Protein AF-A0A1H0J128-F1 (afdb_monomer_lite)

Radius of gyration: 28.97 Å; chains: 1; bounding box: 76×72×78 Å

Structure (mmCIF, N/CA/C/O backbone):
data_AF-A0A1H0J128-F1
#
_entry.id   AF-A0A1H0J128-F1
#
loop_
_atom_site.group_PDB
_atom_site.id
_atom_site.type_symbol
_atom_site.label_atom_id
_atom_site.label_alt_id
_atom_site.label_comp_id
_atom_site.label_asym_id
_atom_site.label_entity_id
_atom_site.label_seq_id
_atom_site.pdbx_PDB_ins_code
_atom_site.Cartn_x
_atom_site.Cartn_y
_atom_site.Cartn_z
_atom_site.occupancy
_atom_site.B_iso_or_equiv
_atom_site.auth_seq_id
_atom_site.auth_comp_id
_atom_site.auth_asym_id
_atom_site.auth_atom_id
_atom_site.pdbx_PDB_model_num
ATOM 1 N N . MET A 1 1 ? 11.534 -26.578 -23.413 1.00 34.72 1 MET A N 1
ATOM 2 C CA . MET A 1 1 ? 12.729 -26.199 -22.624 1.00 34.72 1 MET A CA 1
ATOM 3 C C . MET A 1 1 ? 12.416 -26.558 -21.186 1.00 34.72 1 MET A C 1
ATOM 5 O O . MET A 1 1 ? 11.458 -26.012 -20.660 1.00 34.72 1 MET A O 1
ATOM 9 N N . GLY A 1 2 ? 13.110 -27.538 -20.602 1.00 33.12 2 GLY A N 1
ATOM 10 C CA . GLY A 1 2 ? 12.860 -27.935 -19.215 1.00 33.12 2 GLY A CA 1
ATOM 11 C C . GLY A 1 2 ? 13.261 -26.799 -18.280 1.00 33.12 2 GLY A C 1
ATOM 12 O O . GLY A 1 2 ? 14.409 -26.370 -18.318 1.00 33.12 2 GLY A O 1
ATOM 13 N N . VAL A 1 3 ? 12.311 -26.281 -17.503 1.00 41.41 3 VAL A N 1
ATOM 14 C CA . VAL A 1 3 ? 12.607 -25.343 -16.417 1.00 41.41 3 VAL A CA 1
ATOM 15 C C . VAL A 1 3 ? 13.359 -26.134 -15.351 1.00 41.41 3 VAL A C 1
ATOM 17 O O . VAL A 1 3 ? 12.851 -27.143 -14.853 1.00 41.41 3 VAL A O 1
ATOM 20 N N . ASP A 1 4 ? 14.588 -25.719 -15.064 1.00 42.97 4 ASP A N 1
ATOM 21 C CA . ASP A 1 4 ? 15.387 -26.295 -13.990 1.00 42.97 4 ASP A CA 1
ATOM 22 C C . ASP A 1 4 ? 14.735 -25.934 -12.649 1.00 42.97 4 ASP A C 1
ATOM 24 O O . ASP A 1 4 ? 14.424 -24.776 -12.384 1.00 42.97 4 ASP A O 1
ATOM 28 N N . VAL A 1 5 ? 14.435 -26.931 -11.825 1.00 45.69 5 VAL A N 1
ATOM 29 C CA . VAL A 1 5 ? 13.671 -26.725 -10.583 1.00 45.69 5 VAL A CA 1
ATOM 30 C C . VAL A 1 5 ? 14.568 -26.168 -9.470 1.00 45.69 5 VAL A C 1
ATOM 32 O O . VAL A 1 5 ? 14.099 -25.402 -8.628 1.00 45.69 5 VAL A O 1
ATOM 35 N N . ASP A 1 6 ? 15.883 -26.368 -9.584 1.00 48.72 6 ASP A N 1
ATOM 36 C CA . ASP A 1 6 ? 16.880 -25.699 -8.741 1.00 48.72 6 ASP A CA 1
ATOM 37 C C . ASP A 1 6 ? 16.973 -24.186 -9.033 1.00 48.72 6 ASP A C 1
ATOM 39 O O . ASP A 1 6 ? 17.498 -23.420 -8.224 1.00 48.72 6 ASP A O 1
ATOM 43 N N . SER A 1 7 ? 16.395 -23.705 -10.146 1.00 48.91 7 SER A N 1
ATOM 44 C CA . SER A 1 7 ? 16.391 -22.280 -10.504 1.00 48.91 7 SER A CA 1
ATOM 45 C C . SER A 1 7 ? 15.260 -21.467 -9.864 1.00 48.91 7 SER A C 1
ATOM 47 O O . SER A 1 7 ? 15.139 -20.277 -10.157 1.00 48.91 7 SER A O 1
ATOM 49 N N . TRP A 1 8 ? 14.398 -22.070 -9.039 1.00 55.69 8 TRP A N 1
ATOM 50 C CA . TRP A 1 8 ? 13.257 -21.360 -8.441 1.00 55.69 8 TRP A CA 1
ATOM 51 C C . TRP A 1 8 ? 13.655 -20.503 -7.238 1.00 55.69 8 TRP A C 1
ATOM 53 O O . TRP A 1 8 ? 12.860 -19.679 -6.793 1.00 55.69 8 TRP A O 1
ATOM 63 N N . GLY A 1 9 ? 14.881 -20.669 -6.725 1.00 58.03 9 GLY A N 1
ATOM 64 C CA . GLY A 1 9 ? 15.395 -19.872 -5.609 1.00 58.03 9 GLY A CA 1
ATOM 65 C C . GLY A 1 9 ? 14.552 -19.992 -4.335 1.00 58.03 9 GLY A C 1
ATOM 66 O O . GLY A 1 9 ? 14.562 -19.073 -3.518 1.00 58.03 9 GLY A O 1
ATOM 67 N N . LEU A 1 10 ? 13.798 -21.090 -4.185 1.00 65.69 10 LEU A N 1
ATOM 68 C CA . LEU A 1 10 ? 12.972 -21.340 -3.008 1.00 65.69 10 LEU A CA 1
ATOM 69 C C . LEU A 1 10 ? 13.875 -21.527 -1.790 1.00 65.69 10 LEU A C 1
ATOM 71 O O . LEU A 1 10 ? 14.884 -22.232 -1.849 1.00 65.69 10 LEU A O 1
ATOM 75 N N . ARG A 1 11 ? 13.507 -20.881 -0.683 1.00 64.31 11 ARG A N 1
ATOM 76 C CA . ARG A 1 11 ? 14.186 -21.080 0.595 1.00 64.31 11 ARG A CA 1
ATOM 77 C C . ARG A 1 11 ? 13.837 -22.474 1.107 1.00 64.31 11 ARG A C 1
ATOM 79 O O . ARG A 1 11 ? 12.670 -22.858 1.101 1.00 64.31 11 ARG A O 1
ATOM 86 N N . ASP A 1 12 ? 14.843 -23.220 1.551 1.00 65.88 12 ASP A N 1
ATOM 87 C CA . ASP A 1 12 ? 14.602 -24.452 2.296 1.00 65.88 12 ASP A CA 1
ATOM 88 C C . ASP A 1 12 ? 14.046 -24.065 3.669 1.00 65.88 12 ASP A C 1
ATOM 90 O O . ASP A 1 12 ? 14.753 -23.521 4.524 1.00 65.88 12 ASP A O 1
ATOM 94 N N . HIS A 1 13 ? 12.738 -24.238 3.846 1.00 69.81 13 HIS A N 1
ATOM 95 C CA . HIS A 1 13 ? 12.086 -23.935 5.108 1.00 69.81 13 HIS A CA 1
ATOM 96 C C . HIS A 1 13 ? 12.266 -25.137 6.029 1.00 69.81 13 HIS A C 1
ATOM 98 O O . HIS A 1 13 ? 11.504 -26.101 5.947 1.00 69.81 13 HIS A O 1
ATOM 104 N N . TYR A 1 14 ? 13.277 -25.068 6.903 1.00 62.34 14 TYR A N 1
ATOM 105 C CA . TYR A 1 14 ? 13.538 -26.077 7.930 1.00 62.34 14 TYR A CA 1
ATOM 106 C C . TYR A 1 14 ? 12.237 -26.471 8.642 1.00 62.34 14 TYR A C 1
ATOM 108 O O . TYR A 1 14 ? 11.616 -25.655 9.326 1.00 62.34 14 TYR A O 1
ATOM 116 N N . ALA A 1 15 ? 11.820 -27.724 8.478 1.00 56.72 15 ALA A N 1
ATOM 117 C CA . ALA A 1 15 ? 10.716 -28.285 9.237 1.00 56.72 15 ALA A CA 1
ATOM 118 C C . ALA A 1 15 ? 11.229 -28.819 10.577 1.00 56.72 15 ALA A C 1
ATOM 120 O O . ALA A 1 15 ? 12.279 -29.462 10.647 1.00 56.72 15 ALA A O 1
ATOM 121 N N . ALA A 1 16 ? 10.465 -28.583 11.640 1.00 53.00 16 ALA A N 1
ATOM 122 C CA . ALA A 1 16 ? 10.615 -29.342 12.869 1.00 53.00 16 ALA A CA 1
ATOM 123 C C . ALA A 1 16 ? 9.969 -30.722 12.645 1.00 53.00 16 ALA A C 1
ATOM 125 O O . ALA A 1 16 ? 8.754 -30.804 12.520 1.00 53.00 16 ALA A O 1
ATOM 126 N N . GLU A 1 17 ? 10.813 -31.755 12.555 1.00 59.56 17 GLU A N 1
ATOM 127 C CA . GLU A 1 17 ? 10.491 -33.190 12.439 1.00 59.56 17 GLU A CA 1
ATOM 128 C C . GLU A 1 17 ? 9.673 -33.618 11.199 1.00 59.56 17 GLU A C 1
ATOM 130 O O . GLU A 1 17 ? 8.474 -33.383 11.073 1.00 59.56 17 GLU A O 1
ATOM 135 N N . GLU A 1 18 ? 10.338 -34.326 10.279 1.00 69.06 18 GLU A N 1
ATOM 136 C CA . GLU A 1 18 ? 9.675 -35.098 9.223 1.00 69.06 18 GLU A CA 1
ATOM 137 C C . GLU A 1 18 ? 8.900 -36.264 9.853 1.00 69.06 18 GLU A C 1
ATOM 139 O O . GLU A 1 18 ? 9.504 -37.114 10.508 1.00 69.06 18 GLU A O 1
ATOM 144 N N . ASP A 1 19 ? 7.580 -36.348 9.636 1.00 81.38 19 ASP A N 1
ATOM 145 C CA . ASP A 1 19 ? 6.869 -37.612 9.850 1.00 81.38 19 ASP A CA 1
ATOM 146 C C . ASP A 1 19 ? 7.358 -38.592 8.775 1.00 81.38 19 ASP A C 1
ATOM 148 O O . ASP A 1 19 ? 7.062 -38.389 7.591 1.00 81.38 19 ASP A O 1
ATOM 152 N N . PRO A 1 20 ? 8.091 -39.658 9.144 1.00 83.31 20 PRO A N 1
ATOM 153 C CA . PRO A 1 20 ? 8.656 -40.586 8.170 1.00 83.31 20 PRO A CA 1
ATOM 154 C C . PRO A 1 20 ? 7.582 -41.334 7.366 1.00 83.31 20 PRO A C 1
ATOM 156 O O . PRO A 1 20 ? 7.905 -41.990 6.377 1.00 83.31 20 PRO A O 1
ATOM 159 N N . ASN A 1 21 ? 6.312 -41.263 7.779 1.00 89.88 21 ASN A N 1
ATOM 160 C CA . ASN A 1 21 ? 5.188 -41.887 7.089 1.00 89.88 21 ASN A CA 1
ATOM 161 C C . ASN A 1 21 ? 4.491 -40.955 6.089 1.00 89.88 21 ASN A C 1
ATOM 163 O O . ASN A 1 21 ? 3.537 -41.392 5.439 1.00 89.88 21 ASN A O 1
ATOM 167 N N . VAL A 1 22 ? 4.936 -39.698 5.965 1.00 93.25 22 VAL A N 1
ATOM 168 C CA . VAL A 1 22 ? 4.370 -38.726 5.026 1.00 93.25 22 VAL A CA 1
ATOM 169 C C . VAL A 1 22 ? 5.345 -38.469 3.885 1.00 93.25 22 VAL A C 1
ATOM 171 O O . VAL A 1 22 ? 6.466 -38.009 4.087 1.00 93.25 22 VAL A O 1
ATOM 174 N N . ARG A 1 23 ? 4.898 -38.731 2.654 1.00 95.19 23 ARG A N 1
ATOM 175 C CA . ARG A 1 23 ? 5.644 -38.414 1.428 1.00 95.19 23 ARG A CA 1
ATOM 176 C C . ARG A 1 23 ? 5.015 -37.217 0.730 1.00 95.19 23 ARG A C 1
ATOM 178 O O . ARG A 1 23 ? 3.800 -37.199 0.540 1.00 95.19 23 ARG A O 1
ATOM 185 N N . TYR A 1 24 ? 5.837 -36.266 0.293 1.00 96.62 24 TYR A N 1
ATOM 186 C CA . TYR A 1 24 ? 5.386 -35.118 -0.489 1.00 96.62 24 TYR A CA 1
ATOM 187 C C . TYR A 1 24 ? 5.760 -35.263 -1.964 1.00 96.62 24 TYR A C 1
ATOM 189 O O . TYR A 1 24 ? 6.868 -35.682 -2.304 1.00 96.62 24 TYR A O 1
ATOM 197 N N . VAL A 1 25 ? 4.828 -34.901 -2.845 1.00 97.06 25 VAL A N 1
ATOM 198 C CA . VAL A 1 25 ? 5.003 -34.933 -4.299 1.00 97.06 25 VAL A CA 1
ATOM 199 C C . VAL A 1 25 ? 4.493 -33.628 -4.898 1.00 97.06 25 VAL A C 1
ATOM 201 O O . VAL A 1 25 ? 3.374 -33.207 -4.631 1.00 97.06 25 VAL A O 1
ATOM 204 N N . ILE A 1 26 ? 5.297 -32.980 -5.731 1.00 97.50 26 ILE A N 1
ATOM 205 C CA . ILE A 1 26 ? 4.935 -31.741 -6.419 1.00 97.50 26 ILE A CA 1
ATOM 206 C C . ILE A 1 26 ? 4.415 -32.086 -7.807 1.00 97.50 26 ILE A C 1
ATOM 208 O O . ILE A 1 26 ? 5.112 -32.737 -8.589 1.00 97.50 26 ILE A O 1
ATOM 212 N N . ILE A 1 27 ? 3.204 -31.628 -8.115 1.00 97.62 27 ILE A N 1
ATOM 213 C CA . ILE A 1 27 ? 2.599 -31.765 -9.439 1.00 97.62 27 ILE A CA 1
ATOM 214 C C . ILE A 1 27 ? 2.878 -30.490 -10.224 1.00 97.62 27 ILE A C 1
ATOM 216 O O . ILE A 1 27 ? 2.431 -29.404 -9.851 1.00 97.62 27 ILE A O 1
ATOM 220 N N . LEU A 1 28 ? 3.618 -30.615 -11.321 1.00 96.12 28 LEU A N 1
ATOM 221 C CA . LEU A 1 28 ? 3.964 -29.520 -12.225 1.00 96.12 28 LEU A CA 1
ATOM 222 C C . LEU A 1 28 ? 3.260 -29.724 -13.566 1.00 96.12 28 LEU A C 1
ATOM 224 O O . LEU A 1 28 ? 3.192 -30.848 -14.058 1.00 96.12 28 LEU A O 1
ATOM 228 N N . VAL A 1 29 ? 2.800 -28.635 -14.179 1.00 95.38 29 VAL A N 1
ATOM 229 C CA . VAL A 1 29 ? 2.174 -28.642 -15.509 1.00 95.38 29 VAL A CA 1
ATOM 230 C C . VAL A 1 29 ? 3.025 -27.810 -16.458 1.00 95.38 29 VAL A C 1
ATOM 232 O O . VAL A 1 29 ? 3.417 -26.690 -16.120 1.00 95.38 29 VAL A O 1
ATOM 235 N N . GLU A 1 30 ? 3.319 -28.348 -17.642 1.00 92.62 30 GLU A N 1
ATOM 236 C CA . GLU A 1 30 ? 4.125 -27.658 -18.649 1.00 92.62 30 GLU A CA 1
ATOM 237 C C . GLU A 1 30 ? 3.561 -26.258 -18.956 1.00 92.62 30 GLU A C 1
ATOM 239 O O . GLU A 1 30 ? 2.369 -26.077 -19.202 1.00 92.62 30 GLU A O 1
ATOM 244 N N . GLY A 1 31 ? 4.434 -25.247 -18.908 1.00 86.56 31 GLY A N 1
ATOM 245 C CA . GLY A 1 31 ? 4.080 -23.846 -19.155 1.00 86.56 31 GLY A CA 1
ATOM 246 C C . GLY A 1 31 ? 3.491 -23.093 -17.956 1.00 86.56 31 GLY A C 1
ATOM 247 O O . GLY A 1 31 ? 3.316 -21.877 -18.048 1.00 86.56 31 GLY A O 1
ATOM 248 N N . GLN A 1 32 ? 3.217 -23.751 -16.822 1.00 87.75 32 GLN A N 1
ATOM 249 C CA . GLN A 1 32 ? 2.772 -23.060 -15.609 1.00 87.75 32 GLN A CA 1
ATOM 250 C C . GLN A 1 32 ? 3.953 -22.565 -14.769 1.00 87.75 32 GLN A C 1
ATOM 252 O O . GLN A 1 32 ? 4.932 -23.272 -14.547 1.00 87.75 32 GLN A O 1
ATOM 257 N N . ARG A 1 33 ? 3.833 -21.326 -14.272 1.00 84.88 33 ARG A N 1
ATOM 258 C CA . ARG A 1 33 ? 4.824 -20.700 -13.381 1.00 84.88 33 ARG A CA 1
ATOM 259 C C . ARG A 1 33 ? 4.696 -21.145 -11.924 1.00 84.88 33 ARG A C 1
ATOM 261 O O . ARG A 1 33 ? 5.607 -20.904 -11.155 1.00 84.88 33 ARG A O 1
ATOM 268 N N . LEU A 1 34 ? 3.582 -21.739 -11.516 1.00 90.12 34 LEU A N 1
ATOM 269 C CA . LEU A 1 34 ? 3.415 -22.304 -10.176 1.00 90.12 34 LEU A CA 1
ATOM 270 C C . LEU A 1 34 ? 3.174 -23.806 -10.300 1.00 90.12 34 LEU A C 1
ATOM 272 O O . LEU A 1 34 ? 2.657 -24.237 -11.336 1.00 90.12 34 LEU A O 1
ATOM 276 N N . PRO A 1 35 ? 3.475 -24.593 -9.255 1.00 94.00 35 PRO A N 1
ATOM 277 C CA . PRO A 1 35 ? 2.957 -25.944 -9.166 1.00 94.00 35 PRO A CA 1
ATOM 278 C C . PRO A 1 35 ? 1.438 -25.964 -9.326 1.00 94.00 35 PRO A C 1
ATOM 280 O O . PRO A 1 35 ? 0.721 -25.048 -8.905 1.00 94.00 35 PRO A O 1
ATOM 283 N N . HIS A 1 36 ? 0.948 -27.040 -9.922 1.00 96.06 36 HIS A N 1
ATOM 284 C CA . HIS A 1 36 ? -0.476 -27.322 -9.955 1.00 96.06 36 HIS A CA 1
ATOM 285 C C . HIS A 1 36 ? -0.978 -27.683 -8.554 1.00 96.06 36 HIS A C 1
ATOM 287 O O . HIS A 1 36 ? -1.999 -27.156 -8.111 1.00 96.06 36 HIS A O 1
ATOM 293 N N . ALA A 1 37 ? -0.223 -28.527 -7.845 1.00 97.69 37 ALA A N 1
ATOM 294 C CA . ALA A 1 37 ? -0.497 -28.889 -6.464 1.00 97.69 37 ALA A CA 1
ATOM 295 C C . ALA A 1 37 ? 0.753 -29.403 -5.740 1.00 97.69 37 ALA A C 1
ATOM 297 O O . ALA A 1 37 ? 1.686 -29.916 -6.364 1.00 97.69 37 ALA A O 1
ATOM 298 N N . VAL A 1 38 ? 0.715 -29.334 -4.412 1.00 97.69 38 VAL A N 1
ATOM 299 C CA . VAL A 1 38 ? 1.568 -30.129 -3.523 1.00 97.69 38 VAL A CA 1
ATOM 300 C C . VAL A 1 38 ? 0.718 -31.270 -2.980 1.00 97.69 38 VAL A C 1
ATOM 302 O O . VAL A 1 38 ? -0.294 -31.026 -2.335 1.00 97.69 38 VAL A O 1
ATOM 305 N N . VAL A 1 39 ? 1.102 -32.509 -3.245 1.00 97.81 39 VAL A N 1
ATOM 306 C CA . VAL A 1 39 ? 0.425 -33.711 -2.755 1.00 97.81 39 VAL A CA 1
ATOM 307 C C . VAL A 1 39 ? 1.154 -34.220 -1.522 1.00 97.81 39 VAL A C 1
ATOM 309 O O . VAL A 1 39 ? 2.381 -34.305 -1.525 1.00 97.81 39 VAL A O 1
ATOM 312 N N . ARG A 1 40 ? 0.405 -34.586 -0.481 1.00 96.94 40 ARG A N 1
ATOM 313 C CA . ARG A 1 40 ? 0.911 -35.352 0.658 1.00 96.94 40 ARG A CA 1
ATOM 314 C C . ARG A 1 40 ? 0.250 -36.727 0.680 1.00 96.94 40 ARG A C 1
ATOM 316 O O . ARG A 1 40 ? -0.963 -36.849 0.516 1.00 96.94 40 ARG A O 1
ATOM 323 N N . LEU A 1 41 ? 1.062 -37.754 0.886 1.00 96.50 41 LEU A N 1
ATOM 324 C CA . LEU A 1 41 ? 0.648 -39.145 1.006 1.00 96.50 41 LEU A CA 1
ATOM 325 C C . LEU A 1 41 ? 0.904 -39.627 2.428 1.00 96.50 41 LEU A C 1
ATOM 327 O O . LEU A 1 41 ? 2.061 -39.730 2.831 1.00 96.50 41 LEU A O 1
ATOM 331 N N . ALA A 1 42 ? -0.161 -39.961 3.153 1.00 94.25 42 ALA A N 1
ATOM 332 C CA . ALA A 1 42 ? -0.096 -40.571 4.479 1.00 94.25 42 ALA A CA 1
ATOM 333 C C . ALA A 1 42 ? -0.668 -41.997 4.406 1.00 94.25 42 ALA A C 1
ATOM 335 O O . ALA A 1 42 ? -1.881 -42.223 4.457 1.00 94.25 42 ALA A O 1
ATOM 336 N N . GLY A 1 43 ? 0.211 -42.986 4.228 1.00 92.25 43 GLY A N 1
ATOM 337 C CA . GLY A 1 43 ? -0.193 -44.371 3.973 1.00 92.25 43 GLY A CA 1
ATOM 338 C C . GLY A 1 43 ? -0.908 -44.529 2.624 1.00 92.25 43 GLY A C 1
ATOM 339 O O . GLY A 1 43 ? -0.265 -44.500 1.581 1.00 92.25 43 GLY A O 1
ATOM 340 N N . THR A 1 44 ? -2.230 -44.728 2.647 1.00 92.81 44 THR A N 1
ATOM 341 C CA . THR A 1 44 ? -3.073 -44.846 1.432 1.00 92.81 44 THR A CA 1
ATOM 342 C C . THR A 1 44 ? -3.920 -43.604 1.162 1.00 92.81 44 THR A C 1
ATOM 344 O O . THR A 1 44 ? -4.653 -43.567 0.177 1.00 92.81 44 THR A O 1
ATOM 347 N N . VAL A 1 45 ? -3.842 -42.598 2.036 1.00 96.50 45 VAL A N 1
ATOM 348 C CA . VAL A 1 45 ? -4.598 -41.355 1.901 1.00 96.50 45 VAL A CA 1
ATOM 349 C C . VAL A 1 45 ? -3.767 -40.362 1.102 1.00 96.50 45 VAL A C 1
ATOM 351 O O . VAL A 1 45 ? -2.647 -40.031 1.495 1.00 96.50 45 VAL A O 1
ATOM 354 N N . GLU A 1 46 ? -4.334 -39.895 -0.007 1.00 97.56 46 GLU A N 1
ATOM 355 C CA . GLU A 1 46 ? -3.791 -38.816 -0.824 1.00 97.56 46 GLU A CA 1
ATOM 356 C C . GLU A 1 46 ? -4.589 -37.533 -0.579 1.00 97.56 46 GLU A C 1
ATOM 358 O O . GLU A 1 46 ? -5.813 -37.501 -0.735 1.00 97.56 46 GLU A O 1
ATOM 363 N N . GLU A 1 47 ? -3.884 -36.464 -0.221 1.00 98.12 47 GLU A N 1
ATOM 364 C CA . GLU A 1 47 ? -4.437 -35.115 -0.155 1.00 98.12 47 GLU A CA 1
ATOM 365 C C . GLU A 1 47 ? -3.583 -34.165 -0.989 1.00 98.12 47 GLU A C 1
ATOM 367 O O . GLU A 1 47 ? -2.357 -34.282 -1.021 1.00 98.12 47 GLU A O 1
ATOM 372 N N . ALA A 1 48 ? -4.215 -33.192 -1.634 1.00 97.94 48 ALA A N 1
ATOM 373 C CA . ALA A 1 48 ? -3.541 -32.169 -2.413 1.00 97.94 48 ALA A CA 1
ATOM 374 C C . ALA A 1 48 ? -3.838 -30.774 -1.869 1.00 97.94 48 ALA A C 1
ATOM 376 O O . ALA A 1 48 ? -4.972 -30.442 -1.529 1.00 97.94 48 ALA A O 1
ATOM 377 N N . PHE A 1 49 ? -2.801 -29.946 -1.835 1.00 97.50 49 PHE A N 1
ATOM 378 C CA . PHE A 1 49 ? -2.887 -28.511 -1.659 1.00 97.50 49 PHE A CA 1
ATOM 379 C C . PHE A 1 49 ? -2.794 -27.856 -3.037 1.00 97.50 49 PHE A C 1
ATOM 381 O O . PHE A 1 49 ? -1.712 -27.726 -3.617 1.00 97.50 49 PHE A O 1
ATOM 388 N N . GLY A 1 50 ? -3.956 -27.519 -3.591 1.00 96.44 50 GLY A N 1
ATOM 389 C CA . GLY A 1 50 ? -4.090 -26.927 -4.920 1.00 96.44 50 GLY A CA 1
ATOM 390 C C . GLY A 1 50 ? -4.255 -25.408 -4.894 1.00 96.44 50 GLY A C 1
ATOM 391 O O . GLY A 1 50 ? -3.980 -24.728 -3.904 1.00 96.44 50 GLY A O 1
ATOM 392 N N . HIS A 1 51 ? -4.765 -24.857 -5.998 1.00 95.25 51 HIS A N 1
ATOM 393 C CA . HIS A 1 51 ? -4.954 -23.407 -6.148 1.00 95.25 51 HIS A CA 1
ATOM 394 C C . HIS A 1 51 ? -6.064 -22.834 -5.254 1.00 95.25 51 HIS A C 1
ATOM 396 O O . HIS A 1 51 ? -6.131 -21.620 -5.081 1.00 95.25 51 HIS A O 1
ATOM 402 N N . GLU A 1 52 ? -6.878 -23.691 -4.630 1.00 94.94 52 GLU A N 1
ATOM 403 C CA . GLU A 1 52 ? -7.853 -23.300 -3.603 1.00 94.94 52 GLU A CA 1
ATOM 404 C C . GLU A 1 52 ? -7.256 -23.084 -2.209 1.00 94.94 52 GLU A C 1
ATOM 406 O O . GLU A 1 52 ? -7.971 -22.677 -1.295 1.00 94.94 52 GLU A O 1
ATOM 411 N N . LEU A 1 53 ? -5.941 -23.268 -2.058 1.00 95.31 53 LEU A N 1
ATOM 412 C CA . LEU A 1 53 ? -5.186 -22.945 -0.845 1.00 95.31 53 LEU A CA 1
ATOM 413 C C . LEU A 1 53 ? -5.671 -23.686 0.411 1.00 95.31 53 LEU A C 1
ATOM 415 O O . LEU A 1 53 ? -5.652 -23.145 1.516 1.00 95.31 53 LEU A O 1
ATOM 419 N N . ARG A 1 54 ? -6.106 -24.935 0.239 1.00 95.31 54 ARG A N 1
ATOM 420 C CA . ARG A 1 54 ? -6.488 -25.848 1.319 1.00 95.31 54 ARG A CA 1
ATOM 421 C C . ARG A 1 54 ? -6.148 -27.284 0.937 1.00 95.31 54 ARG A C 1
ATOM 423 O O . ARG A 1 54 ? -6.098 -27.604 -0.248 1.00 95.31 54 ARG A O 1
ATOM 430 N N . TRP A 1 55 ? -5.917 -28.123 1.944 1.00 96.31 55 TRP A N 1
ATOM 431 C CA . TRP A 1 55 ? -5.758 -29.565 1.758 1.00 96.31 55 TRP A CA 1
ATOM 432 C C . TRP A 1 55 ? -7.117 -30.205 1.483 1.00 96.31 55 TRP A C 1
ATOM 434 O O . TRP A 1 55 ? -8.059 -30.009 2.252 1.00 96.31 55 TRP A O 1
ATOM 444 N N . GLU A 1 56 ? -7.209 -30.967 0.400 1.00 97.44 56 GLU A N 1
ATOM 445 C CA . GLU A 1 56 ? -8.402 -31.728 0.029 1.00 97.44 56 GLU A CA 1
ATOM 446 C C . GLU A 1 56 ? -8.023 -33.150 -0.394 1.00 97.44 56 GLU A C 1
ATOM 448 O O . GLU A 1 56 ? -6.926 -33.342 -0.922 1.00 97.44 56 GLU A O 1
ATOM 453 N N . PRO A 1 57 ? -8.913 -34.145 -0.219 1.00 97.81 57 PRO A N 1
ATOM 454 C CA . PRO A 1 57 ? -8.731 -35.465 -0.816 1.00 97.81 57 PRO A CA 1
ATOM 455 C C . PRO A 1 57 ? -8.476 -35.371 -2.326 1.00 97.81 57 PRO A C 1
ATOM 457 O O . PRO A 1 57 ? -9.132 -34.590 -3.017 1.00 97.81 57 PRO A O 1
ATOM 460 N N . SER A 1 58 ? -7.539 -36.172 -2.834 1.00 97.25 58 SER A N 1
ATOM 461 C CA . SER A 1 58 ? -7.029 -36.065 -4.206 1.00 97.25 58 SER A CA 1
ATOM 462 C C . SER A 1 58 ? -6.807 -37.429 -4.864 1.00 97.25 58 SER A C 1
ATOM 464 O O . SER A 1 58 ? -6.635 -38.437 -4.185 1.00 97.25 58 SER A O 1
ATOM 466 N N . ASP A 1 59 ? -6.803 -37.439 -6.198 1.00 96.31 59 ASP A N 1
ATOM 467 C CA . ASP A 1 59 ? -6.398 -38.552 -7.064 1.00 96.31 59 ASP A CA 1
ATOM 468 C C . ASP A 1 59 ? -5.338 -38.138 -8.112 1.00 96.31 59 ASP A C 1
ATOM 470 O O . ASP A 1 59 ? -5.091 -38.861 -9.085 1.00 96.31 59 ASP A O 1
ATOM 474 N N . LEU A 1 60 ? -4.714 -36.966 -7.938 1.00 96.25 60 LEU A N 1
ATOM 475 C CA . LEU A 1 60 ? -3.783 -36.346 -8.881 1.00 96.25 60 LEU A CA 1
ATOM 476 C C . LEU A 1 60 ? -2.630 -37.270 -9.272 1.00 96.25 60 LEU A C 1
ATOM 478 O O . LEU A 1 60 ? -2.259 -37.275 -10.444 1.00 96.25 60 LEU A O 1
ATOM 482 N N . LEU A 1 61 ? -2.082 -38.074 -8.354 1.00 96.00 61 LEU A N 1
ATOM 483 C CA . LEU A 1 61 ? -0.962 -38.962 -8.698 1.00 96.00 61 LEU A CA 1
ATOM 484 C C . LEU A 1 61 ? -1.352 -40.032 -9.715 1.00 96.00 61 LEU A C 1
ATOM 486 O O . LEU A 1 61 ? -0.569 -40.326 -10.615 1.00 96.00 61 LEU A O 1
ATOM 490 N N . SER A 1 62 ? -2.573 -40.565 -9.623 1.00 94.75 62 SER A N 1
ATOM 491 C CA . SER A 1 62 ? -3.087 -41.524 -10.608 1.00 94.75 62 SER A CA 1
ATOM 492 C C . SER A 1 62 ? -3.341 -40.881 -11.978 1.00 94.75 62 SER A C 1
ATOM 494 O O . SER A 1 62 ? -3.227 -41.538 -13.011 1.00 94.75 62 SER A O 1
ATOM 496 N N . ARG A 1 63 ? -3.638 -39.575 -11.999 1.00 94.88 63 ARG A N 1
ATOM 497 C CA . ARG A 1 63 ? -3.935 -38.808 -13.216 1.00 94.88 63 ARG A CA 1
ATOM 498 C C . ARG A 1 63 ? -2.692 -38.389 -13.989 1.00 94.88 63 ARG A C 1
ATOM 500 O O . ARG A 1 63 ? -2.782 -38.239 -15.205 1.00 94.88 63 ARG A O 1
ATOM 507 N N . VAL A 1 64 ? -1.545 -38.243 -13.323 1.00 94.56 64 VAL A N 1
ATOM 508 C CA . VAL A 1 64 ? -0.270 -37.873 -13.969 1.00 94.56 64 VAL A CA 1
ATOM 509 C C . VAL A 1 64 ? 0.078 -38.824 -15.118 1.00 94.56 64 VAL A C 1
ATOM 511 O O . VAL A 1 64 ? 0.544 -38.366 -16.154 1.00 94.56 64 VAL A O 1
ATOM 514 N N . GLU A 1 65 ? -0.203 -40.125 -14.995 1.00 91.31 65 GLU A N 1
ATOM 515 C CA . GLU A 1 65 ? 0.060 -41.099 -16.070 1.00 91.31 65 GLU A CA 1
ATOM 516 C C . GLU A 1 65 ? -0.794 -40.856 -17.326 1.00 91.31 65 GLU A C 1
ATOM 518 O O . GLU A 1 65 ? -0.383 -41.183 -18.440 1.00 91.31 65 GLU A O 1
ATOM 523 N N . SER A 1 66 ? -1.984 -40.277 -17.150 1.00 92.88 66 SER A N 1
ATOM 524 C CA . SER A 1 66 ? -2.941 -39.995 -18.224 1.00 92.88 66 SER A CA 1
ATOM 525 C C . SER A 1 66 ? -2.850 -38.579 -18.799 1.00 92.88 66 SER A C 1
ATOM 527 O O . SER A 1 66 ? -3.462 -38.317 -19.833 1.00 92.88 66 SER A O 1
ATOM 529 N N . GLU A 1 67 ? -2.089 -37.683 -18.161 1.00 95.38 67 GLU A N 1
ATOM 530 C CA . GLU A 1 67 ? -1.975 -36.263 -18.510 1.00 95.38 67 GLU A CA 1
ATOM 531 C C . GLU A 1 67 ? -0.548 -35.952 -19.007 1.00 95.38 67 GLU A C 1
ATOM 533 O O . GLU A 1 67 ? 0.348 -35.695 -18.203 1.00 95.38 67 GLU A O 1
ATOM 538 N N . PRO A 1 68 ? -0.286 -35.940 -20.331 1.00 93.12 68 PRO A N 1
ATOM 539 C CA . PRO A 1 68 ? 1.080 -35.889 -20.869 1.00 93.12 68 PRO A CA 1
ATOM 540 C C . PRO A 1 68 ? 1.877 -34.624 -20.524 1.00 93.12 68 PRO A C 1
ATOM 542 O O . PRO A 1 68 ? 3.103 -34.632 -20.603 1.00 93.12 68 PRO A O 1
ATOM 545 N N . SER A 1 69 ? 1.194 -33.527 -20.187 1.00 95.19 69 SER A N 1
ATOM 546 C CA . SER A 1 69 ? 1.820 -32.257 -19.800 1.00 95.19 69 SER A CA 1
ATOM 547 C C . SER A 1 69 ? 2.116 -32.164 -18.302 1.00 95.19 69 SER A C 1
ATOM 549 O O . SER A 1 69 ? 2.652 -31.150 -17.850 1.00 95.19 69 SER A O 1
ATOM 551 N N . TRP A 1 70 ? 1.743 -33.180 -17.519 1.00 96.94 70 TRP A N 1
ATOM 552 C CA . TRP A 1 70 ? 1.906 -33.201 -16.073 1.00 96.94 70 TRP A CA 1
ATOM 553 C C . TRP A 1 70 ? 3.150 -33.996 -15.697 1.00 96.94 70 TRP A C 1
ATOM 555 O O . TRP A 1 70 ? 3.476 -35.020 -16.291 1.00 96.94 70 TRP A O 1
ATOM 565 N N . THR A 1 71 ? 3.852 -33.534 -14.668 1.00 96.56 71 THR A N 1
ATOM 566 C CA . THR A 1 71 ? 4.974 -34.265 -14.078 1.00 96.56 71 THR A CA 1
ATOM 567 C C . THR A 1 71 ? 4.833 -34.281 -12.564 1.00 96.56 71 THR A C 1
ATOM 569 O O . THR A 1 71 ? 4.457 -33.277 -11.961 1.00 96.56 71 THR A O 1
ATOM 572 N N . ALA A 1 72 ? 5.136 -35.425 -11.955 1.00 96.75 72 ALA A N 1
ATOM 573 C CA . ALA A 1 72 ? 5.199 -35.597 -10.510 1.00 96.75 72 ALA A CA 1
ATOM 574 C C . ALA A 1 72 ? 6.663 -35.674 -10.074 1.00 96.75 72 ALA A C 1
ATOM 576 O O . ALA A 1 72 ? 7.454 -36.405 -10.676 1.00 96.75 72 ALA A O 1
ATOM 577 N N . ARG A 1 73 ? 7.034 -34.921 -9.039 1.00 95.62 73 ARG A N 1
ATOM 578 C CA . ARG A 1 73 ? 8.388 -34.938 -8.472 1.00 95.62 73 ARG A CA 1
ATOM 579 C C . ARG A 1 73 ? 8.329 -35.114 -6.970 1.00 95.62 73 ARG A C 1
ATOM 581 O O . ARG A 1 73 ? 7.644 -34.351 -6.297 1.00 95.62 73 ARG A O 1
ATOM 588 N N . ASP A 1 74 ? 9.066 -36.087 -6.455 1.00 95.50 74 ASP A N 1
ATOM 589 C CA . ASP A 1 74 ? 9.233 -36.230 -5.013 1.00 95.50 74 ASP A CA 1
ATOM 590 C C . ASP A 1 74 ? 9.928 -35.003 -4.427 1.00 95.50 74 ASP A C 1
ATOM 592 O O . ASP A 1 74 ? 10.864 -34.462 -5.020 1.00 95.50 74 ASP A O 1
ATOM 596 N N . ALA A 1 75 ? 9.462 -34.578 -3.258 1.00 93.06 75 ALA A N 1
ATOM 597 C CA . ALA A 1 75 ? 10.036 -33.485 -2.495 1.00 93.06 75 ALA A CA 1
ATOM 598 C C . ALA A 1 75 ? 10.198 -33.908 -1.032 1.00 93.06 75 ALA A C 1
ATOM 600 O O . ALA A 1 75 ? 9.358 -34.622 -0.482 1.00 93.06 75 ALA A O 1
ATOM 601 N N . ASN A 1 76 ? 11.275 -33.448 -0.395 1.00 91.25 76 ASN A N 1
ATOM 602 C CA . ASN A 1 76 ? 11.356 -33.480 1.064 1.00 91.25 76 ASN A CA 1
ATOM 603 C C . ASN A 1 76 ? 10.377 -32.449 1.661 1.00 91.25 76 ASN A C 1
ATOM 605 O O . ASN A 1 76 ? 9.802 -31.623 0.940 1.00 91.25 76 ASN A O 1
ATOM 609 N N . VAL A 1 77 ? 10.184 -32.486 2.980 1.00 90.44 77 VAL A N 1
ATOM 610 C CA . VAL A 1 77 ? 9.201 -31.612 3.638 1.00 90.44 77 VAL A CA 1
ATOM 611 C C . VAL A 1 77 ? 9.530 -30.124 3.473 1.00 90.44 77 VAL A C 1
ATOM 613 O O . VAL A 1 77 ? 8.626 -29.329 3.224 1.00 90.44 77 VAL A O 1
ATOM 616 N N . GLY A 1 78 ? 10.807 -29.737 3.567 1.00 88.81 78 GLY A N 1
ATOM 617 C CA . GLY A 1 78 ? 11.233 -28.336 3.496 1.00 88.81 78 GLY A CA 1
ATOM 618 C C . GLY A 1 78 ? 10.975 -27.729 2.119 1.00 88.81 78 GLY A C 1
ATOM 619 O O . GLY A 1 78 ? 10.456 -26.617 1.998 1.00 88.81 78 GLY A O 1
ATOM 620 N N . TYR A 1 79 ? 11.217 -28.515 1.071 1.00 90.00 79 TYR A N 1
ATOM 621 C CA . TYR A 1 79 ? 10.961 -28.130 -0.310 1.00 90.00 79 TYR A CA 1
ATOM 622 C C . TYR A 1 79 ? 9.460 -28.073 -0.627 1.00 90.00 79 TYR A C 1
ATOM 624 O O . TYR A 1 79 ? 8.991 -27.123 -1.256 1.00 90.00 79 TYR A O 1
ATOM 632 N N . ALA A 1 80 ? 8.680 -29.043 -0.136 1.00 92.81 80 ALA A N 1
ATOM 633 C CA . ALA A 1 80 ? 7.223 -29.017 -0.255 1.00 92.81 80 ALA A CA 1
ATOM 634 C C . ALA A 1 80 ? 6.624 -27.781 0.431 1.00 92.81 80 ALA A C 1
ATOM 636 O O . ALA A 1 80 ? 5.801 -27.079 -0.155 1.00 92.81 80 ALA A O 1
ATOM 637 N N . ASN A 1 81 ? 7.105 -27.465 1.632 1.00 92.44 81 ASN A N 1
ATOM 638 C CA . ASN A 1 81 ? 6.726 -26.272 2.374 1.00 92.44 81 ASN A CA 1
ATOM 639 C C . ASN A 1 81 ? 7.026 -24.974 1.614 1.00 92.44 81 ASN A C 1
ATOM 641 O O . ASN A 1 81 ? 6.171 -24.091 1.570 1.00 92.44 81 ASN A O 1
ATOM 645 N N . GLY A 1 82 ? 8.192 -24.871 0.969 1.00 91.75 82 GLY A N 1
ATOM 646 C CA . GLY A 1 82 ? 8.527 -23.720 0.125 1.00 91.75 82 GLY A CA 1
ATOM 647 C C . GLY A 1 82 ? 7.536 -23.505 -1.013 1.00 91.75 82 GLY A C 1
ATOM 648 O O . GLY A 1 82 ? 7.111 -22.375 -1.258 1.00 91.75 82 GLY A O 1
ATOM 649 N N . PHE A 1 83 ? 7.079 -24.583 -1.655 1.00 93.75 83 PHE A N 1
ATOM 650 C CA . PHE A 1 83 ? 6.028 -24.477 -2.665 1.00 93.75 83 PHE A CA 1
ATOM 651 C C . PHE A 1 83 ? 4.678 -24.058 -2.089 1.00 93.75 83 PHE A C 1
ATOM 653 O O . PHE A 1 83 ? 4.006 -23.237 -2.709 1.00 93.75 83 PHE A O 1
ATOM 660 N N . LEU A 1 84 ? 4.280 -24.569 -0.920 1.00 95.19 84 LEU A N 1
ATOM 661 C CA . LEU A 1 84 ? 3.031 -24.153 -0.271 1.00 95.19 84 LEU A CA 1
ATOM 662 C C . LEU A 1 84 ? 3.030 -22.645 0.020 1.00 95.19 84 LEU A C 1
ATOM 664 O O . LEU A 1 84 ? 2.071 -21.952 -0.328 1.00 95.19 84 LEU A O 1
ATOM 668 N N . VAL A 1 85 ? 4.118 -22.134 0.608 1.00 94.75 85 VAL A N 1
ATOM 669 C CA . VAL A 1 85 ? 4.294 -20.707 0.924 1.00 94.75 85 VAL A CA 1
ATOM 670 C C . VAL A 1 85 ? 4.222 -19.860 -0.349 1.00 94.75 85 VAL A C 1
ATOM 672 O O . VAL A 1 85 ? 3.437 -18.910 -0.408 1.00 94.75 85 VAL A O 1
ATOM 675 N N . GLU A 1 86 ? 4.968 -20.225 -1.397 1.00 93.50 86 GLU A N 1
ATOM 676 C CA . GLU A 1 86 ? 4.975 -19.469 -2.656 1.00 93.50 86 GLU A CA 1
ATOM 677 C C . GLU A 1 86 ? 3.614 -19.522 -3.369 1.00 93.50 86 GLU A C 1
ATOM 679 O O . GLU A 1 86 ? 3.135 -18.499 -3.865 1.00 93.50 86 GLU A O 1
ATOM 684 N N . MET A 1 87 ? 2.940 -20.680 -3.376 1.00 95.31 87 MET A N 1
ATOM 685 C CA . MET A 1 87 ? 1.586 -20.813 -3.923 1.00 95.31 87 MET A CA 1
ATOM 686 C C . MET A 1 87 ? 0.605 -19.891 -3.200 1.00 95.31 87 MET A C 1
ATOM 688 O O . MET A 1 87 ? -0.118 -19.144 -3.861 1.00 95.31 87 MET A O 1
ATOM 692 N N . ILE A 1 88 ? 0.597 -19.894 -1.862 1.00 96.38 88 ILE A N 1
ATOM 693 C CA . ILE A 1 88 ? -0.258 -19.004 -1.068 1.00 96.38 88 ILE A CA 1
ATOM 694 C C . ILE A 1 88 ? 0.050 -17.548 -1.399 1.00 96.38 88 ILE A C 1
ATOM 696 O O . ILE A 1 88 ? -0.876 -16.796 -1.703 1.00 96.38 88 ILE A O 1
ATOM 700 N N . ARG A 1 89 ? 1.326 -17.150 -1.386 1.00 94.69 89 ARG A N 1
ATOM 701 C CA . ARG A 1 89 ? 1.737 -15.766 -1.642 1.00 94.69 89 ARG A CA 1
ATOM 702 C C . ARG A 1 89 ? 1.256 -15.285 -3.007 1.00 94.69 89 ARG A C 1
ATOM 704 O O . ARG A 1 89 ? 0.576 -14.262 -3.094 1.00 94.69 89 ARG A O 1
ATOM 711 N N . VAL A 1 90 ? 1.557 -16.034 -4.068 1.00 92.25 90 VAL A N 1
ATOM 712 C CA . VAL A 1 90 ? 1.247 -15.621 -5.443 1.00 92.25 90 VAL A CA 1
ATOM 713 C C . VAL A 1 90 ? -0.254 -15.681 -5.725 1.00 92.25 90 VAL A C 1
ATOM 715 O O . VAL A 1 90 ? -0.803 -14.745 -6.311 1.00 92.25 90 VAL A O 1
ATOM 718 N N . LEU A 1 91 ? -0.948 -16.740 -5.299 1.00 93.88 91 LEU A N 1
ATOM 719 C CA . LEU A 1 91 ? -2.383 -16.881 -5.554 1.00 93.88 91 LEU A CA 1
ATOM 720 C C . LEU A 1 91 ? -3.211 -15.894 -4.724 1.00 93.88 91 LEU A C 1
ATOM 722 O O . LEU A 1 91 ? -4.156 -15.313 -5.258 1.00 93.88 91 LEU A O 1
ATOM 726 N N . ARG A 1 92 ? -2.841 -15.626 -3.464 1.00 95.44 92 ARG A N 1
ATOM 727 C CA . ARG A 1 92 ? -3.492 -14.580 -2.661 1.00 95.44 92 ARG A CA 1
ATOM 728 C C . ARG A 1 92 ? -3.226 -13.186 -3.213 1.00 95.44 92 ARG A C 1
ATOM 730 O O . ARG A 1 92 ? -4.174 -12.418 -3.345 1.00 95.44 92 ARG A O 1
ATOM 737 N N . ALA A 1 93 ? -1.990 -12.863 -3.604 1.00 92.00 93 ALA A N 1
ATOM 738 C CA . ALA A 1 93 ? -1.692 -11.581 -4.248 1.00 92.00 93 ALA A CA 1
ATOM 739 C C . ALA A 1 93 ? -2.514 -11.395 -5.535 1.00 92.00 93 ALA A C 1
ATOM 741 O O . ALA A 1 93 ? -3.057 -10.320 -5.785 1.00 92.00 93 ALA A O 1
ATOM 742 N N . ARG A 1 94 ? -2.693 -12.461 -6.326 1.00 88.56 94 ARG A N 1
ATOM 743 C CA . ARG A 1 94 ? -3.554 -12.436 -7.517 1.00 88.56 94 ARG A CA 1
ATOM 744 C C . ARG A 1 94 ? -5.027 -12.184 -7.184 1.00 88.56 94 ARG A C 1
ATOM 746 O O . ARG A 1 94 ? -5.686 -11.461 -7.921 1.00 88.56 94 ARG A O 1
ATOM 753 N N . ARG A 1 95 ? -5.539 -12.794 -6.110 1.00 91.31 95 ARG A N 1
ATOM 754 C CA . ARG A 1 95 ? -6.956 -12.727 -5.711 1.00 91.31 95 ARG A CA 1
ATOM 755 C C . ARG A 1 95 ? -7.322 -11.439 -4.966 1.00 91.31 95 ARG A C 1
ATOM 757 O O . ARG A 1 95 ? -8.440 -10.962 -5.127 1.00 91.31 95 ARG A O 1
ATOM 764 N N . HIS A 1 96 ? -6.424 -10.905 -4.137 1.00 92.50 96 HIS A N 1
ATOM 765 C CA . HIS A 1 96 ? -6.787 -9.911 -3.116 1.00 92.50 96 HIS A CA 1
ATOM 766 C C . HIS A 1 96 ? -6.128 -8.543 -3.280 1.00 92.50 96 HIS A C 1
ATOM 768 O O . HIS A 1 96 ? -6.674 -7.550 -2.812 1.00 92.50 96 HIS A O 1
ATOM 774 N N . GLU A 1 97 ? -5.006 -8.433 -3.988 1.00 90.38 97 GLU A N 1
ATOM 775 C CA . GLU A 1 97 ? -4.436 -7.121 -4.300 1.00 90.38 97 GLU A CA 1
ATOM 776 C C . GLU A 1 97 ? -5.076 -6.553 -5.579 1.00 90.38 97 GLU A C 1
ATOM 778 O O . GLU A 1 97 ? -4.433 -6.440 -6.625 1.00 90.38 97 GLU A O 1
ATOM 783 N N . SER A 1 98 ? -6.363 -6.235 -5.518 1.00 89.81 98 SER A N 1
ATOM 784 C CA . SER A 1 98 ? -7.050 -5.545 -6.609 1.00 89.81 98 SER A CA 1
ATOM 785 C C . SER A 1 98 ? -6.803 -4.037 -6.530 1.00 89.81 98 SER A C 1
ATOM 787 O O . SER A 1 98 ? -6.873 -3.459 -5.448 1.00 89.81 98 SER A O 1
ATOM 789 N N . GLU A 1 99 ? -6.595 -3.375 -7.672 1.00 89.75 99 GLU A N 1
ATOM 790 C CA . GLU A 1 99 ? -6.611 -1.899 -7.749 1.00 89.75 99 GLU A CA 1
ATOM 791 C C . GLU A 1 99 ? -8.022 -1.313 -7.571 1.00 89.75 99 GLU A C 1
ATOM 793 O O . GLU A 1 99 ? -8.185 -0.098 -7.515 1.00 89.75 99 GLU A O 1
ATOM 798 N N . LEU A 1 100 ? -9.047 -2.168 -7.490 1.00 91.81 100 LEU A N 1
ATOM 799 C CA . LEU A 1 100 ? -10.426 -1.788 -7.181 1.00 91.81 100 LEU A CA 1
ATOM 800 C C . LEU A 1 100 ? -10.773 -1.947 -5.696 1.00 91.81 100 LEU A C 1
ATOM 802 O O . LEU A 1 100 ? -11.876 -1.596 -5.297 1.00 91.81 100 LEU A O 1
ATOM 806 N N . ALA A 1 101 ? -9.872 -2.487 -4.872 1.00 92.12 101 ALA A N 1
ATOM 807 C CA . ALA A 1 101 ? -10.113 -2.578 -3.438 1.00 92.12 101 ALA A CA 1
ATOM 808 C C . ALA A 1 101 ? -9.941 -1.203 -2.772 1.00 92.12 101 ALA A C 1
ATOM 810 O O . ALA A 1 101 ? -9.025 -0.448 -3.113 1.00 92.12 101 ALA A O 1
ATOM 811 N N . ASP A 1 102 ? -10.780 -0.892 -1.782 1.00 92.19 102 ASP A N 1
ATOM 812 C CA . ASP A 1 102 ? -10.639 0.338 -0.989 1.00 92.19 102 ASP A CA 1
ATOM 813 C C . ASP A 1 102 ? -9.267 0.398 -0.307 1.00 92.19 102 ASP A C 1
ATOM 815 O O . ASP A 1 102 ? -8.602 1.435 -0.319 1.00 92.19 102 ASP A O 1
ATOM 819 N N . TYR A 1 103 ? -8.822 -0.752 0.205 1.00 92.06 103 TYR A N 1
ATOM 820 C CA . TYR A 1 103 ? -7.501 -0.962 0.779 1.00 92.06 103 TYR A CA 1
ATOM 821 C C . TYR A 1 103 ? -6.922 -2.291 0.309 1.00 92.06 103 TYR A C 1
ATOM 823 O O . TYR A 1 103 ? -7.635 -3.281 0.142 1.00 92.06 103 TYR A O 1
ATOM 831 N N . LYS A 1 104 ? -5.596 -2.336 0.182 1.00 94.62 104 LYS A N 1
ATOM 832 C CA . LYS A 1 104 ? -4.855 -3.597 0.076 1.00 94.62 104 LYS A CA 1
ATOM 833 C C . LYS A 1 104 ? -4.485 -4.041 1.489 1.00 94.62 104 LYS A C 1
ATOM 835 O O . LYS A 1 104 ? -3.770 -3.313 2.183 1.00 94.62 104 LYS A O 1
ATOM 840 N N . T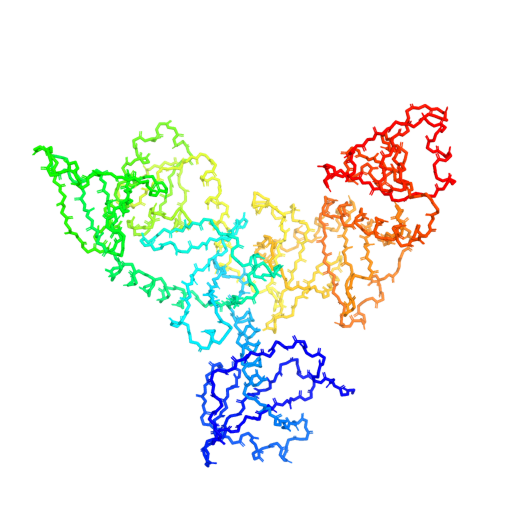YR A 1 105 ? -4.988 -5.200 1.909 1.00 97.19 105 TYR A N 1
ATOM 841 C CA . TYR A 1 105 ? -4.722 -5.778 3.226 1.00 97.19 105 TYR A CA 1
ATOM 842 C C . TYR A 1 105 ? -3.705 -6.909 3.147 1.00 97.19 105 TYR A C 1
ATOM 844 O O . TYR A 1 105 ? -3.682 -7.689 2.193 1.00 97.19 105 TYR A O 1
ATOM 852 N N . TYR A 1 106 ? -2.899 -7.017 4.197 1.00 98.00 106 TYR A N 1
ATOM 853 C CA . TYR A 1 106 ? -1.838 -7.999 4.326 1.00 98.00 106 TYR A CA 1
ATOM 854 C C . TYR A 1 106 ? -1.814 -8.567 5.743 1.00 98.00 106 TYR A C 1
ATOM 856 O O . TYR A 1 106 ? -1.967 -7.834 6.719 1.00 98.00 106 TYR A O 1
ATOM 864 N N . ALA A 1 107 ? -1.576 -9.868 5.858 1.00 98.38 107 ALA A N 1
ATOM 865 C CA . ALA A 1 107 ? -1.194 -10.501 7.113 1.00 98.38 107 ALA A CA 1
ATOM 866 C C . ALA A 1 107 ? 0.321 -10.730 7.107 1.00 98.38 107 ALA A C 1
ATOM 868 O O . ALA A 1 107 ? 0.848 -11.215 6.105 1.00 98.38 107 ALA A O 1
ATOM 869 N N . SER A 1 108 ? 1.010 -10.395 8.200 1.00 98.00 108 SER A N 1
ATOM 870 C CA . SER A 1 108 ? 2.440 -10.686 8.383 1.00 98.00 108 SER A CA 1
ATOM 871 C C . SER A 1 108 ? 2.640 -11.771 9.437 1.00 98.00 108 SER A C 1
ATOM 873 O O . SER A 1 108 ? 1.892 -11.848 10.412 1.00 98.00 108 SER A O 1
ATOM 875 N N . PHE A 1 109 ? 3.651 -12.610 9.234 1.00 97.56 109 PHE A N 1
ATOM 876 C CA . PHE A 1 109 ? 3.955 -13.799 10.021 1.00 97.56 109 PHE A CA 1
ATOM 877 C C . PHE A 1 109 ? 5.427 -13.769 10.412 1.00 97.56 109 PHE A C 1
ATOM 879 O O . PHE A 1 109 ? 6.266 -13.398 9.600 1.00 97.56 109 PHE A O 1
ATOM 886 N N . LYS A 1 110 ? 5.744 -14.208 11.633 1.00 95.38 110 LYS A N 1
ATOM 887 C CA . LYS A 1 110 ? 7.129 -14.306 12.133 1.00 95.38 110 LYS A CA 1
ATOM 888 C C . LYS A 1 110 ? 7.945 -15.433 11.507 1.00 95.38 110 LYS A C 1
ATOM 890 O O . LYS A 1 110 ? 9.160 -15.468 11.650 1.00 95.38 110 LYS A O 1
ATOM 895 N N . HIS A 1 111 ? 7.255 -16.381 10.882 1.00 93.06 111 HIS A N 1
ATOM 896 C CA . HIS A 1 111 ? 7.838 -17.561 10.269 1.00 93.06 111 HIS A CA 1
ATOM 897 C C . HIS A 1 111 ? 7.075 -17.881 8.992 1.00 93.06 111 HIS A C 1
ATOM 899 O O . HIS A 1 111 ? 5.844 -17.792 8.968 1.00 93.06 111 HIS A O 1
ATOM 905 N N . ALA A 1 112 ? 7.788 -18.343 7.968 1.00 92.31 112 ALA A N 1
ATOM 906 C CA . ALA A 1 112 ? 7.188 -18.635 6.674 1.00 92.31 112 ALA A CA 1
ATOM 907 C C . ALA A 1 112 ? 6.051 -19.661 6.729 1.00 92.31 112 ALA A C 1
ATOM 909 O O . ALA A 1 112 ? 5.009 -19.446 6.123 1.00 92.31 112 ALA A O 1
ATOM 910 N N . LEU A 1 113 ? 6.181 -20.730 7.521 1.00 92.44 113 LEU A N 1
ATOM 911 C CA . LEU A 1 113 ? 5.109 -21.728 7.670 1.00 92.44 113 LEU A CA 1
ATOM 912 C C . LEU A 1 113 ? 3.853 -21.177 8.356 1.00 92.44 113 LEU A C 1
ATOM 914 O O . LEU A 1 113 ? 2.783 -21.772 8.238 1.00 92.44 113 LEU A O 1
ATOM 918 N N . GLY A 1 114 ? 3.956 -20.029 9.033 1.00 94.19 114 GLY A N 1
ATOM 919 C CA . GLY A 1 114 ? 2.808 -19.345 9.614 1.00 94.19 114 GLY A CA 1
ATOM 920 C C . GLY A 1 114 ? 1.752 -18.988 8.567 1.00 94.19 114 GLY A C 1
ATOM 921 O O . GLY A 1 114 ? 0.570 -19.033 8.885 1.00 94.19 114 GLY A O 1
ATOM 922 N N . VAL A 1 115 ? 2.145 -18.734 7.310 1.00 95.69 115 VAL A N 1
ATOM 923 C CA . VAL A 1 115 ? 1.216 -18.327 6.235 1.00 95.69 115 VAL A CA 1
ATOM 924 C C . VAL A 1 115 ? 0.165 -19.390 5.890 1.00 95.69 115 VAL A C 1
ATOM 926 O O . VAL A 1 115 ? -0.834 -19.066 5.249 1.00 95.69 115 VAL A O 1
ATOM 929 N N . LEU A 1 116 ? 0.387 -20.652 6.286 1.00 92.62 116 LEU A N 1
ATOM 930 C CA . LEU A 1 116 ? -0.534 -21.769 6.048 1.00 92.62 116 LEU A CA 1
ATOM 931 C C . LEU A 1 116 ? -1.836 -21.635 6.851 1.00 92.62 116 LEU A C 1
ATOM 933 O O . LEU A 1 116 ? -2.865 -22.166 6.438 1.00 92.62 116 LEU A O 1
ATOM 937 N N . ASP A 1 117 ? -1.798 -20.926 7.980 1.00 94.00 117 ASP A N 1
ATOM 938 C CA . ASP A 1 117 ? -2.959 -20.665 8.823 1.00 94.00 117 ASP A CA 1
ATOM 939 C C . ASP A 1 117 ? -2.980 -19.192 9.227 1.00 94.00 117 ASP A C 1
ATOM 941 O O . ASP A 1 117 ? -2.134 -18.712 9.979 1.00 94.00 117 ASP A O 1
ATOM 945 N N . LEU A 1 118 ? -3.998 -18.471 8.756 1.00 92.88 118 LEU A N 1
ATOM 946 C CA . LEU A 1 118 ? -4.188 -17.057 9.062 1.00 92.88 118 LEU A CA 1
ATOM 947 C C . LEU A 1 118 ? -4.299 -16.785 10.576 1.00 92.88 118 LEU A C 1
ATOM 949 O O . LEU A 1 118 ? -3.990 -15.680 11.014 1.00 92.88 118 LEU A O 1
ATOM 953 N N . GLY A 1 119 ? -4.685 -17.778 11.386 1.00 95.31 119 GLY A N 1
ATOM 954 C CA . GLY A 1 119 ? -4.674 -17.685 12.848 1.00 95.31 119 GLY A CA 1
ATOM 955 C C . GLY A 1 119 ? -3.282 -17.457 13.452 1.00 95.31 119 GLY A C 1
ATOM 956 O O . GLY A 1 119 ? -3.184 -16.919 14.553 1.00 95.31 119 GLY A O 1
ATOM 957 N N . ASN A 1 120 ? -2.214 -17.793 12.720 1.00 95.69 120 ASN A N 1
ATOM 958 C CA . ASN A 1 120 ? -0.822 -17.556 13.113 1.00 95.69 120 ASN A CA 1
ATOM 959 C C . ASN A 1 120 ? -0.301 -16.167 12.715 1.00 95.69 120 ASN A C 1
ATOM 961 O O . ASN A 1 120 ? 0.884 -15.884 12.903 1.00 95.69 120 ASN A O 1
ATOM 965 N N . ALA A 1 121 ? -1.140 -15.307 12.131 1.00 97.25 121 ALA A N 1
ATOM 966 C CA . ALA A 1 121 ? -0.723 -13.971 11.736 1.00 97.25 121 ALA A CA 1
ATOM 967 C C . ALA A 1 121 ? -0.312 -13.139 12.961 1.00 97.25 121 ALA A C 1
ATOM 969 O O . ALA A 1 121 ? -1.083 -12.921 13.902 1.00 97.25 121 ALA A O 1
ATOM 970 N N . ASP A 1 122 ? 0.917 -12.632 12.919 1.00 95.75 122 ASP A N 1
ATOM 971 C CA . ASP A 1 122 ? 1.466 -11.734 13.930 1.00 95.75 122 ASP A CA 1
ATOM 972 C C . ASP A 1 122 ? 0.751 -10.384 13.851 1.00 95.75 122 ASP A C 1
ATOM 974 O O . ASP A 1 122 ? 0.258 -9.893 14.868 1.00 95.75 122 ASP A O 1
ATOM 978 N N . ARG A 1 123 ? 0.624 -9.845 12.627 1.00 97.69 123 ARG A N 1
ATOM 979 C CA . ARG A 1 123 ? 0.164 -8.475 12.355 1.00 97.69 123 ARG A CA 1
ATOM 980 C C . ARG A 1 123 ? -0.840 -8.419 11.219 1.00 97.69 123 ARG A C 1
ATOM 982 O O . ARG A 1 123 ? -0.749 -9.184 10.257 1.00 97.69 123 ARG A O 1
ATOM 989 N N . LEU A 1 124 ? -1.719 -7.427 11.301 1.00 98.50 124 LEU A N 1
ATOM 990 C CA . LEU A 1 124 ? -2.558 -6.973 10.202 1.00 98.50 124 LEU A CA 1
ATOM 991 C C . LEU A 1 124 ? -2.020 -5.641 9.687 1.00 98.50 124 LEU A C 1
ATOM 993 O O . LEU A 1 124 ? -1.857 -4.702 10.460 1.00 98.50 124 LEU A O 1
ATOM 997 N N . ILE A 1 125 ? -1.788 -5.559 8.384 1.00 98.19 125 ILE A N 1
ATOM 998 C CA . ILE A 1 125 ? -1.285 -4.366 7.710 1.00 98.19 125 ILE A CA 1
ATOM 999 C C . ILE A 1 125 ? -2.279 -3.961 6.623 1.00 98.19 125 ILE A C 1
ATOM 1001 O O . ILE A 1 125 ? -2.843 -4.813 5.933 1.00 98.19 125 ILE A O 1
ATOM 1005 N N . ARG A 1 126 ? -2.482 -2.660 6.436 1.00 96.69 126 ARG A N 1
ATOM 1006 C CA . ARG A 1 126 ? -3.176 -2.098 5.274 1.00 96.69 126 ARG A CA 1
ATOM 1007 C C . ARG A 1 126 ? -2.291 -1.080 4.566 1.00 96.69 126 ARG A C 1
ATOM 1009 O O . ARG A 1 126 ? -1.382 -0.508 5.161 1.00 96.69 126 ARG A O 1
ATOM 1016 N N . ARG A 1 127 ? -2.571 -0.830 3.289 1.00 93.12 127 ARG A N 1
ATOM 1017 C CA . ARG A 1 127 ? -1.968 0.267 2.520 1.00 93.12 127 ARG A CA 1
ATOM 1018 C C . ARG A 1 127 ? -3.065 1.224 2.046 1.00 93.12 127 ARG A C 1
ATOM 1020 O O . ARG A 1 127 ? -3.733 0.905 1.059 1.00 93.12 127 ARG A O 1
ATOM 1027 N N . PRO A 1 128 ? -3.286 2.356 2.740 1.00 89.88 128 PRO A N 1
ATOM 1028 C CA . PRO A 1 128 ? -4.145 3.424 2.245 1.00 89.88 128 PRO A CA 1
ATOM 1029 C C . PRO A 1 128 ? -3.535 4.086 1.011 1.00 89.88 128 PRO A C 1
ATOM 1031 O O . PRO A 1 128 ? -2.312 4.161 0.862 1.00 89.88 128 PRO A O 1
ATOM 1034 N N . GLU A 1 129 ? -4.389 4.619 0.140 1.00 87.75 129 GLU A N 1
ATOM 1035 C CA . GLU A 1 129 ? -3.929 5.270 -1.082 1.00 87.75 129 GLU A CA 1
ATOM 1036 C C . GLU A 1 129 ? -3.012 6.463 -0.783 1.00 87.75 129 GLU A C 1
ATOM 1038 O O . GLU A 1 129 ? -3.320 7.321 0.057 1.00 87.75 129 GLU A O 1
ATOM 1043 N N . GLY A 1 130 ? -1.869 6.508 -1.476 1.00 82.12 130 GLY A N 1
ATOM 1044 C CA . GLY A 1 130 ? -0.875 7.571 -1.331 1.00 82.12 130 GLY A CA 1
ATOM 1045 C C . GLY A 1 130 ? -0.283 7.689 0.074 1.00 82.12 130 GLY A C 1
ATOM 1046 O O . GLY A 1 130 ? 0.246 8.745 0.426 1.00 82.12 130 GLY A O 1
ATOM 1047 N N . SER A 1 131 ? -0.399 6.642 0.893 1.00 81.19 131 SER A N 1
ATOM 1048 C CA . SER A 1 131 ? 0.182 6.593 2.226 1.00 81.19 131 SER A CA 1
ATOM 1049 C C . SER A 1 131 ? 1.264 5.538 2.354 1.00 81.19 131 SER A C 1
ATOM 1051 O O . SER A 1 131 ? 1.492 4.701 1.483 1.00 81.19 131 SER A O 1
ATOM 1053 N N . VAL A 1 132 ? 1.939 5.620 3.490 1.00 87.06 132 VAL A N 1
ATOM 1054 C CA . VAL A 1 132 ? 2.771 4.544 4.004 1.00 87.06 132 VAL A CA 1
ATOM 1055 C C . VAL A 1 132 ? 1.887 3.394 4.472 1.00 87.06 132 VAL A C 1
ATOM 1057 O O . VAL A 1 132 ? 0.671 3.515 4.599 1.00 87.06 132 VAL A O 1
ATOM 1060 N N . GLU A 1 133 ? 2.518 2.258 4.696 1.00 93.75 133 GLU A N 1
ATOM 1061 C CA . GLU A 1 133 ? 1.877 1.084 5.271 1.00 93.75 133 GLU A CA 1
ATOM 1062 C C . GLU A 1 133 ? 1.402 1.419 6.688 1.00 93.75 133 GLU A C 1
ATOM 1064 O O . GLU A 1 133 ? 2.042 2.197 7.400 1.00 93.75 133 GLU A O 1
ATOM 1069 N N . GLU A 1 134 ? 0.285 0.834 7.097 1.00 96.50 134 GLU A N 1
ATOM 1070 C CA . GLU A 1 134 ? -0.260 0.999 8.439 1.00 96.50 134 GLU A CA 1
ATOM 1071 C C . GLU A 1 134 ? -0.502 -0.367 9.070 1.00 96.50 134 GLU A C 1
ATOM 1073 O O . GLU A 1 134 ? -1.040 -1.265 8.426 1.00 96.50 134 GLU A O 1
ATOM 1078 N N . GLU A 1 135 ? -0.116 -0.528 10.328 1.00 97.50 135 GLU A N 1
ATOM 1079 C CA . GLU A 1 135 ? -0.316 -1.725 11.137 1.00 97.50 135 GLU A CA 1
ATOM 1080 C C . GLU A 1 135 ? -1.482 -1.508 12.104 1.00 97.50 135 GLU A C 1
ATOM 1082 O O . GLU A 1 135 ? -1.628 -0.437 12.695 1.00 97.50 135 GLU A O 1
ATOM 1087 N N . TYR A 1 136 ? -2.343 -2.514 12.249 1.00 97.69 136 TYR A N 1
ATOM 1088 C CA . TYR A 1 136 ? -3.437 -2.466 13.212 1.00 97.69 136 TYR A CA 1
ATOM 1089 C C . TYR A 1 136 ? -2.883 -2.656 14.624 1.00 97.69 136 TYR A C 1
ATOM 1091 O O . TYR A 1 136 ? -2.449 -3.753 14.978 1.00 97.69 136 TYR A O 1
ATOM 1099 N N . ALA A 1 137 ? -2.932 -1.599 15.433 1.00 94.50 137 ALA A N 1
ATOM 1100 C CA . ALA A 1 137 ? -2.392 -1.595 16.791 1.00 94.50 137 ALA A CA 1
ATOM 1101 C C . ALA A 1 137 ? -3.336 -2.248 17.821 1.00 94.50 137 ALA A C 1
ATOM 1103 O O . ALA A 1 137 ? -2.960 -2.436 18.975 1.00 94.50 137 ALA A O 1
ATOM 1104 N N . GLY A 1 138 ? -4.546 -2.634 17.401 1.00 94.94 138 GLY A N 1
ATOM 1105 C CA . GLY A 1 138 ? -5.648 -2.999 18.289 1.00 94.94 138 GLY A CA 1
ATOM 1106 C C . GLY A 1 138 ? -6.550 -1.801 18.579 1.00 94.94 138 GLY A C 1
ATOM 1107 O O . GLY A 1 138 ? -6.311 -0.694 18.105 1.00 94.94 138 GLY A O 1
ATOM 1108 N N . HIS A 1 139 ? -7.625 -2.020 19.335 1.00 94.56 139 HIS A N 1
ATOM 1109 C CA . HIS A 1 139 ? -8.499 -0.952 19.858 1.00 94.56 139 HIS A CA 1
ATOM 1110 C C . HIS A 1 139 ? -9.123 -0.044 18.782 1.00 94.56 139 HIS A C 1
ATOM 1112 O O . HIS A 1 139 ? -9.501 1.091 19.071 1.00 94.56 139 HIS A O 1
ATOM 1118 N N . GLY A 1 140 ? -9.251 -0.529 17.546 1.00 93.38 140 GLY A N 1
ATOM 1119 C CA . GLY A 1 140 ? -9.748 0.258 16.419 1.00 93.38 140 GLY A CA 1
ATOM 1120 C C . GLY A 1 140 ? -8.741 1.256 15.834 1.00 93.38 140 GLY A C 1
ATOM 1121 O O . GLY A 1 140 ? -9.132 2.023 14.957 1.00 93.38 140 GLY A O 1
ATOM 1122 N N . THR A 1 141 ? -7.477 1.258 16.271 1.00 95.19 141 THR A N 1
ATOM 1123 C CA . THR A 1 141 ? -6.455 2.216 15.822 1.00 95.19 141 THR A CA 1
ATOM 1124 C C . THR A 1 141 ? -5.448 1.601 14.851 1.00 95.19 141 THR A C 1
ATOM 1126 O O . THR A 1 141 ? -5.130 0.411 14.905 1.00 95.19 141 THR A O 1
ATOM 1129 N N . TRP A 1 142 ? -4.926 2.444 13.962 1.00 95.75 142 TRP A N 1
ATOM 1130 C CA . TRP A 1 142 ? -3.888 2.102 12.994 1.00 95.75 142 TRP A CA 1
ATOM 1131 C C . TRP A 1 142 ? -2.673 2.998 13.199 1.00 95.75 142 TRP A C 1
ATOM 1133 O O . TRP A 1 142 ? -2.814 4.199 13.423 1.00 95.75 142 TRP A O 1
ATOM 1143 N N . GLU A 1 143 ? -1.487 2.413 13.098 1.00 94.12 143 GLU A N 1
ATOM 1144 C CA . GLU A 1 143 ? -0.214 3.104 13.273 1.00 94.12 143 GLU A CA 1
ATOM 1145 C C . GLU A 1 143 ? 0.643 2.962 12.023 1.00 94.12 143 GLU A C 1
ATOM 1147 O O . GLU A 1 143 ? 0.576 1.962 11.312 1.00 94.12 143 GLU A O 1
ATOM 1152 N N . ARG A 1 144 ? 1.488 3.955 11.750 1.00 94.31 144 ARG A N 1
ATOM 1153 C CA . ARG A 1 144 ? 2.429 3.884 10.632 1.00 94.31 144 ARG A CA 1
ATOM 1154 C C . ARG A 1 144 ? 3.377 2.695 10.802 1.00 94.31 144 ARG A C 1
ATOM 1156 O O . ARG A 1 144 ? 3.996 2.533 11.847 1.00 94.31 144 ARG A O 1
ATOM 1163 N N . SER A 1 145 ? 3.576 1.945 9.725 1.00 94.75 145 SER A N 1
ATOM 1164 C CA . SER A 1 145 ? 4.473 0.797 9.661 1.00 94.75 145 SER A CA 1
ATOM 1165 C C . SER A 1 145 ? 5.340 0.843 8.398 1.00 94.75 145 SER A C 1
ATOM 1167 O O . SER A 1 145 ? 4.990 1.452 7.386 1.00 94.75 145 SER A O 1
ATOM 1169 N N . ASP A 1 146 ? 6.508 0.214 8.464 1.00 94.81 146 ASP A N 1
ATOM 1170 C CA . ASP A 1 146 ? 7.389 -0.066 7.324 1.00 94.81 146 ASP A CA 1
ATOM 1171 C C . ASP A 1 146 ? 7.615 -1.577 7.158 1.00 94.81 146 ASP A C 1
ATOM 1173 O O . ASP A 1 146 ? 8.594 -2.020 6.552 1.00 94.81 146 ASP A O 1
ATOM 1177 N N . LYS A 1 147 ? 6.725 -2.388 7.740 1.00 95.56 147 LYS A N 1
ATOM 1178 C CA . LYS A 1 147 ? 6.934 -3.820 7.915 1.00 95.56 147 LYS A CA 1
ATOM 1179 C C . LYS A 1 147 ? 7.073 -4.583 6.596 1.00 95.56 147 LYS A C 1
ATOM 1181 O O . LYS A 1 147 ? 7.990 -5.392 6.466 1.00 95.56 147 LYS A O 1
ATOM 1186 N N . LEU A 1 148 ? 6.209 -4.338 5.614 1.00 93.81 148 LEU A N 1
ATOM 1187 C CA . LEU A 1 148 ? 6.281 -5.005 4.311 1.00 93.81 148 LEU A CA 1
ATOM 1188 C C . LEU A 1 148 ? 7.522 -4.542 3.547 1.00 93.81 148 LEU A C 1
ATOM 1190 O O . LEU A 1 148 ? 8.212 -5.367 2.959 1.00 93.81 148 LEU A O 1
ATOM 1194 N N . HIS A 1 149 ? 7.862 -3.251 3.621 1.00 90.62 149 HIS A N 1
ATOM 1195 C CA . HIS A 1 149 ? 9.129 -2.739 3.098 1.00 90.62 149 HIS A CA 1
ATOM 1196 C C . HIS A 1 149 ? 10.327 -3.479 3.718 1.00 90.62 149 HIS A C 1
ATOM 1198 O O . HIS A 1 149 ? 11.205 -3.952 3.001 1.00 90.62 149 HIS A O 1
ATOM 1204 N N . ARG A 1 150 ? 10.373 -3.648 5.042 1.00 92.56 150 ARG A N 1
ATOM 1205 C CA . ARG A 1 150 ? 11.457 -4.386 5.709 1.00 92.56 150 ARG A CA 1
ATOM 1206 C C . ARG A 1 150 ? 11.550 -5.847 5.262 1.00 92.56 150 ARG A C 1
ATOM 1208 O O . ARG A 1 150 ? 12.667 -6.337 5.103 1.00 92.56 150 ARG A O 1
ATOM 1215 N N . VAL A 1 151 ? 10.423 -6.517 5.015 1.00 91.81 151 VAL A N 1
ATOM 1216 C CA . VAL A 1 151 ? 10.411 -7.879 4.451 1.00 91.81 151 VAL A CA 1
ATOM 1217 C C . VAL A 1 151 ? 10.912 -7.878 2.999 1.00 91.81 151 VAL A C 1
ATOM 1219 O O . VAL A 1 151 ? 11.840 -8.619 2.680 1.00 91.81 151 VAL A O 1
ATOM 1222 N N . ASP A 1 152 ? 10.396 -6.990 2.142 1.00 89.38 152 ASP A N 1
ATOM 1223 C CA . ASP A 1 152 ? 10.781 -6.872 0.723 1.00 89.38 152 ASP A CA 1
ATOM 1224 C C . ASP A 1 152 ? 12.291 -6.638 0.529 1.00 89.38 152 ASP A C 1
ATOM 1226 O O . ASP A 1 152 ? 12.887 -7.136 -0.427 1.00 89.38 152 ASP A O 1
ATOM 1230 N N . PHE A 1 153 ? 12.913 -5.867 1.426 1.00 86.00 153 PHE A N 1
ATOM 1231 C CA . PHE A 1 153 ? 14.341 -5.532 1.382 1.00 86.00 153 PHE A CA 1
ATOM 1232 C C . PHE A 1 153 ? 15.222 -6.470 2.226 1.00 86.00 153 PHE A C 1
ATOM 1234 O O . PHE A 1 153 ? 16.425 -6.238 2.351 1.00 86.00 153 PHE A O 1
ATOM 1241 N N . GLY A 1 154 ? 14.651 -7.540 2.790 1.00 89.44 154 GLY A N 1
ATOM 1242 C CA . GLY A 1 154 ? 15.393 -8.557 3.539 1.00 89.44 154 GLY A CA 1
ATOM 1243 C C . GLY A 1 154 ? 15.924 -8.093 4.900 1.00 89.44 154 GLY A C 1
ATOM 1244 O O . GLY A 1 154 ? 16.827 -8.726 5.442 1.00 89.44 154 GLY A O 1
ATOM 1245 N N . HIS A 1 155 ? 15.387 -7.005 5.460 1.00 91.50 155 HIS A N 1
ATOM 1246 C CA . HIS A 1 155 ? 15.699 -6.563 6.823 1.00 91.50 155 HIS A CA 1
ATOM 1247 C C . HIS A 1 155 ? 15.060 -7.457 7.889 1.00 91.50 155 HIS A C 1
ATOM 1249 O O . HIS A 1 155 ? 15.606 -7.566 8.982 1.00 91.50 155 HIS A O 1
ATOM 1255 N N . ASP A 1 156 ? 13.935 -8.095 7.557 1.00 92.94 156 ASP A N 1
ATOM 1256 C CA . ASP A 1 156 ? 13.272 -9.105 8.383 1.00 92.94 156 ASP A CA 1
ATOM 1257 C C . ASP A 1 156 ? 13.195 -10.424 7.594 1.00 92.94 156 ASP A C 1
ATOM 1259 O O . ASP A 1 156 ? 12.141 -10.744 7.049 1.00 92.94 156 ASP A O 1
ATOM 1263 N N . PRO A 1 157 ? 14.315 -11.159 7.446 1.00 87.81 157 PRO A N 1
ATOM 1264 C CA . PRO A 1 157 ? 14.404 -12.292 6.525 1.00 87.81 157 PRO A CA 1
ATOM 1265 C C . PRO A 1 157 ? 13.561 -13.501 6.944 1.00 87.81 157 PRO A C 1
ATOM 1267 O O . PRO A 1 157 ? 13.252 -14.316 6.079 1.00 87.81 157 PRO A O 1
ATOM 1270 N N . ASP A 1 158 ? 13.208 -13.617 8.225 1.00 90.19 158 ASP A N 1
ATOM 1271 C CA . ASP A 1 158 ? 12.414 -14.728 8.768 1.00 90.19 158 ASP A CA 1
ATOM 1272 C C . ASP A 1 158 ? 10.901 -14.482 8.679 1.00 90.19 158 ASP A C 1
ATOM 1274 O O . ASP A 1 158 ? 10.105 -15.426 8.743 1.00 90.19 158 ASP A O 1
ATOM 1278 N N . ASP A 1 159 ? 10.509 -13.217 8.513 1.00 94.88 159 ASP A N 1
ATOM 1279 C CA . ASP A 1 159 ? 9.115 -12.821 8.449 1.00 94.88 159 ASP A CA 1
ATOM 1280 C C . ASP A 1 159 ? 8.602 -12.949 7.008 1.00 94.88 159 ASP A C 1
ATOM 1282 O O . ASP A 1 159 ? 9.291 -12.633 6.040 1.00 94.88 159 ASP A O 1
ATOM 1286 N N . GLU A 1 160 ? 7.346 -13.358 6.874 1.00 95.44 160 GLU A N 1
ATOM 1287 C CA . GLU A 1 160 ? 6.634 -13.412 5.597 1.00 95.44 160 GLU A CA 1
ATOM 1288 C C . GLU A 1 160 ? 5.374 -12.549 5.661 1.00 95.44 160 GLU A C 1
ATOM 1290 O O . GLU A 1 160 ? 4.890 -12.178 6.739 1.00 95.44 160 GLU A O 1
ATOM 1295 N N . TYR A 1 161 ? 4.809 -12.227 4.500 1.00 97.06 161 TYR A N 1
ATOM 1296 C CA . TYR A 1 161 ? 3.484 -11.627 4.421 1.00 97.06 161 TYR A CA 1
ATOM 1297 C C . TYR A 1 161 ? 2.701 -12.137 3.215 1.00 97.06 161 TYR A C 1
ATOM 1299 O O . TYR A 1 161 ? 3.267 -12.489 2.180 1.00 97.06 161 TYR A O 1
ATOM 1307 N N . VAL A 1 162 ? 1.374 -12.152 3.336 1.00 97.38 162 VAL A N 1
ATOM 1308 C CA . VAL A 1 162 ? 0.474 -12.505 2.232 1.00 97.38 162 VAL A CA 1
ATOM 1309 C C . VAL A 1 162 ? -0.694 -11.534 2.168 1.00 97.38 162 VAL A C 1
ATOM 1311 O O . VAL A 1 162 ? -1.158 -11.034 3.194 1.00 97.38 162 VAL A O 1
ATOM 1314 N N . ALA A 1 163 ? -1.174 -11.262 0.955 1.00 97.06 163 ALA A N 1
ATOM 1315 C CA . ALA A 1 163 ? -2.374 -10.459 0.757 1.00 97.06 163 ALA A CA 1
ATOM 1316 C C . ALA A 1 163 ? -3.612 -11.192 1.296 1.00 97.06 163 ALA A C 1
ATOM 1318 O O . ALA A 1 163 ? -3.720 -12.415 1.186 1.00 97.06 163 ALA A O 1
ATOM 1319 N N . ILE A 1 164 ? -4.565 -10.462 1.859 1.00 97.69 164 ILE A N 1
ATOM 1320 C CA . ILE A 1 164 ? -5.796 -11.037 2.410 1.00 97.69 164 ILE A CA 1
ATOM 1321 C C . ILE A 1 164 ? -7.011 -10.243 1.939 1.00 97.69 164 ILE A C 1
ATOM 1323 O O . ILE A 1 164 ? -6.908 -9.070 1.582 1.00 97.69 164 ILE A O 1
ATOM 1327 N N . SER A 1 165 ? -8.168 -10.895 1.918 1.00 95.81 165 SER A N 1
ATOM 1328 C CA . SER A 1 165 ? -9.445 -10.229 1.660 1.00 95.81 165 SER A CA 1
ATOM 1329 C C . SER A 1 165 ? -9.837 -9.283 2.801 1.00 95.81 165 SER A C 1
ATOM 1331 O O . SER A 1 165 ? -9.377 -9.425 3.933 1.00 95.81 165 SER A O 1
ATOM 1333 N N . GLU A 1 166 ? -10.752 -8.351 2.534 1.00 95.06 166 GLU A N 1
ATOM 1334 C CA . GLU A 1 166 ? -11.312 -7.465 3.564 1.00 95.06 166 GLU A CA 1
ATOM 1335 C C . GLU A 1 166 ? -12.005 -8.249 4.692 1.00 95.06 166 GLU A C 1
ATOM 1337 O O . GLU A 1 166 ? -11.793 -7.966 5.868 1.00 95.06 166 GLU A O 1
ATOM 1342 N N . SER A 1 167 ? -12.757 -9.305 4.365 1.00 96.06 167 SER A N 1
ATOM 1343 C CA . SER A 1 167 ? -13.378 -10.180 5.369 1.00 96.06 167 SER A CA 1
ATOM 1344 C C . SER A 1 167 ? -12.356 -10.905 6.249 1.00 96.06 167 SER A C 1
ATOM 1346 O O . SER A 1 167 ? -12.576 -11.080 7.446 1.00 96.06 167 SER A O 1
ATOM 1348 N N . GLU A 1 168 ? -11.223 -11.321 5.678 1.00 97.38 168 GLU A N 1
ATOM 1349 C CA . GLU A 1 168 ? -10.121 -11.908 6.448 1.00 97.38 168 GLU A CA 1
ATOM 1350 C C . GLU A 1 168 ? -9.425 -10.860 7.319 1.00 97.38 168 GLU A C 1
ATOM 1352 O O . GLU A 1 168 ? -9.067 -11.166 8.454 1.00 97.38 168 GLU A O 1
ATOM 1357 N N . ALA A 1 169 ? -9.281 -9.626 6.828 1.00 97.75 169 ALA A N 1
ATOM 1358 C CA . ALA A 1 169 ? -8.758 -8.515 7.612 1.00 97.75 169 ALA A CA 1
ATOM 1359 C C . ALA A 1 169 ? -9.656 -8.212 8.819 1.00 97.75 169 ALA A C 1
ATOM 1361 O O . ALA A 1 169 ? -9.140 -8.077 9.924 1.00 97.75 169 ALA A O 1
ATOM 1362 N N . LEU A 1 170 ? -10.984 -8.184 8.649 1.00 96.00 170 LEU A N 1
ATOM 1363 C CA . LEU A 1 170 ? -11.933 -8.018 9.759 1.00 96.00 170 LEU A CA 1
ATOM 1364 C C . LEU A 1 170 ? -11.794 -9.134 10.800 1.00 96.00 170 LEU A C 1
ATOM 1366 O O . LEU A 1 170 ? -11.654 -8.848 11.986 1.00 96.00 170 LEU A O 1
ATOM 1370 N N . ARG A 1 171 ? -11.725 -10.396 10.363 1.00 96.88 171 ARG A N 1
ATOM 1371 C CA . ARG A 1 171 ? -11.483 -11.528 11.270 1.00 96.88 171 ARG A CA 1
ATOM 1372 C C . ARG A 1 171 ? -10.141 -11.406 11.999 1.00 96.88 171 ARG A C 1
ATOM 1374 O O . ARG A 1 171 ? -10.039 -11.745 13.174 1.00 96.88 171 ARG A O 1
ATOM 1381 N N . LEU A 1 172 ? -9.095 -10.936 11.319 1.00 97.62 172 LEU A N 1
ATOM 1382 C CA . LEU A 1 172 ? -7.784 -10.758 11.937 1.00 97.62 172 LEU A CA 1
ATOM 1383 C C . LEU A 1 172 ? -7.767 -9.589 12.936 1.00 97.62 172 LEU A C 1
ATOM 1385 O O . LEU A 1 172 ? -7.097 -9.702 13.960 1.00 97.62 172 LEU A O 1
ATOM 1389 N N . LYS A 1 173 ? -8.540 -8.517 12.700 1.00 97.06 173 LYS A N 1
ATOM 1390 C CA . LYS A 1 173 ? -8.766 -7.455 13.699 1.00 97.06 173 LYS A CA 1
ATOM 1391 C C . LYS A 1 173 ? -9.349 -8.034 14.982 1.00 97.06 173 LYS A C 1
ATOM 1393 O O . LYS A 1 173 ? -8.785 -7.802 16.044 1.00 97.06 173 LYS A O 1
ATOM 1398 N N . GLU A 1 174 ? -10.400 -8.848 14.870 1.00 96.12 174 GLU A N 1
ATOM 1399 C CA . GLU A 1 174 ? -11.024 -9.519 16.020 1.00 96.12 174 GLU A CA 1
ATOM 1400 C C . GLU A 1 174 ? -10.012 -10.392 16.779 1.00 96.12 174 GLU A C 1
ATOM 1402 O O . GLU A 1 174 ? -9.906 -10.300 17.997 1.00 96.12 174 GLU A O 1
ATOM 1407 N N . LEU A 1 175 ? -9.190 -11.176 16.070 1.00 96.06 175 LEU A N 1
ATOM 1408 C CA . LEU A 1 175 ? -8.145 -12.003 16.692 1.00 96.06 175 LEU A CA 1
ATOM 1409 C C . LEU A 1 175 ? -7.050 -11.184 17.395 1.00 96.06 175 LEU A C 1
ATOM 1411 O O . LEU A 1 175 ? -6.488 -11.635 18.399 1.00 96.06 175 LEU A O 1
ATOM 1415 N N . ILE A 1 176 ? -6.689 -10.019 16.853 1.00 95.88 176 ILE A N 1
ATOM 1416 C CA . ILE A 1 176 ? -5.727 -9.097 17.473 1.00 95.88 176 ILE A CA 1
ATOM 1417 C C . ILE A 1 176 ? -6.343 -8.468 18.725 1.00 95.88 176 ILE A C 1
ATOM 1419 O O . ILE A 1 176 ? -5.712 -8.477 19.782 1.00 95.88 176 ILE A O 1
ATOM 1423 N N . ASP A 1 177 ? -7.586 -8.002 18.643 1.00 95.25 177 ASP A N 1
ATOM 1424 C CA . ASP A 1 177 ? -8.297 -7.414 19.777 1.00 95.25 177 ASP A CA 1
ATOM 1425 C C . ASP A 1 177 ? -8.501 -8.441 20.906 1.00 95.25 177 ASP A C 1
ATOM 1427 O O . ASP A 1 177 ? -8.217 -8.165 22.070 1.00 95.25 177 ASP A O 1
ATOM 1431 N N . ASP A 1 178 ? -8.843 -9.683 20.573 1.00 95.00 178 ASP A N 1
ATOM 1432 C CA . ASP A 1 178 ? -8.936 -10.786 21.532 1.00 95.00 178 ASP A CA 1
ATOM 1433 C C . ASP A 1 178 ? -7.599 -11.084 22.238 1.00 95.00 178 ASP A C 1
ATOM 1435 O O . ASP A 1 178 ? -7.568 -11.469 23.413 1.00 95.00 178 ASP A O 1
ATOM 1439 N N . ARG A 1 179 ? -6.464 -10.938 21.537 1.00 94.12 179 ARG A N 1
ATOM 1440 C CA . ARG A 1 179 ? -5.130 -11.062 22.152 1.00 94.12 179 ARG A CA 1
ATOM 1441 C C . ARG A 1 179 ? -4.880 -9.924 23.139 1.00 94.12 179 ARG A C 1
ATOM 1443 O O . ARG A 1 179 ? -4.385 -10.190 24.238 1.00 94.12 179 ARG A O 1
ATOM 1450 N N . TRP A 1 180 ? -5.257 -8.699 22.781 1.00 93.44 180 TRP A N 1
ATOM 1451 C CA . TRP A 1 180 ? -5.179 -7.539 23.668 1.00 93.44 180 TRP A CA 1
ATOM 1452 C C . TRP A 1 180 ? -6.039 -7.707 24.923 1.00 93.44 180 TRP A C 1
ATOM 1454 O O . TRP A 1 180 ? -5.543 -7.472 26.024 1.00 93.44 180 TRP A O 1
ATOM 1464 N N . ASP A 1 181 ? -7.280 -8.174 24.790 1.00 93.81 181 ASP A N 1
ATOM 1465 C CA . ASP A 1 181 ? -8.193 -8.404 25.921 1.00 93.81 181 ASP A CA 1
ATOM 1466 C C . ASP A 1 181 ? -7.659 -9.476 26.895 1.00 93.81 181 ASP A C 1
ATOM 1468 O O . ASP A 1 181 ? -7.768 -9.349 28.116 1.00 93.81 181 ASP A O 1
ATOM 1472 N N . ARG A 1 182 ? -6.972 -10.510 26.384 1.00 94.81 182 ARG A N 1
ATOM 1473 C CA . ARG A 1 182 ? -6.299 -11.514 27.234 1.00 94.81 182 ARG A CA 1
ATOM 1474 C C . ARG A 1 182 ? -5.021 -10.993 27.894 1.00 94.81 182 ARG A C 1
ATOM 1476 O O . ARG A 1 182 ? -4.734 -11.362 29.038 1.00 94.81 182 ARG A O 1
ATOM 1483 N N . GLY A 1 183 ? -4.235 -10.201 27.166 1.00 94.44 183 GLY A N 1
ATOM 1484 C CA . GLY A 1 183 ? -2.907 -9.738 27.574 1.00 94.44 183 GLY A CA 1
ATOM 1485 C C . GLY A 1 183 ? -2.906 -8.481 28.443 1.00 94.44 183 GLY A C 1
ATOM 1486 O O . GLY A 1 183 ? -1.924 -8.233 29.142 1.00 94.44 183 GLY A O 1
ATOM 1487 N N . CYS A 1 184 ? -3.991 -7.707 28.440 1.00 95.50 184 CYS A N 1
ATOM 1488 C CA . CYS A 1 184 ? -4.087 -6.427 29.136 1.00 95.50 184 CYS A CA 1
ATOM 1489 C C . CYS A 1 184 ? -5.295 -6.360 30.079 1.00 95.50 184 CYS A C 1
ATOM 1491 O O . CYS A 1 184 ? -6.198 -7.192 30.038 1.00 95.50 184 CYS A O 1
ATOM 1493 N N . SER A 1 185 ? -5.289 -5.385 30.984 1.00 96.81 185 SER A N 1
ATOM 1494 C CA . SER A 1 185 ? -6.516 -4.873 31.597 1.00 96.81 185 SER A CA 1
ATOM 1495 C C . SER A 1 185 ? -6.755 -3.444 31.128 1.00 96.81 185 SER A C 1
ATOM 1497 O O . SER A 1 185 ? -5.810 -2.685 30.888 1.00 96.81 185 SER A O 1
ATOM 1499 N N . HIS A 1 186 ? -8.025 -3.083 30.978 1.00 97.81 186 HIS A N 1
ATOM 1500 C CA . HIS A 1 186 ? -8.438 -1.780 30.476 1.00 97.81 186 HIS A CA 1
ATOM 1501 C C . HIS A 1 186 ? -9.217 -1.068 31.564 1.00 97.81 186 HIS A C 1
ATOM 1503 O O . HIS A 1 186 ? -10.146 -1.621 32.145 1.00 97.81 186 HIS A O 1
ATOM 1509 N N . HIS A 1 187 ? -8.862 0.179 31.823 1.00 98.19 187 HIS A N 1
ATOM 1510 C CA . HIS A 1 187 ? -9.456 0.980 32.882 1.00 98.19 187 HIS A CA 1
ATOM 1511 C C . HIS A 1 187 ? -9.933 2.301 32.307 1.00 98.19 187 HIS A C 1
ATOM 1513 O O . HIS A 1 187 ? -9.199 2.979 31.593 1.00 98.19 187 HIS A O 1
ATOM 1519 N N . VAL A 1 188 ? -11.151 2.707 32.638 1.00 98.62 188 VAL A N 1
ATOM 1520 C CA . VAL A 1 188 ? -11.622 4.065 32.365 1.00 98.62 188 VAL A CA 1
ATOM 1521 C C . VAL A 1 188 ? -11.360 4.908 33.600 1.00 98.62 188 VAL A C 1
ATOM 1523 O O . VAL A 1 188 ? -11.911 4.642 34.669 1.00 98.62 188 VAL A O 1
ATOM 1526 N N . VAL A 1 189 ? -10.540 5.943 33.440 1.00 98.50 189 VAL A N 1
ATOM 1527 C CA . VAL A 1 189 ? -10.276 6.925 34.490 1.00 98.50 189 VAL A CA 1
ATOM 1528 C C . VAL A 1 189 ? -11.312 8.036 34.386 1.00 98.50 189 VAL A C 1
ATOM 1530 O O . VAL A 1 189 ? -11.477 8.680 33.343 1.00 98.50 189 VAL A O 1
ATOM 1533 N N . LEU A 1 190 ? -12.019 8.246 35.489 1.00 98.44 190 LEU A N 1
ATOM 1534 C CA . LEU A 1 190 ? -13.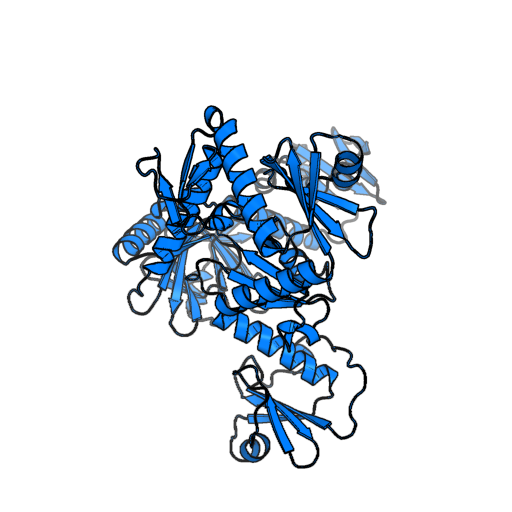090 9.213 35.661 1.00 98.44 190 LEU A CA 1
ATOM 1535 C C . LEU A 1 190 ? -12.624 10.331 36.604 1.00 98.44 190 LEU A C 1
ATOM 1537 O O . LEU A 1 190 ? -12.024 10.043 37.635 1.00 98.44 190 LEU A O 1
ATOM 1541 N N . VAL A 1 191 ? -12.958 11.586 36.300 1.00 98.00 191 VAL A N 1
ATOM 1542 C CA . VAL A 1 191 ? -12.843 12.737 37.217 1.00 98.00 191 VAL A CA 1
ATOM 1543 C C . VAL A 1 191 ? -14.240 13.302 37.433 1.00 98.00 191 VAL A C 1
ATOM 1545 O O . VAL A 1 191 ? -14.911 13.669 36.467 1.00 98.00 191 VAL A O 1
ATOM 1548 N N . ASP A 1 192 ? -14.705 13.325 38.683 1.00 97.31 192 ASP A N 1
ATOM 1549 C CA . ASP A 1 192 ? -16.080 13.707 39.041 1.00 97.31 192 ASP A CA 1
ATOM 1550 C C . ASP A 1 192 ? -17.134 12.971 38.176 1.00 97.31 192 ASP A C 1
ATOM 1552 O O . ASP A 1 192 ? -18.086 13.563 37.666 1.00 97.31 192 ASP A O 1
ATOM 1556 N N . GLY A 1 193 ? -16.909 11.675 37.924 1.00 96.31 193 GLY A N 1
ATOM 1557 C CA . GLY A 1 193 ? -17.776 10.819 37.101 1.00 96.31 193 GLY A CA 1
ATOM 1558 C C . GLY A 1 193 ? -17.650 10.988 35.578 1.00 96.31 193 GLY A C 1
ATOM 1559 O O . GLY A 1 193 ? -18.306 10.257 34.840 1.00 96.31 193 GLY A O 1
ATOM 1560 N N . ASN A 1 194 ? -16.805 11.896 35.081 1.00 97.31 194 ASN A N 1
ATOM 1561 C CA . ASN A 1 194 ? -16.585 12.099 33.646 1.00 97.31 194 ASN A CA 1
ATOM 1562 C C . ASN A 1 194 ? -15.337 11.357 33.156 1.00 97.31 194 ASN A C 1
ATOM 1564 O O . ASN A 1 194 ? -14.283 11.529 33.766 1.00 97.31 194 ASN A O 1
ATOM 1568 N N . PRO A 1 195 ? -15.391 10.617 32.033 1.00 97.88 195 PRO A N 1
ATOM 1569 C CA . PRO A 1 195 ? -14.201 9.989 31.473 1.00 97.88 195 PRO A CA 1
ATOM 1570 C C . PRO A 1 195 ? -13.194 11.040 31.012 1.00 97.88 195 PRO A C 1
ATOM 1572 O O . PRO A 1 195 ? -13.548 11.989 30.299 1.00 97.88 195 PRO A O 1
ATOM 1575 N N . VAL A 1 196 ? -11.943 10.849 31.430 1.00 97.88 196 VAL A N 1
ATOM 1576 C CA . VAL A 1 196 ? -10.796 11.689 31.053 1.00 97.88 196 VAL A CA 1
ATOM 1577 C C . VAL A 1 196 ? -9.680 10.900 30.374 1.00 97.88 196 VAL A C 1
ATOM 1579 O O . VAL A 1 196 ? -8.935 11.484 29.592 1.00 97.88 196 VAL A O 1
ATOM 1582 N N . ALA A 1 197 ? -9.580 9.595 30.637 1.00 98.19 197 ALA A N 1
ATOM 1583 C CA . ALA A 1 197 ? -8.612 8.722 29.992 1.00 98.19 197 ALA A CA 1
ATOM 1584 C C . ALA A 1 197 ? -9.106 7.274 29.946 1.00 98.19 197 ALA A C 1
ATOM 1586 O O . ALA A 1 197 ? -9.886 6.841 30.798 1.00 98.19 197 ALA A O 1
ATOM 1587 N N . VAL A 1 198 ? -8.588 6.522 28.983 1.00 98.25 198 VAL A N 1
ATOM 1588 C CA . VAL A 1 198 ? -8.580 5.059 28.998 1.00 98.25 198 VAL A CA 1
ATOM 1589 C C . VAL A 1 198 ? -7.146 4.617 29.230 1.00 98.25 198 VAL A C 1
ATOM 1591 O O . VAL A 1 198 ? -6.270 4.998 28.461 1.00 98.25 198 VAL A O 1
ATOM 1594 N N . VAL A 1 199 ? -6.902 3.850 30.288 1.00 97.81 199 VAL A N 1
ATOM 1595 C CA . VAL A 1 199 ? -5.588 3.291 30.607 1.00 97.81 199 VAL A CA 1
ATOM 1596 C C . VAL A 1 199 ? -5.572 1.815 30.241 1.00 97.81 199 VAL A C 1
ATOM 1598 O O . VAL A 1 199 ? -6.424 1.050 30.690 1.00 97.81 199 VAL A O 1
ATOM 1601 N N . VAL A 1 200 ? -4.592 1.423 29.437 1.00 96.69 200 VAL A N 1
ATOM 1602 C CA . VAL A 1 200 ? -4.281 0.033 29.113 1.00 96.69 200 VAL A CA 1
ATOM 1603 C C . VAL A 1 200 ? -3.058 -0.368 29.927 1.00 96.69 200 VAL A C 1
ATOM 1605 O O . VAL A 1 200 ? -2.041 0.326 29.911 1.00 96.69 200 VAL A O 1
ATOM 1608 N N . LYS A 1 201 ? -3.173 -1.479 30.653 1.00 95.56 201 LYS A N 1
ATOM 1609 C CA . LYS A 1 201 ? -2.119 -2.018 31.510 1.00 95.56 201 LYS A CA 1
ATOM 1610 C C . LYS A 1 201 ? -1.746 -3.419 31.052 1.00 95.56 201 LYS A C 1
ATOM 1612 O O . LYS A 1 201 ? -2.596 -4.313 31.051 1.00 95.56 201 LYS A O 1
ATOM 1617 N N . VAL A 1 202 ? -0.486 -3.621 30.678 1.00 93.31 202 VAL A N 1
ATOM 1618 C CA . VAL A 1 202 ? -0.002 -4.923 30.203 1.00 93.31 202 VAL A CA 1
ATOM 1619 C C . VAL A 1 202 ? 0.122 -5.874 31.392 1.00 93.31 202 VAL A C 1
ATOM 1621 O O . VAL A 1 202 ? 0.830 -5.595 32.355 1.00 93.31 202 VAL A O 1
ATOM 1624 N N . ARG A 1 203 ? -0.543 -7.035 31.354 1.00 92.06 203 ARG A N 1
ATOM 1625 C CA . ARG A 1 203 ? -0.537 -7.976 32.493 1.00 92.06 203 ARG A CA 1
ATOM 1626 C C . ARG A 1 203 ? 0.849 -8.557 32.767 1.00 92.06 203 ARG A C 1
ATOM 1628 O O . ARG A 1 203 ? 1.181 -8.817 33.918 1.00 92.06 203 ARG A O 1
ATOM 1635 N N . ALA A 1 204 ? 1.648 -8.752 31.719 1.00 90.81 204 ALA A N 1
ATOM 1636 C CA . ALA A 1 204 ? 3.020 -9.244 31.828 1.00 90.81 204 ALA A CA 1
ATOM 1637 C C . ALA A 1 204 ? 4.018 -8.179 32.324 1.00 90.81 204 ALA A C 1
ATOM 1639 O O . ALA A 1 204 ? 5.092 -8.543 32.794 1.00 90.81 204 ALA A O 1
ATOM 1640 N N . SER A 1 205 ? 3.662 -6.893 32.241 1.00 89.69 205 SER A N 1
ATOM 1641 C CA . SER A 1 205 ? 4.488 -5.768 32.688 1.00 89.69 205 SER A CA 1
ATOM 1642 C C . SER A 1 205 ? 3.608 -4.744 33.415 1.00 89.69 205 SER A C 1
ATOM 1644 O O . SER A 1 205 ? 3.184 -3.746 32.834 1.00 89.69 205 SER A O 1
ATOM 1646 N N . PRO A 1 206 ? 3.257 -5.001 34.688 1.00 79.19 206 PRO A N 1
ATOM 1647 C CA . PRO A 1 206 ? 2.281 -4.197 35.420 1.00 79.19 206 PRO A CA 1
ATOM 1648 C C . PRO A 1 206 ? 2.773 -2.783 35.771 1.00 79.19 206 PRO A C 1
ATOM 1650 O O . PRO A 1 206 ? 2.006 -2.007 36.337 1.00 79.19 206 PRO A O 1
ATOM 1653 N N . ASP A 1 207 ? 4.015 -2.431 35.455 1.00 86.56 207 ASP A N 1
ATOM 1654 C CA . ASP A 1 207 ? 4.508 -1.058 35.590 1.00 86.56 207 ASP A CA 1
ATOM 1655 C C . ASP A 1 207 ? 4.312 -0.244 34.295 1.00 86.56 207 ASP A C 1
ATOM 1657 O O . ASP A 1 207 ? 4.399 0.985 34.324 1.00 86.56 207 ASP A O 1
ATOM 1661 N N . ASP A 1 208 ? 3.976 -0.908 33.181 1.00 90.75 208 ASP A N 1
ATOM 1662 C CA . ASP A 1 208 ? 3.719 -0.274 31.891 1.00 90.75 208 ASP A CA 1
ATOM 1663 C C . ASP A 1 208 ? 2.227 0.069 31.751 1.00 90.75 208 ASP A C 1
ATOM 1665 O O . ASP A 1 208 ? 1.373 -0.775 31.453 1.00 90.75 208 ASP A O 1
ATOM 1669 N N . GLU A 1 209 ? 1.914 1.344 31.981 1.00 93.62 209 GLU A N 1
ATOM 1670 C CA . GLU A 1 209 ? 0.585 1.929 31.800 1.00 93.62 209 GLU A CA 1
ATOM 1671 C C . GLU A 1 209 ? 0.601 2.918 30.631 1.00 93.62 209 GLU A C 1
ATOM 1673 O O . GLU A 1 209 ? 1.339 3.906 30.651 1.00 93.62 209 GLU A O 1
ATOM 1678 N N . LEU A 1 210 ? -0.259 2.693 29.637 1.00 95.62 210 LEU A N 1
ATOM 1679 C CA . LEU A 1 210 ? -0.475 3.614 28.521 1.00 95.62 210 LEU A CA 1
ATOM 1680 C C . LEU A 1 210 ? -1.863 4.240 28.631 1.00 95.62 210 LEU A C 1
ATOM 1682 O O . LEU A 1 210 ? -2.855 3.532 28.779 1.00 95.62 210 LEU A O 1
ATOM 1686 N N . ALA A 1 211 ? -1.952 5.565 28.549 1.00 96.88 211 ALA A N 1
ATOM 1687 C CA . ALA A 1 211 ? -3.202 6.306 28.625 1.00 96.88 211 ALA A CA 1
ATOM 1688 C C . ALA A 1 211 ? -3.560 6.954 27.284 1.00 96.88 211 ALA A C 1
ATOM 1690 O O . ALA A 1 211 ? -2.804 7.758 26.741 1.00 96.88 211 ALA A O 1
ATOM 1691 N N . CYS A 1 212 ? -4.770 6.680 26.803 1.00 96.81 212 CYS A N 1
ATOM 1692 C CA . CYS A 1 212 ? -5.415 7.432 25.737 1.00 96.81 212 CYS A CA 1
ATOM 1693 C C . CYS A 1 212 ? -6.308 8.522 26.350 1.00 96.81 212 CYS A C 1
ATOM 1695 O O . CYS A 1 212 ? -7.295 8.231 27.028 1.00 96.81 212 CYS A O 1
ATOM 1697 N N . THR A 1 213 ? -5.975 9.788 26.100 1.00 95.75 213 THR A N 1
ATOM 1698 C CA . THR A 1 213 ? -6.755 10.972 26.523 1.00 95.75 213 THR A CA 1
ATOM 1699 C C . THR A 1 213 ? -7.488 11.640 25.347 1.00 95.75 213 THR A C 1
ATOM 1701 O O . THR A 1 213 ? -7.953 12.779 25.450 1.00 95.75 213 THR A O 1
ATOM 1704 N N . GLY A 1 214 ? -7.588 10.927 24.218 1.00 92.75 214 GLY A N 1
ATOM 1705 C CA . GLY A 1 214 ? -8.067 11.426 22.926 1.00 92.75 214 GLY A CA 1
ATOM 1706 C C . GLY A 1 214 ? -6.956 11.866 21.963 1.00 92.75 214 GLY A C 1
ATOM 1707 O O . GLY A 1 214 ? -7.264 12.429 20.915 1.00 92.75 214 GLY A O 1
ATOM 1708 N N . GLU A 1 215 ? -5.683 11.669 22.326 1.00 89.38 215 GLU A N 1
ATOM 1709 C CA . GLU A 1 215 ? -4.534 11.783 21.407 1.00 89.38 215 GLU A CA 1
ATOM 1710 C C . GLU A 1 215 ? -4.492 10.626 20.418 1.00 89.38 215 GLU A C 1
ATOM 1712 O O . GLU A 1 215 ? -5.056 9.567 20.686 1.00 89.38 215 GLU A O 1
ATOM 1717 N N . ALA A 1 216 ? -3.807 10.848 19.292 1.00 80.12 216 ALA A N 1
ATOM 1718 C CA . ALA A 1 216 ? -3.573 9.809 18.296 1.00 80.12 216 ALA A CA 1
ATOM 1719 C C . ALA A 1 216 ? -2.739 8.654 18.872 1.00 80.12 216 ALA A C 1
ATOM 1721 O O . ALA A 1 216 ? -3.044 7.498 18.612 1.00 80.12 216 ALA A O 1
ATOM 1722 N N . GLU A 1 217 ? -1.737 8.969 19.697 1.00 88.38 217 GLU A N 1
ATOM 1723 C CA . GLU A 1 217 ? -0.828 7.984 20.284 1.00 88.38 217 GLU A CA 1
ATOM 1724 C C . GLU A 1 217 ? -1.041 7.884 21.804 1.00 88.38 217 GLU A C 1
ATOM 1726 O O . GLU A 1 217 ? -0.999 8.913 22.496 1.00 88.38 217 GLU A O 1
ATOM 1731 N N . PRO A 1 218 ? -1.250 6.673 22.355 1.00 91.50 218 PRO A N 1
ATOM 1732 C CA . PRO A 1 218 ? -1.273 6.455 23.797 1.00 91.50 218 PRO A CA 1
ATOM 1733 C C . PRO A 1 218 ? 0.037 6.902 24.460 1.00 91.50 218 PRO A C 1
ATOM 1735 O O . PRO A 1 218 ? 1.124 6.614 23.969 1.00 91.50 218 PRO A O 1
ATOM 1738 N N . GLN A 1 219 ? -0.059 7.578 25.606 1.00 94.44 219 GLN A N 1
ATOM 1739 C CA . GLN A 1 219 ? 1.104 8.116 26.321 1.00 94.44 219 GLN A CA 1
ATOM 1740 C C . GLN A 1 219 ? 1.398 7.318 27.598 1.00 94.44 219 GLN A C 1
ATOM 1742 O O . GLN A 1 219 ? 0.447 6.942 28.293 1.00 94.44 219 GLN A O 1
ATOM 1747 N N . PRO A 1 220 ? 2.674 7.106 27.977 1.00 95.31 220 PRO A N 1
ATOM 1748 C CA . PRO A 1 220 ? 3.024 6.562 29.286 1.00 95.31 220 PRO A CA 1
ATOM 1749 C C . PRO A 1 220 ? 2.347 7.331 30.425 1.00 95.31 220 PRO A C 1
ATOM 1751 O O . PRO A 1 220 ? 2.270 8.562 30.408 1.00 95.31 220 PRO A O 1
ATOM 1754 N N . SER A 1 221 ? 1.842 6.610 31.422 1.00 95.31 221 SER A N 1
ATOM 1755 C CA . SER A 1 221 ? 0.962 7.176 32.441 1.00 95.31 221 SER A CA 1
ATOM 1756 C C . SER A 1 221 ? 1.210 6.621 33.843 1.00 95.31 221 SER A C 1
ATOM 1758 O O . SER A 1 221 ? 1.928 5.648 34.036 1.00 95.31 221 SER A O 1
ATOM 1760 N N . ARG A 1 222 ? 0.610 7.282 34.840 1.00 95.56 222 ARG A N 1
ATOM 1761 C CA . ARG A 1 222 ? 0.471 6.815 36.234 1.00 95.56 222 ARG A CA 1
ATOM 1762 C C . ARG A 1 222 ? -0.930 7.108 36.775 1.00 95.56 222 ARG A C 1
ATOM 1764 O O . ARG A 1 222 ? -1.116 7.380 37.963 1.00 95.56 222 ARG A O 1
ATOM 1771 N N . LEU A 1 223 ? -1.919 7.171 35.882 1.00 96.31 223 LEU A N 1
ATOM 1772 C CA . LEU A 1 223 ? -3.268 7.615 36.228 1.00 96.31 223 LEU A CA 1
ATOM 1773 C C . LEU A 1 223 ? -4.002 6.621 37.134 1.00 96.31 223 LEU A C 1
ATOM 1775 O O . LEU A 1 223 ? -4.852 7.063 37.905 1.00 96.31 223 LEU A O 1
ATOM 1779 N N . LEU A 1 224 ? -3.679 5.322 37.089 1.00 96.56 224 LEU A N 1
ATOM 1780 C CA . LEU A 1 224 ? -4.282 4.342 38.002 1.00 96.56 224 LEU A CA 1
ATOM 1781 C C . LEU A 1 224 ? -3.803 4.574 39.432 1.00 96.56 224 LEU A C 1
ATOM 1783 O O . LEU A 1 224 ? -4.613 4.737 40.343 1.00 96.56 224 LEU A O 1
ATOM 1787 N N . ASP A 1 225 ? -2.492 4.715 39.602 1.00 95.19 225 ASP A N 1
ATOM 1788 C CA . ASP A 1 225 ? -1.866 5.111 40.860 1.00 95.19 225 ASP A CA 1
ATOM 1789 C C . ASP A 1 225 ? -2.443 6.423 41.398 1.00 95.19 225 ASP A C 1
ATOM 1791 O O . ASP A 1 225 ? -2.767 6.530 42.583 1.00 95.19 225 ASP A O 1
ATOM 1795 N N . GLN A 1 226 ? -2.598 7.424 40.532 1.00 96.44 226 GLN A N 1
ATOM 1796 C CA . GLN A 1 226 ? -3.174 8.710 40.907 1.00 96.44 226 GLN A CA 1
ATOM 1797 C C . GLN A 1 226 ? -4.643 8.577 41.336 1.00 96.44 226 GLN A C 1
ATOM 1799 O O . GLN A 1 226 ? -5.035 9.172 42.340 1.00 96.44 226 GLN A O 1
ATOM 1804 N N . ALA A 1 227 ? -5.438 7.756 40.643 1.00 96.31 227 ALA A N 1
ATOM 1805 C CA . ALA A 1 227 ? -6.842 7.524 40.975 1.00 96.31 227 ALA A CA 1
ATOM 1806 C C . ALA A 1 227 ? -7.041 6.881 42.358 1.00 96.31 227 ALA A C 1
ATOM 1808 O O . ALA A 1 227 ? -8.081 7.085 42.973 1.00 96.31 227 ALA A O 1
ATOM 1809 N N . THR A 1 228 ? -6.043 6.165 42.892 1.00 95.69 228 THR A N 1
ATOM 1810 C CA . THR A 1 228 ? -6.103 5.642 44.272 1.00 95.69 228 THR A CA 1
ATOM 1811 C C . THR A 1 228 ? -5.879 6.709 45.349 1.00 95.69 228 THR A C 1
ATOM 1813 O O . THR A 1 228 ? -6.247 6.502 46.505 1.00 95.69 228 THR A O 1
ATOM 1816 N N . ARG A 1 229 ? -5.257 7.842 44.994 1.00 96.69 229 ARG A N 1
ATOM 1817 C CA . ARG A 1 229 ? -4.834 8.892 45.939 1.00 96.69 229 ARG A CA 1
ATOM 1818 C C . ARG A 1 229 ? -5.722 10.129 45.882 1.00 96.69 229 ARG A C 1
ATOM 1820 O O . ARG A 1 229 ? -5.875 10.806 46.894 1.00 96.69 229 ARG A O 1
ATOM 1827 N N . GLU A 1 230 ? -6.288 10.427 44.715 1.00 97.31 230 GLU A N 1
ATOM 1828 C CA . GLU A 1 230 ? -7.087 11.627 44.469 1.00 97.31 230 GLU A CA 1
ATOM 1829 C C . GLU A 1 230 ? -8.590 11.350 44.660 1.00 97.31 230 GLU A C 1
ATOM 1831 O O . GLU A 1 230 ? -9.181 10.658 43.834 1.00 97.31 230 GLU A O 1
ATOM 1836 N N . PRO A 1 231 ? -9.273 11.929 45.671 1.00 96.19 231 PRO A N 1
ATOM 1837 C CA . PRO A 1 231 ? -10.667 11.585 45.998 1.00 96.19 231 PRO A CA 1
ATOM 1838 C C . PRO A 1 231 ? -11.697 11.853 44.891 1.00 96.19 231 PRO A C 1
ATOM 1840 O O . PRO A 1 231 ? -12.805 11.323 44.926 1.00 96.19 231 PRO A O 1
ATOM 1843 N N . ARG A 1 232 ? -11.363 12.727 43.935 1.00 97.12 232 ARG A N 1
ATOM 1844 C CA . ARG A 1 232 ? -12.217 13.080 42.786 1.00 97.12 232 ARG A CA 1
ATOM 1845 C C . ARG A 1 232 ? -12.008 12.162 41.586 1.00 97.12 232 ARG A C 1
ATOM 1847 O O . ARG A 1 232 ? -12.763 12.254 40.617 1.00 97.12 232 ARG A O 1
ATOM 1854 N N . MET A 1 233 ? -10.971 11.330 41.630 1.00 98.00 233 MET A N 1
ATOM 1855 C CA . MET A 1 233 ? -10.618 10.400 40.573 1.00 98.00 233 MET A CA 1
ATOM 1856 C C . MET A 1 233 ? -11.086 8.996 40.930 1.00 98.00 233 MET A C 1
ATOM 1858 O O . MET A 1 233 ? -11.042 8.577 42.080 1.00 98.00 233 MET A O 1
ATOM 1862 N N . ASN A 1 234 ? -11.536 8.263 39.922 1.00 97.44 234 ASN A N 1
ATOM 1863 C CA . ASN A 1 234 ? -11.846 6.848 40.041 1.00 97.44 234 ASN A CA 1
ATOM 1864 C C . ASN A 1 234 ? -11.340 6.124 38.793 1.00 97.44 234 ASN A C 1
ATOM 1866 O O . ASN A 1 234 ? -11.397 6.684 37.701 1.00 97.44 234 ASN A O 1
ATOM 1870 N N . ALA A 1 235 ? -10.877 4.889 38.941 1.00 98.06 235 ALA A N 1
ATOM 1871 C CA . ALA A 1 235 ? -10.524 4.020 37.829 1.00 98.06 235 ALA A CA 1
ATOM 1872 C C . ALA A 1 235 ? -11.432 2.792 37.869 1.00 98.06 235 ALA A C 1
ATOM 1874 O O . ALA A 1 235 ? -11.508 2.097 38.881 1.00 98.06 235 ALA A O 1
ATOM 1875 N N . VAL A 1 236 ? -12.151 2.552 36.776 1.00 98.19 236 VAL A N 1
ATOM 1876 C CA . VAL A 1 236 ? -13.063 1.414 36.651 1.00 98.19 236 VAL A CA 1
ATOM 1877 C C . VAL A 1 236 ? -12.515 0.482 35.587 1.00 98.19 236 VAL A C 1
ATOM 1879 O O . VAL A 1 236 ? -12.375 0.898 34.437 1.00 98.19 236 VAL A O 1
ATOM 1882 N N . GLU A 1 237 ? -12.229 -0.764 35.958 1.00 97.88 237 GLU A N 1
ATOM 1883 C CA . GLU A 1 237 ? -11.879 -1.800 34.988 1.00 97.88 237 GLU A CA 1
ATOM 1884 C C . GLU A 1 237 ? -13.084 -2.082 34.080 1.00 97.88 237 GLU A C 1
ATOM 1886 O O . GLU A 1 237 ? -14.222 -2.214 34.540 1.00 97.88 237 GLU A O 1
ATOM 1891 N N . VAL A 1 238 ? -12.848 -2.137 32.774 1.00 98.06 238 VAL A N 1
ATOM 1892 C CA . VAL A 1 238 ? -13.873 -2.333 31.750 1.00 98.06 238 VAL A CA 1
ATOM 1893 C C . VAL A 1 238 ? -13.408 -3.349 30.712 1.00 98.06 238 VAL A C 1
ATOM 1895 O O . VAL A 1 238 ? -12.222 -3.604 30.551 1.00 98.06 238 VAL A O 1
ATOM 1898 N N . THR A 1 239 ? -14.352 -3.888 29.943 1.00 96.56 239 THR A N 1
ATOM 1899 C CA . THR A 1 239 ? -14.046 -4.693 28.748 1.00 96.56 239 THR A CA 1
ATOM 1900 C C . THR A 1 239 ? -13.343 -3.856 27.677 1.00 96.56 239 THR A C 1
ATOM 1902 O O . THR A 1 239 ? -13.673 -2.669 27.545 1.00 96.56 239 THR A O 1
ATOM 1905 N N . MET A 1 240 ? -12.537 -4.478 26.811 1.00 95.56 240 MET A N 1
ATOM 1906 C CA . MET A 1 240 ? -11.917 -3.799 25.667 1.00 95.56 240 MET A CA 1
ATOM 1907 C C . MET A 1 240 ? -12.922 -3.043 24.786 1.00 95.56 240 MET A C 1
ATOM 1909 O O . MET A 1 240 ? -12.710 -1.870 24.490 1.00 95.56 240 MET A O 1
ATOM 1913 N N . ARG A 1 241 ? -14.071 -3.643 24.441 1.00 95.94 241 ARG A N 1
ATOM 1914 C CA . ARG A 1 241 ? -15.119 -2.959 23.652 1.00 95.94 241 ARG A CA 1
ATOM 1915 C C . ARG A 1 241 ? -15.536 -1.625 24.278 1.00 95.94 241 ARG A C 1
ATOM 1917 O O . ARG A 1 241 ? -15.643 -0.612 23.592 1.00 95.94 241 ARG A O 1
ATOM 1924 N N . LYS A 1 242 ? -15.747 -1.612 25.598 1.00 97.62 242 LYS A N 1
ATOM 1925 C CA . LYS A 1 242 ? -16.120 -0.389 26.315 1.00 97.62 242 LYS A CA 1
ATOM 1926 C C . LYS A 1 242 ? -14.973 0.622 26.369 1.00 97.62 242 LYS A C 1
ATOM 1928 O O . LYS A 1 242 ? -15.228 1.820 26.273 1.00 97.62 242 LYS A O 1
ATOM 1933 N N . ALA A 1 243 ? -13.736 0.151 26.505 1.00 97.31 243 ALA A N 1
ATOM 1934 C CA . ALA A 1 243 ? -12.551 0.993 26.423 1.00 97.31 243 ALA A CA 1
ATOM 1935 C C . ALA A 1 243 ? -12.473 1.707 25.060 1.00 97.31 243 ALA A C 1
ATOM 1937 O O . ALA A 1 243 ? -12.360 2.929 25.038 1.00 97.31 243 ALA A O 1
ATOM 1938 N N . VAL A 1 244 ? -12.659 0.987 23.948 1.00 97.19 244 VAL A N 1
ATOM 1939 C CA . VAL A 1 244 ? -12.670 1.545 22.579 1.00 97.19 244 VAL A CA 1
ATOM 1940 C C . VAL A 1 244 ? -13.778 2.587 22.391 1.00 97.19 244 VAL A C 1
ATOM 1942 O O . VAL A 1 244 ? -13.519 3.677 21.886 1.00 97.19 244 VAL A O 1
ATOM 1945 N N . GLU A 1 245 ? -15.001 2.315 22.864 1.00 97.75 245 GLU A N 1
ATOM 1946 C CA . GLU A 1 245 ? -16.087 3.310 22.844 1.00 97.75 245 GLU A CA 1
ATOM 1947 C C . GLU A 1 245 ? -15.690 4.602 23.576 1.00 97.75 245 GLU A C 1
ATOM 1949 O O . GLU A 1 245 ? -15.952 5.704 23.094 1.00 97.75 245 GLU A O 1
ATOM 1954 N N . VAL A 1 246 ? -15.058 4.489 24.751 1.00 98.12 246 VAL A N 1
ATOM 1955 C CA . VAL A 1 246 ? -14.644 5.662 25.534 1.00 98.12 246 VAL A CA 1
ATOM 1956 C C . VAL A 1 246 ? -13.463 6.382 24.883 1.00 98.12 246 VAL A C 1
ATOM 1958 O O . VAL A 1 246 ? -13.469 7.613 24.865 1.00 98.12 246 VAL A O 1
ATOM 1961 N N . MET A 1 247 ? -12.506 5.661 24.292 1.00 98.00 247 MET A N 1
ATOM 1962 C CA . MET A 1 247 ? -11.431 6.251 23.484 1.00 98.00 247 MET A CA 1
ATOM 1963 C C . MET A 1 247 ? -12.016 7.110 22.361 1.00 98.00 247 MET A C 1
ATOM 1965 O O . MET A 1 247 ? -11.664 8.281 22.247 1.00 98.00 247 MET A O 1
ATOM 1969 N N . ALA A 1 248 ? -12.984 6.585 21.607 1.00 97.56 248 ALA A N 1
ATOM 1970 C CA . ALA A 1 248 ? -13.637 7.322 20.529 1.00 97.56 248 ALA A CA 1
ATOM 1971 C C . ALA A 1 248 ? -14.339 8.603 21.019 1.00 97.56 248 ALA A C 1
ATOM 1973 O O . ALA A 1 248 ? -14.181 9.669 20.418 1.00 97.56 248 ALA A O 1
ATOM 1974 N N . VAL A 1 249 ? -15.048 8.544 22.157 1.00 97.44 249 VAL A N 1
ATOM 1975 C CA . VAL A 1 249 ? -15.651 9.736 22.787 1.00 97.44 249 VAL A CA 1
ATOM 1976 C C . VAL A 1 249 ? -14.589 10.760 23.190 1.00 97.44 249 VAL A C 1
ATOM 1978 O O . VAL A 1 249 ? -14.790 11.962 22.996 1.00 97.44 249 VAL A O 1
ATOM 1981 N N . LEU A 1 250 ? -13.471 10.317 23.771 1.00 97.69 250 LEU A N 1
ATOM 1982 C CA . LEU A 1 250 ? -12.381 11.203 24.183 1.00 97.69 250 LEU A CA 1
ATOM 1983 C C . LEU A 1 250 ? -11.738 11.885 22.973 1.00 97.69 250 LEU A C 1
ATOM 1985 O O . LEU A 1 250 ? -11.584 13.109 22.995 1.00 97.69 250 LEU A O 1
ATOM 1989 N N . THR A 1 251 ? -11.454 11.133 21.908 1.00 96.62 251 THR A N 1
ATOM 1990 C CA . THR A 1 251 ? -10.917 11.645 20.638 1.00 96.62 251 THR A CA 1
ATOM 1991 C C . THR A 1 251 ? -11.862 12.664 20.012 1.00 96.62 251 THR A C 1
ATOM 1993 O O . THR A 1 251 ? -11.454 13.791 19.717 1.00 96.62 251 THR A O 1
ATOM 1996 N N . GLN A 1 252 ? -13.154 12.338 19.898 1.00 95.50 252 GLN A N 1
ATOM 1997 C CA . GLN A 1 252 ? -14.160 13.262 19.373 1.00 95.50 252 GLN A CA 1
ATOM 1998 C C . GLN A 1 252 ? -14.247 14.541 20.219 1.00 95.50 252 GLN A C 1
ATOM 2000 O O . GLN A 1 252 ? -14.222 15.653 19.690 1.00 95.50 252 GLN A O 1
ATOM 2005 N N . ARG A 1 253 ? -14.313 14.406 21.550 1.00 95.38 253 ARG A N 1
ATOM 2006 C CA . ARG A 1 253 ? -14.387 15.543 22.479 1.00 95.38 253 ARG A CA 1
ATOM 2007 C C . ARG A 1 253 ? -13.139 16.420 22.403 1.00 95.38 253 ARG A C 1
ATOM 2009 O O . ARG A 1 253 ? -13.263 17.635 22.546 1.00 95.38 253 ARG A O 1
ATOM 2016 N N . ARG A 1 254 ? -11.951 15.834 22.245 1.00 94.81 254 ARG A N 1
ATOM 2017 C CA . ARG A 1 254 ? -10.701 16.583 22.083 1.00 94.81 254 ARG A CA 1
ATOM 2018 C C . ARG A 1 254 ? -10.723 17.379 20.786 1.00 94.81 254 ARG A C 1
ATOM 2020 O O . ARG A 1 254 ? -10.622 18.598 20.844 1.00 94.81 254 ARG A O 1
ATOM 2027 N N . ARG A 1 255 ? -10.983 16.719 19.655 1.00 94.25 255 ARG A N 1
ATOM 2028 C CA . ARG A 1 255 ? -11.101 17.382 18.348 1.00 94.25 255 ARG A CA 1
ATOM 2029 C C . ARG A 1 255 ? -12.138 18.517 18.378 1.00 94.25 255 ARG A C 1
ATOM 2031 O O . ARG A 1 255 ? -11.893 19.591 17.849 1.00 94.25 255 ARG A O 1
ATOM 2038 N N . LEU A 1 256 ? -13.265 18.338 19.070 1.00 92.62 256 LEU A N 1
ATOM 2039 C CA . LEU A 1 256 ? -14.259 19.403 19.270 1.00 92.62 256 LEU A CA 1
ATOM 2040 C C . LEU A 1 256 ? -13.751 20.587 20.108 1.00 92.62 256 LEU A C 1
ATOM 2042 O O . LEU A 1 256 ? -14.112 21.726 19.824 1.00 92.62 256 LEU A O 1
ATOM 2046 N N . ARG A 1 257 ? -12.927 20.353 21.138 1.00 92.56 257 ARG A N 1
ATOM 2047 C CA . ARG A 1 257 ? -12.281 21.446 21.890 1.00 92.56 257 ARG A CA 1
ATOM 2048 C C . ARG A 1 257 ? -11.280 22.200 21.019 1.00 92.56 257 ARG A C 1
ATOM 2050 O O . ARG A 1 257 ? -11.221 23.424 21.090 1.00 92.56 257 ARG A O 1
ATOM 2057 N N . ASP A 1 258 ? -10.578 21.472 20.159 1.00 90.81 258 ASP A N 1
ATOM 2058 C CA . ASP A 1 258 ? -9.585 22.007 19.228 1.00 90.81 258 ASP A CA 1
ATOM 2059 C C . ASP A 1 258 ? -10.228 22.550 17.936 1.00 90.81 258 ASP A C 1
ATOM 2061 O O . ASP A 1 258 ? -9.536 22.976 17.019 1.00 90.81 258 ASP A O 1
ATOM 2065 N N . GLN A 1 259 ? -11.562 22.605 17.842 1.00 85.56 259 GLN A N 1
ATOM 2066 C CA . GLN A 1 259 ? -12.273 23.004 16.621 1.00 85.56 259 GLN A CA 1
ATOM 2067 C C . GLN A 1 259 ? -11.857 24.390 16.100 1.00 85.56 259 GLN A C 1
ATOM 2069 O O . GLN A 1 259 ? -11.869 24.624 14.895 1.00 85.56 259 GLN A O 1
ATOM 2074 N N . ALA A 1 260 ? -11.455 25.308 16.985 1.00 77.00 260 ALA A N 1
ATOM 2075 C CA . ALA A 1 260 ? -10.961 26.623 16.578 1.00 77.00 260 ALA A CA 1
ATOM 2076 C C . ALA A 1 260 ? -9.708 26.550 15.679 1.00 77.00 260 ALA A C 1
ATOM 2078 O O . ALA A 1 260 ? -9.483 27.462 14.886 1.00 77.00 260 ALA A O 1
ATOM 2079 N N . THR A 1 261 ? -8.906 25.484 15.785 1.00 83.56 261 THR A N 1
ATOM 2080 C CA . THR A 1 261 ? -7.721 25.237 14.947 1.00 83.56 261 THR A CA 1
ATOM 2081 C C . THR A 1 261 ? -7.979 24.212 13.834 1.00 83.56 261 THR A C 1
ATOM 2083 O O . THR A 1 261 ? -7.238 24.176 12.852 1.00 83.56 261 THR A O 1
ATOM 2086 N N . LEU A 1 262 ? -9.049 23.417 13.937 1.00 86.75 262 LEU A N 1
ATOM 2087 C CA . LEU A 1 262 ? -9.460 22.398 12.964 1.00 86.75 262 LEU A CA 1
ATOM 2088 C C . LEU A 1 262 ? -10.517 22.949 11.992 1.00 86.75 262 LEU A C 1
ATOM 2090 O O . LEU A 1 262 ? -11.702 22.624 12.061 1.00 86.75 262 LEU A O 1
ATOM 2094 N N . THR A 1 263 ? -10.077 23.827 11.092 1.00 89.56 263 THR A N 1
ATOM 2095 C CA . THR A 1 263 ? -10.947 24.581 10.170 1.00 89.56 263 THR A CA 1
ATOM 2096 C C . THR A 1 263 ? -11.189 23.901 8.818 1.00 89.56 263 THR A C 1
ATOM 2098 O O . THR A 1 263 ? -11.802 24.504 7.940 1.00 89.56 263 THR A O 1
ATOM 2101 N N . GLY A 1 264 ? -10.724 22.663 8.629 1.00 92.31 264 GLY A N 1
ATOM 2102 C CA . GLY A 1 264 ? -10.837 21.924 7.366 1.00 92.31 264 GLY A CA 1
ATOM 2103 C C . GLY A 1 264 ? -12.231 21.364 7.067 1.00 92.31 264 GLY A C 1
ATOM 2104 O O . GLY A 1 264 ? -12.446 20.841 5.980 1.00 92.31 264 GLY A O 1
ATOM 2105 N N . GLY A 1 265 ? -13.171 21.465 8.011 1.00 94.75 265 GLY A N 1
ATOM 2106 C CA . GLY A 1 265 ? -14.500 20.858 7.926 1.00 94.75 265 GLY A CA 1
ATOM 2107 C C . GLY A 1 265 ? -14.648 19.681 8.890 1.00 94.75 265 GLY A C 1
ATOM 2108 O O . GLY A 1 265 ? -13.991 19.633 9.934 1.00 94.75 265 GLY A O 1
ATOM 2109 N N . PHE A 1 266 ? -15.528 18.738 8.556 1.00 95.75 266 PHE A N 1
ATOM 2110 C CA . PHE A 1 266 ? -15.868 17.591 9.396 1.00 95.75 266 PHE A CA 1
ATOM 2111 C C . PHE A 1 266 ? -15.871 16.293 8.586 1.00 95.75 266 PHE A C 1
ATOM 2113 O O . PHE A 1 266 ? -16.536 16.223 7.557 1.00 95.75 266 PHE A O 1
ATOM 2120 N N . ALA A 1 267 ? -15.188 15.261 9.084 1.00 96.62 267 ALA A N 1
ATOM 2121 C CA . ALA A 1 267 ? -15.400 13.885 8.636 1.00 96.62 267 ALA A CA 1
ATOM 2122 C C . ALA A 1 267 ? -16.687 13.337 9.254 1.00 96.62 267 ALA A C 1
ATOM 2124 O O . ALA A 1 267 ? -16.939 13.573 10.440 1.00 96.62 267 ALA A O 1
ATOM 2125 N N . LEU A 1 268 ? -17.466 12.597 8.469 1.00 96.31 268 LEU A N 1
ATOM 2126 C CA . LEU A 1 268 ? -18.654 11.869 8.907 1.00 96.31 268 LEU A CA 1
ATOM 2127 C C . LEU A 1 268 ? -18.366 10.368 8.964 1.00 96.31 268 LEU A C 1
ATOM 2129 O O . LEU A 1 268 ? -17.613 9.852 8.142 1.00 96.31 268 LEU A O 1
ATOM 2133 N N . PHE A 1 269 ? -18.973 9.686 9.930 1.00 96.19 269 PHE A N 1
ATOM 2134 C CA . PHE A 1 269 ? -18.738 8.273 10.220 1.00 96.19 269 PHE A CA 1
ATOM 2135 C C . PHE A 1 269 ? -20.054 7.526 10.449 1.00 96.19 269 PHE A C 1
ATOM 2137 O O . PHE A 1 269 ? -21.038 8.124 10.902 1.00 96.19 269 PHE A O 1
ATOM 2144 N N . ASP A 1 270 ? -20.048 6.218 10.186 1.00 95.25 270 ASP A N 1
ATOM 2145 C CA . ASP A 1 270 ? -21.203 5.343 10.417 1.00 95.25 270 ASP A CA 1
ATOM 2146 C C . ASP A 1 270 ? -21.243 4.817 11.861 1.00 95.25 270 ASP A C 1
ATOM 2148 O O . ASP A 1 270 ? -22.322 4.706 12.449 1.00 95.25 270 ASP A O 1
ATOM 2152 N N . SER A 1 271 ? -20.080 4.552 12.470 1.00 95.69 271 SER A N 1
ATOM 2153 C CA . SER A 1 271 ? -19.939 4.165 13.878 1.00 95.69 271 SER A CA 1
ATOM 2154 C C . SER A 1 271 ? -19.121 5.178 14.681 1.00 95.69 271 SER A C 1
ATOM 2156 O O . SER A 1 271 ? -18.272 5.903 14.168 1.00 95.69 271 SER A O 1
ATOM 2158 N N . LEU A 1 272 ? -19.351 5.213 15.998 1.00 96.12 272 LEU A N 1
ATOM 2159 C CA . LEU A 1 272 ? -18.594 6.062 16.921 1.00 96.12 272 LEU A CA 1
ATOM 2160 C C . LEU A 1 272 ? -17.120 5.665 16.938 1.00 96.12 272 LEU A C 1
ATOM 2162 O O . LEU A 1 272 ? -16.253 6.530 16.969 1.00 96.12 272 LEU A O 1
ATOM 2166 N N . THR A 1 273 ? -16.844 4.364 16.902 1.00 96.50 273 THR A N 1
ATOM 2167 C CA . THR A 1 273 ? -15.486 3.817 16.953 1.00 96.50 273 THR A CA 1
ATOM 2168 C C . THR A 1 273 ? -14.648 4.197 15.738 1.00 96.50 273 THR A C 1
ATOM 2170 O O . THR A 1 273 ? -13.434 4.299 15.865 1.00 96.50 273 THR A O 1
ATOM 2173 N N . ASP A 1 274 ? -15.281 4.490 14.601 1.00 96.38 274 ASP A N 1
ATOM 2174 C CA . ASP A 1 274 ? -14.591 4.868 13.363 1.00 96.38 274 ASP A CA 1
ATOM 2175 C C . ASP A 1 274 ? -13.904 6.236 13.484 1.00 96.38 274 ASP A C 1
ATOM 2177 O O . ASP A 1 274 ? -12.966 6.522 12.756 1.00 96.38 274 ASP A O 1
ATOM 2181 N N . VAL A 1 275 ? -14.284 7.065 14.465 1.00 96.44 275 VAL A N 1
ATOM 2182 C CA . VAL A 1 275 ? -13.595 8.334 14.771 1.00 96.44 275 VAL A CA 1
ATOM 2183 C C . VAL A 1 275 ? -12.119 8.121 15.150 1.00 96.44 275 VAL A C 1
ATOM 2185 O O . VAL A 1 275 ? -11.321 9.059 15.078 1.00 96.44 275 VAL A O 1
ATOM 2188 N N . LEU A 1 276 ? -11.747 6.907 15.566 1.00 96.25 276 LEU A N 1
ATOM 2189 C CA . LEU A 1 276 ? -10.362 6.526 15.854 1.00 96.25 276 LEU A CA 1
ATOM 2190 C C . LEU A 1 276 ? -9.514 6.333 14.588 1.00 96.25 276 LEU A C 1
ATOM 2192 O O . LEU A 1 276 ? -8.290 6.327 14.679 1.00 96.25 276 LEU A O 1
ATOM 2196 N N . ASP A 1 277 ? -10.149 6.229 13.422 1.00 95.12 277 ASP A N 1
ATOM 2197 C CA . ASP A 1 277 ? -9.514 6.030 12.128 1.00 95.12 277 ASP A CA 1
ATOM 2198 C C . ASP A 1 277 ? -10.093 7.030 11.112 1.00 95.12 277 ASP A C 1
ATOM 2200 O O . ASP A 1 277 ? -11.138 6.773 10.516 1.00 95.12 277 ASP A O 1
ATOM 2204 N N . PRO A 1 278 ? -9.443 8.184 10.873 1.00 92.81 278 PRO A N 1
ATOM 2205 C CA . PRO A 1 278 ? -9.939 9.178 9.921 1.00 92.81 278 PRO A CA 1
ATOM 2206 C C . PRO A 1 278 ? -10.197 8.624 8.513 1.00 92.81 278 PRO A C 1
ATOM 2208 O O . PRO A 1 278 ? -11.053 9.148 7.801 1.00 92.81 278 PRO A O 1
ATOM 2211 N N . ASP A 1 279 ? -9.503 7.554 8.113 1.00 93.56 279 ASP A N 1
ATOM 2212 C CA . ASP A 1 279 ? -9.724 6.905 6.823 1.00 93.56 279 ASP A CA 1
ATOM 2213 C C . ASP A 1 279 ? -11.033 6.103 6.778 1.00 93.56 279 ASP A C 1
ATOM 2215 O O . ASP A 1 279 ? -11.558 5.870 5.691 1.00 93.56 279 ASP A O 1
ATOM 2219 N N . ALA A 1 280 ? -11.636 5.762 7.917 1.00 95.31 280 ALA A N 1
ATOM 2220 C CA . ALA A 1 280 ? -12.968 5.161 7.990 1.00 95.31 280 ALA A CA 1
ATOM 2221 C C . ALA A 1 280 ? -14.111 6.168 7.753 1.00 95.31 280 ALA A C 1
ATOM 2223 O O . ALA A 1 280 ? -15.276 5.772 7.727 1.00 95.31 280 ALA A O 1
ATOM 2224 N N . ALA A 1 281 ? -13.805 7.458 7.557 1.00 96.62 281 ALA A N 1
ATOM 2225 C CA . ALA A 1 281 ? -14.807 8.448 7.180 1.00 96.62 281 ALA A CA 1
ATOM 2226 C C . ALA A 1 281 ? -15.563 8.016 5.914 1.00 96.62 281 ALA A C 1
ATOM 2228 O O . ALA A 1 281 ? -14.978 7.431 4.999 1.00 96.62 281 ALA A O 1
ATOM 2229 N N . THR A 1 282 ? -16.853 8.338 5.854 1.00 96.00 282 THR A N 1
ATOM 2230 C CA . THR A 1 282 ? -17.711 8.117 4.680 1.00 96.00 282 THR A CA 1
ATOM 2231 C C . THR A 1 282 ? -17.843 9.367 3.817 1.00 96.00 282 THR A C 1
ATOM 2233 O O . THR A 1 282 ? -18.103 9.269 2.621 1.00 96.00 282 THR A O 1
ATOM 2236 N N . GLU A 1 283 ? -17.638 10.545 4.407 1.00 96.00 283 GLU A N 1
ATOM 2237 C CA . GLU A 1 283 ? -17.804 11.843 3.756 1.00 96.00 283 GLU A CA 1
ATOM 2238 C C . GLU A 1 283 ? -16.999 12.925 4.496 1.00 96.00 283 GLU A C 1
ATOM 2240 O O . GLU A 1 283 ? -16.776 12.820 5.705 1.00 96.00 283 GLU A O 1
ATOM 2245 N N . VAL A 1 284 ? -16.603 13.990 3.790 1.00 96.38 284 VAL A N 1
ATOM 2246 C CA . VAL A 1 284 ? -16.060 15.224 4.383 1.00 96.38 284 VAL A CA 1
ATOM 2247 C C . VAL A 1 284 ? -16.956 16.397 3.994 1.00 96.38 284 VAL A C 1
ATOM 2249 O O . VAL A 1 284 ? -17.158 16.659 2.811 1.00 96.38 284 VAL A O 1
ATOM 2252 N N . VAL A 1 285 ? -17.474 17.122 4.989 1.00 95.44 285 VAL A N 1
ATOM 2253 C CA . VAL A 1 285 ? -18.396 18.252 4.793 1.00 95.44 285 VAL A CA 1
ATOM 2254 C C . VAL A 1 285 ? -17.817 19.562 5.339 1.00 95.44 285 VAL A C 1
ATOM 2256 O O . VAL A 1 285 ? -17.152 19.559 6.379 1.00 95.44 285 VAL A O 1
ATOM 2259 N N . PRO A 1 286 ? -18.078 20.716 4.694 1.00 93.12 286 PRO A N 1
ATOM 2260 C CA . PRO A 1 286 ? -17.521 22.002 5.121 1.00 93.12 286 PRO A CA 1
ATOM 2261 C C . PRO A 1 286 ? -18.151 22.529 6.419 1.00 93.12 286 PRO A C 1
ATOM 2263 O O . PRO A 1 286 ? -17.514 23.266 7.170 1.00 93.12 286 PRO A O 1
ATOM 2266 N N . ALA A 1 287 ? -19.404 22.162 6.697 1.00 90.06 287 ALA A N 1
ATOM 2267 C CA . ALA A 1 287 ? -20.145 22.588 7.874 1.00 90.06 287 ALA A CA 1
ATOM 2268 C C . ALA A 1 287 ? -21.008 21.448 8.424 1.00 90.06 287 ALA A C 1
ATOM 2270 O O . ALA A 1 287 ? -21.422 20.545 7.702 1.00 90.06 287 ALA A O 1
ATOM 2271 N N . ARG A 1 288 ? -21.298 21.505 9.727 1.00 84.19 288 ARG A N 1
ATOM 2272 C CA . ARG A 1 288 ? -22.173 20.537 10.390 1.00 84.19 288 ARG A CA 1
ATOM 2273 C C . ARG A 1 288 ? -23.634 20.891 10.121 1.00 84.19 288 ARG A C 1
ATOM 2275 O O . ARG A 1 288 ? -24.173 21.790 10.764 1.00 84.19 288 ARG A O 1
ATOM 2282 N N . GLU A 1 289 ? -24.269 20.163 9.213 1.00 76.31 289 GLU A N 1
ATOM 2283 C CA . GLU A 1 289 ? -25.695 20.342 8.907 1.00 76.31 289 GLU A CA 1
ATOM 2284 C C . GLU A 1 289 ? -26.595 19.458 9.783 1.00 76.31 289 GLU A C 1
ATOM 2286 O O . GLU A 1 289 ? -27.665 19.893 10.210 1.00 76.31 289 GLU A O 1
ATOM 2291 N N . ASP A 1 290 ? -26.130 18.256 10.137 1.00 71.75 290 ASP A N 1
ATOM 2292 C CA . ASP A 1 290 ? -26.916 17.284 10.896 1.00 71.75 290 ASP A CA 1
ATOM 2293 C C . ASP A 1 290 ? -26.420 17.128 12.345 1.00 71.75 290 ASP A C 1
ATOM 2295 O O . ASP A 1 290 ? -25.224 17.023 12.644 1.00 71.75 290 ASP A O 1
ATOM 2299 N N . ARG A 1 291 ? -27.364 17.108 13.290 1.00 71.62 291 ARG A N 1
ATOM 2300 C CA . ARG A 1 291 ? -27.074 16.808 14.695 1.00 71.62 291 ARG A CA 1
ATOM 2301 C C . ARG A 1 291 ? -26.962 15.307 14.960 1.00 71.62 291 ARG A C 1
ATOM 2303 O O . ARG A 1 291 ? -26.395 14.972 15.997 1.00 71.62 291 ARG A O 1
ATOM 2310 N N . GLN A 1 292 ? -27.481 14.455 14.073 1.00 70.19 292 GLN A N 1
ATOM 2311 C CA . GLN A 1 292 ? -27.629 13.015 14.303 1.00 70.19 292 GLN A CA 1
ATOM 2312 C C . GLN A 1 292 ? -26.471 12.154 13.780 1.00 70.19 292 GLN A C 1
ATOM 2314 O O . GLN A 1 292 ? -26.306 11.038 14.265 1.00 70.19 292 GLN A O 1
ATOM 2319 N N . ARG A 1 293 ? -25.649 12.648 12.846 1.00 86.62 293 ARG A N 1
ATOM 2320 C CA . ARG A 1 293 ? -24.492 11.892 12.328 1.00 86.62 293 ARG A CA 1
ATOM 2321 C C . ARG A 1 293 ? -23.298 11.972 13.282 1.00 86.62 293 ARG A C 1
ATOM 2323 O O . ARG A 1 293 ? -23.119 12.966 13.989 1.00 86.62 293 ARG A O 1
ATOM 2330 N N . ILE A 1 294 ? -22.481 10.922 13.295 1.00 94.81 294 ILE A N 1
ATOM 2331 C CA . ILE A 1 294 ? -21.215 10.868 14.030 1.00 94.81 294 ILE A CA 1
ATOM 2332 C C . ILE A 1 294 ? -20.174 11.610 13.199 1.00 94.81 294 ILE A C 1
ATOM 2334 O O . ILE A 1 294 ? -20.099 11.423 11.988 1.00 94.81 294 ILE A O 1
ATOM 2338 N N . PHE A 1 295 ? -19.409 12.496 13.833 1.00 95.00 295 PHE A N 1
ATOM 2339 C CA . PHE A 1 295 ? -18.489 13.370 13.113 1.00 95.00 295 PHE A CA 1
ATOM 2340 C C . PHE A 1 295 ? -17.259 13.738 13.938 1.00 95.00 295 PHE A C 1
ATOM 2342 O O . PHE A 1 295 ? -17.307 13.739 15.170 1.00 95.00 295 PHE A O 1
ATOM 2349 N N . ALA A 1 296 ? -16.184 14.138 13.265 1.00 94.94 296 ALA A N 1
ATOM 2350 C CA . ALA A 1 296 ? -15.006 14.718 13.900 1.00 94.94 296 ALA A CA 1
ATOM 2351 C C . ALA A 1 296 ? -14.463 15.887 13.062 1.00 94.94 296 ALA A C 1
ATOM 2353 O O . ALA A 1 296 ? -14.367 15.750 11.841 1.00 94.94 296 ALA A O 1
ATOM 2354 N N . PRO A 1 297 ? -14.122 17.043 13.669 1.00 95.50 297 PRO A N 1
ATOM 2355 C CA . PRO A 1 297 ? -13.502 18.132 12.927 1.00 95.50 297 PRO A CA 1
ATOM 2356 C C . PRO A 1 297 ? -12.089 17.749 12.476 1.00 95.50 297 PRO A C 1
ATOM 2358 O O . PRO A 1 297 ? -11.375 16.997 13.155 1.00 95.50 297 PRO A O 1
ATOM 2361 N N . LEU A 1 298 ? -11.702 18.285 11.324 1.00 95.56 298 LEU A N 1
ATOM 2362 C CA . LEU A 1 298 ? -10.432 18.013 10.660 1.00 95.56 298 LEU A CA 1
ATOM 2363 C C . LEU A 1 298 ? -9.618 19.296 10.508 1.00 95.56 298 LEU A C 1
ATOM 2365 O O . LEU A 1 298 ? -10.159 20.382 10.287 1.00 95.56 298 LEU A O 1
ATOM 2369 N N . SER A 1 299 ? -8.296 19.178 10.564 1.00 95.06 299 SER A N 1
ATOM 2370 C CA . SER A 1 299 ? -7.418 20.231 10.054 1.00 95.06 299 SER A CA 1
ATOM 2371 C C . SER A 1 299 ? -7.562 20.349 8.527 1.00 95.06 299 SER A C 1
ATOM 2373 O O . SER A 1 299 ? -7.969 19.382 7.880 1.00 95.06 299 SER A O 1
ATOM 2375 N N . PRO A 1 300 ? -7.206 21.491 7.907 1.00 95.31 300 PRO A N 1
ATOM 2376 C CA . PRO A 1 300 ? -7.261 21.634 6.449 1.00 95.31 300 PRO A CA 1
ATOM 2377 C C . PRO A 1 300 ? -6.514 20.527 5.693 1.00 95.31 300 PRO A C 1
ATOM 2379 O O . PRO A 1 300 ? -7.025 19.994 4.715 1.00 95.31 300 PRO A O 1
ATOM 2382 N N . ARG A 1 301 ? -5.339 20.127 6.197 1.00 94.25 301 ARG A N 1
ATOM 2383 C CA . ARG A 1 301 ? -4.533 19.051 5.607 1.00 94.25 301 ARG A CA 1
ATOM 2384 C C . ARG A 1 301 ? -5.195 17.679 5.747 1.00 94.25 301 ARG A C 1
ATOM 2386 O O . ARG A 1 301 ? -5.187 16.914 4.790 1.00 94.25 301 ARG A O 1
ATOM 2393 N N . GLU A 1 302 ? -5.752 17.356 6.916 1.00 94.50 302 GLU A N 1
ATOM 2394 C CA . GLU A 1 302 ? -6.487 16.095 7.102 1.00 94.50 302 GLU A CA 1
ATOM 2395 C C . GLU A 1 302 ? -7.727 16.047 6.201 1.00 94.50 302 GLU A C 1
ATOM 2397 O O . GLU A 1 302 ? -7.968 15.033 5.558 1.00 94.50 302 GLU A O 1
ATOM 2402 N N . ALA A 1 303 ? -8.489 17.143 6.116 1.00 96.19 303 ALA A N 1
ATOM 2403 C CA . ALA A 1 303 ? -9.675 17.228 5.268 1.00 96.19 303 ALA A CA 1
ATOM 2404 C C . ALA A 1 303 ? -9.344 17.008 3.791 1.00 96.19 303 ALA A C 1
ATOM 2406 O O . ALA A 1 303 ? -10.034 16.238 3.125 1.00 96.19 303 ALA A O 1
ATOM 2407 N N . GLU A 1 304 ? -8.269 17.624 3.296 1.00 95.75 304 GLU A N 1
ATOM 2408 C CA . GLU A 1 304 ? -7.760 17.395 1.944 1.00 95.75 304 GLU A CA 1
ATOM 2409 C C . GLU A 1 304 ? -7.384 15.919 1.737 1.00 95.75 304 GLU A C 1
ATOM 2411 O O . GLU A 1 304 ? -7.902 15.277 0.826 1.00 95.75 304 GLU A O 1
ATOM 2416 N N . GLN A 1 305 ? -6.556 15.343 2.615 1.00 94.75 305 GLN A N 1
ATOM 2417 C CA . GLN A 1 305 ? -6.108 13.949 2.495 1.00 94.75 305 GLN A CA 1
ATOM 2418 C C . GLN A 1 305 ? -7.265 12.941 2.529 1.00 94.75 305 GLN A C 1
ATOM 2420 O O . GLN A 1 305 ? -7.330 12.055 1.674 1.00 94.75 305 GLN A O 1
ATOM 2425 N N . VAL A 1 306 ? -8.196 13.087 3.477 1.00 95.69 306 VAL A N 1
ATOM 2426 C CA . VAL A 1 306 ? -9.371 12.211 3.594 1.00 95.69 306 VAL A CA 1
ATOM 2427 C C . VAL A 1 306 ? -10.276 12.368 2.370 1.00 95.69 306 VAL A C 1
ATOM 2429 O O . VAL A 1 306 ? -10.707 11.363 1.809 1.00 95.69 306 VAL A O 1
ATOM 2432 N N . SER A 1 307 ? -10.501 13.597 1.890 1.00 96.94 307 SER A N 1
ATOM 2433 C CA . SER A 1 307 ? -11.314 13.847 0.689 1.00 96.94 307 SER A CA 1
ATOM 2434 C C . SER A 1 307 ? -10.718 13.198 -0.562 1.00 96.94 307 SER A C 1
ATOM 2436 O O . SER A 1 307 ? -11.445 12.580 -1.338 1.00 96.94 307 SER A O 1
ATOM 2438 N N . LEU A 1 308 ? -9.395 13.277 -0.748 1.00 96.69 308 LEU A N 1
ATOM 2439 C CA . LEU A 1 308 ? -8.706 12.638 -1.875 1.00 96.69 308 LEU A CA 1
ATOM 2440 C C . LEU A 1 308 ? -8.825 11.108 -1.819 1.00 96.69 308 LEU A C 1
ATOM 2442 O O . LEU A 1 308 ? -9.110 10.468 -2.830 1.00 96.69 308 LEU A O 1
ATOM 2446 N N . ARG A 1 309 ? -8.663 10.503 -0.636 1.00 95.94 309 ARG A N 1
ATOM 2447 C CA . ARG A 1 309 ? -8.822 9.047 -0.462 1.00 95.94 309 ARG A CA 1
ATOM 2448 C C . ARG A 1 309 ? -10.263 8.592 -0.656 1.00 95.94 309 ARG A C 1
ATOM 2450 O O . ARG A 1 309 ? -10.483 7.515 -1.202 1.00 95.94 309 ARG A O 1
ATOM 2457 N N . LEU A 1 310 ? -11.236 9.382 -0.206 1.00 96.50 310 LEU A N 1
ATOM 2458 C CA . LEU A 1 310 ? -12.656 9.137 -0.461 1.00 96.50 310 LEU A CA 1
ATOM 2459 C C . LEU A 1 310 ? -12.969 9.197 -1.956 1.00 96.50 310 LEU A C 1
ATOM 2461 O O . LEU A 1 310 ? -13.650 8.312 -2.464 1.00 96.50 310 LEU A O 1
ATOM 2465 N N . HIS A 1 311 ? -12.416 10.182 -2.668 1.00 96.69 311 HIS A N 1
ATOM 2466 C CA . HIS A 1 311 ? -12.563 10.295 -4.117 1.00 96.69 311 HIS A CA 1
ATOM 2467 C C . HIS A 1 311 ? -12.058 9.041 -4.848 1.00 96.69 311 HIS A C 1
ATOM 2469 O O . HIS A 1 311 ? -12.770 8.494 -5.689 1.00 96.69 311 HIS A O 1
ATOM 2475 N N . VAL A 1 312 ? -10.869 8.540 -4.489 1.00 96.62 312 VAL A N 1
ATOM 2476 C CA . VAL A 1 312 ? -10.317 7.309 -5.083 1.00 96.62 312 VAL A CA 1
ATOM 2477 C C . VAL A 1 312 ? -11.187 6.090 -4.761 1.00 96.62 312 VAL A C 1
ATOM 2479 O O . VAL A 1 312 ? -11.491 5.307 -5.658 1.00 96.62 312 VAL A O 1
ATOM 2482 N N . ARG A 1 313 ? -11.620 5.928 -3.504 1.00 95.94 313 ARG A N 1
ATOM 2483 C CA . ARG A 1 313 ? -12.486 4.810 -3.089 1.00 95.94 313 ARG A CA 1
ATOM 2484 C C . ARG A 1 313 ? -13.817 4.805 -3.831 1.00 95.94 313 ARG A C 1
ATOM 2486 O O . ARG A 1 313 ? -14.227 3.774 -4.353 1.00 95.94 313 ARG A O 1
ATOM 2493 N N . GLU A 1 314 ? -14.457 5.960 -3.958 1.00 96.44 314 GLU A N 1
ATOM 2494 C CA . GLU A 1 314 ? -15.708 6.070 -4.706 1.00 96.44 314 GLU A CA 1
ATOM 2495 C C . GLU A 1 314 ? -15.514 5.737 -6.193 1.00 96.44 314 GLU A C 1
ATOM 2497 O O . GLU A 1 314 ? -16.297 4.984 -6.777 1.00 96.44 314 GLU A O 1
ATOM 2502 N N . ALA A 1 315 ? -14.419 6.210 -6.800 1.00 96.88 315 ALA A N 1
ATOM 2503 C CA . ALA A 1 315 ? -14.070 5.858 -8.176 1.00 96.88 315 ALA A CA 1
ATOM 2504 C C . ALA A 1 315 ? -13.826 4.346 -8.352 1.00 96.88 315 ALA A C 1
ATOM 2506 O O . ALA A 1 315 ? -14.200 3.785 -9.377 1.00 96.88 315 ALA A O 1
ATOM 2507 N N . ARG A 1 316 ? -13.245 3.665 -7.353 1.00 96.06 316 ARG A N 1
ATOM 2508 C CA . ARG A 1 316 ? -13.052 2.201 -7.344 1.00 96.06 316 ARG A CA 1
ATOM 2509 C C . ARG A 1 316 ? -14.358 1.432 -7.255 1.00 96.06 316 ARG A C 1
ATOM 2511 O O . ARG A 1 316 ? -14.571 0.520 -8.050 1.00 96.06 316 ARG A O 1
ATOM 2518 N N . ARG A 1 317 ? -15.243 1.826 -6.343 1.00 95.31 317 ARG A N 1
ATOM 2519 C CA . ARG A 1 317 ? -16.550 1.180 -6.136 1.00 95.31 317 ARG A CA 1
ATOM 2520 C C . ARG A 1 317 ? -17.470 1.300 -7.351 1.00 95.31 317 ARG A C 1
ATOM 2522 O O . ARG A 1 317 ? -18.298 0.424 -7.574 1.00 95.31 317 ARG A O 1
ATOM 2529 N N . THR A 1 318 ? -17.314 2.367 -8.133 1.00 96.00 318 THR A N 1
ATOM 2530 C CA . THR A 1 318 ? -18.123 2.652 -9.330 1.00 96.00 318 THR A CA 1
ATOM 2531 C C . THR A 1 318 ? -17.420 2.305 -10.647 1.00 96.00 318 THR A C 1
ATOM 2533 O O . THR A 1 318 ? -17.969 2.549 -11.721 1.00 96.00 318 THR A O 1
ATOM 2536 N N . ALA A 1 319 ? -16.211 1.735 -10.598 1.00 96.81 319 ALA A N 1
ATOM 2537 C CA . ALA A 1 319 ? -15.427 1.432 -11.789 1.00 96.81 319 ALA A CA 1
ATOM 2538 C C . ALA A 1 319 ? -16.052 0.303 -12.621 1.00 96.81 319 ALA A C 1
ATOM 2540 O O . ALA A 1 319 ? -16.200 -0.830 -12.162 1.00 96.81 319 ALA A O 1
ATOM 2541 N N . GLU A 1 320 ? -16.296 0.579 -13.899 1.00 96.00 320 GLU A N 1
ATOM 2542 C CA . GLU A 1 320 ? -16.774 -0.403 -14.873 1.00 96.00 320 GLU A CA 1
ATOM 2543 C C . GLU A 1 320 ? -15.710 -0.679 -15.949 1.00 96.00 320 GLU A C 1
ATOM 2545 O O . GLU A 1 320 ? -14.927 0.213 -16.297 1.00 96.00 320 GLU A O 1
ATOM 2550 N N . PRO A 1 321 ? -15.647 -1.905 -16.502 1.00 97.25 321 PRO A N 1
ATOM 2551 C CA . PRO A 1 321 ? -14.698 -2.219 -17.559 1.00 97.25 321 PRO A CA 1
ATOM 2552 C C . PRO A 1 321 ? -15.082 -1.533 -18.880 1.00 97.25 321 PRO A C 1
ATOM 2554 O O . PRO A 1 321 ? -16.217 -1.609 -19.345 1.00 97.25 321 PRO A O 1
ATOM 2557 N N . VAL A 1 322 ? -14.100 -0.935 -19.554 1.00 96.88 322 VAL A N 1
ATOM 2558 C CA . VAL A 1 322 ? -14.228 -0.348 -20.895 1.00 96.88 322 VAL A CA 1
ATOM 2559 C C . VAL A 1 322 ? -13.572 -1.296 -21.892 1.00 96.88 322 VAL A C 1
ATOM 2561 O O . VAL A 1 322 ? -12.389 -1.605 -21.774 1.00 96.88 322 VAL A O 1
ATOM 2564 N N . GLY A 1 323 ? -14.329 -1.815 -22.862 1.00 95.12 323 GLY A N 1
ATOM 2565 C CA . GLY A 1 323 ? -13.788 -2.784 -23.828 1.00 95.12 323 GLY A CA 1
ATOM 2566 C C . GLY A 1 323 ? -13.208 -4.042 -23.163 1.00 95.12 323 GLY A C 1
ATOM 2567 O O . GLY A 1 323 ? -12.175 -4.546 -23.596 1.00 95.12 323 GLY A O 1
ATOM 2568 N N . GLY A 1 324 ? -13.826 -4.502 -22.069 1.00 96.62 324 GLY A N 1
ATOM 2569 C CA . GLY A 1 324 ? -13.387 -5.678 -21.310 1.00 96.62 324 GLY A CA 1
ATOM 2570 C C . GLY A 1 324 ? -12.206 -5.451 -20.361 1.00 96.62 324 GLY A C 1
ATOM 2571 O O . GLY A 1 324 ? -11.752 -6.417 -19.762 1.00 96.62 324 GLY A O 1
ATOM 2572 N N . HIS A 1 325 ? -11.721 -4.214 -20.201 1.00 98.00 325 HIS A N 1
ATOM 2573 C CA . HIS A 1 325 ? -10.579 -3.896 -19.338 1.00 98.00 325 HIS A CA 1
ATOM 2574 C C . HIS A 1 325 ? -10.932 -2.823 -18.308 1.00 98.00 325 HIS A C 1
ATOM 2576 O O . HIS A 1 325 ? -11.616 -1.848 -18.631 1.00 98.00 325 HIS A O 1
ATOM 2582 N N . HIS A 1 326 ? -10.391 -2.935 -17.096 1.00 98.00 326 HIS A N 1
ATOM 2583 C CA . HIS A 1 326 ? -10.367 -1.804 -16.168 1.00 98.00 326 HIS A CA 1
ATOM 2584 C C . HIS A 1 326 ? -9.158 -0.928 -16.482 1.00 98.00 326 HIS A C 1
ATOM 2586 O O . HIS A 1 326 ? -8.046 -1.437 -16.615 1.00 98.00 326 HIS A O 1
ATOM 2592 N N . HIS A 1 327 ? -9.389 0.375 -16.623 1.00 98.12 327 HIS A N 1
ATOM 2593 C CA . HIS A 1 327 ? -8.364 1.362 -16.948 1.00 98.12 327 HIS A CA 1
ATOM 2594 C C . HIS A 1 327 ? -8.090 2.237 -15.733 1.00 98.12 327 HIS A C 1
ATOM 2596 O O . HIS A 1 327 ? -9.022 2.591 -15.014 1.00 98.12 327 HIS A O 1
ATOM 2602 N N . PHE A 1 328 ? -6.833 2.617 -15.535 1.00 98.06 328 PHE A N 1
ATOM 2603 C CA . PHE A 1 328 ? -6.402 3.422 -14.401 1.00 98.06 328 PHE A CA 1
ATOM 2604 C C . PHE A 1 328 ? -5.455 4.525 -14.866 1.00 98.06 328 PHE A C 1
ATOM 2606 O O . PHE A 1 328 ? -4.494 4.257 -15.589 1.00 98.06 328 PHE A O 1
ATOM 2613 N N . ALA A 1 329 ? -5.709 5.753 -14.426 1.00 97.62 329 ALA A N 1
ATOM 2614 C CA . ALA A 1 329 ? -4.720 6.820 -14.427 1.00 97.62 329 ALA A CA 1
ATOM 2615 C C . ALA A 1 329 ? -3.727 6.587 -13.284 1.00 97.62 329 ALA A C 1
ATOM 2617 O O . ALA A 1 329 ? -4.117 6.152 -12.198 1.00 97.62 329 ALA A O 1
ATOM 2618 N N . VAL A 1 330 ? -2.452 6.868 -13.540 1.00 95.62 330 VAL A N 1
ATOM 2619 C CA . VAL A 1 330 ? -1.347 6.644 -12.604 1.00 95.62 330 VAL A CA 1
ATOM 2620 C C . VAL A 1 330 ? -0.768 7.981 -12.153 1.00 95.62 330 VAL A C 1
ATOM 2622 O O . VAL A 1 330 ? -0.500 8.850 -12.983 1.00 95.62 330 VAL A O 1
ATOM 2625 N N . PHE A 1 331 ? -0.541 8.128 -10.847 1.00 94.00 331 PHE A N 1
ATOM 2626 C CA . PHE A 1 331 ? -0.029 9.356 -10.237 1.00 94.00 331 PHE A CA 1
ATOM 2627 C C . PHE A 1 331 ? 1.137 9.070 -9.290 1.00 94.00 331 PHE A C 1
ATOM 2629 O O . PHE A 1 331 ? 1.193 8.027 -8.632 1.00 94.00 331 PHE A O 1
ATOM 2636 N N . SER A 1 332 ? 2.047 10.040 -9.183 1.00 89.50 332 SER A N 1
ATOM 2637 C CA . SER A 1 332 ? 3.132 10.021 -8.193 1.00 89.50 332 SER A CA 1
ATOM 2638 C C . SER A 1 332 ? 2.687 10.595 -6.845 1.00 89.50 332 SER A C 1
ATOM 2640 O O . SER A 1 332 ? 3.307 10.314 -5.820 1.00 89.50 332 SER A O 1
ATOM 2642 N N . ARG A 1 333 ? 1.629 11.421 -6.823 1.00 92.19 333 ARG A N 1
ATOM 2643 C CA . ARG A 1 333 ? 1.146 12.101 -5.617 1.00 92.19 333 ARG A CA 1
ATOM 2644 C C . ARG A 1 333 ? -0.372 12.045 -5.521 1.00 92.19 333 ARG A C 1
ATOM 2646 O O . ARG A 1 333 ? -1.074 12.114 -6.524 1.00 92.19 333 ARG A O 1
ATOM 2653 N N . LEU A 1 334 ? -0.879 11.937 -4.295 1.00 94.62 334 LEU A N 1
ATOM 2654 C CA . LEU A 1 334 ? -2.310 11.758 -4.054 1.00 94.62 334 LEU A CA 1
ATOM 2655 C C . LEU A 1 334 ? -3.119 12.994 -4.452 1.00 94.62 334 LEU A C 1
ATOM 2657 O O . LEU A 1 334 ? -4.231 12.851 -4.932 1.00 94.62 334 LEU A O 1
ATOM 2661 N N . GLN A 1 335 ? -2.574 14.199 -4.292 1.00 96.06 335 GLN A N 1
ATOM 2662 C CA . GLN A 1 335 ? -3.267 15.435 -4.667 1.00 96.06 335 GLN A CA 1
ATOM 2663 C C . GLN A 1 335 ? -3.557 15.551 -6.168 1.00 96.06 335 GLN A C 1
ATOM 2665 O O . GLN A 1 335 ? -4.458 16.289 -6.548 1.00 96.06 335 GLN A O 1
ATOM 2670 N N . ASP A 1 336 ? -2.833 14.815 -7.011 1.00 95.69 336 ASP A N 1
ATOM 2671 C CA . ASP A 1 336 ? -2.964 14.914 -8.464 1.00 95.69 336 ASP A CA 1
ATOM 2672 C C . ASP A 1 336 ? -4.202 14.153 -8.980 1.00 95.69 336 ASP A C 1
ATOM 2674 O O . ASP A 1 336 ? -4.666 14.403 -10.089 1.00 95.69 336 ASP A O 1
ATOM 2678 N N . VAL A 1 337 ? -4.809 13.279 -8.160 1.00 96.56 337 VAL A N 1
ATOM 2679 C CA . VAL A 1 337 ? -5.977 12.466 -8.560 1.00 96.56 337 VAL A CA 1
ATOM 2680 C C . VAL A 1 337 ? -7.227 13.298 -8.865 1.00 96.56 337 VAL A C 1
ATOM 2682 O O . VAL A 1 337 ? -8.128 12.812 -9.541 1.00 96.56 337 VAL A O 1
ATOM 2685 N N . VAL A 1 338 ? -7.297 14.549 -8.391 1.00 96.38 338 VAL A N 1
ATOM 2686 C CA . VAL A 1 338 ? -8.442 15.447 -8.645 1.00 96.38 338 VAL A CA 1
ATOM 2687 C C . VAL A 1 338 ? -8.534 15.895 -10.100 1.00 96.38 338 VAL A C 1
ATOM 2689 O O . VAL A 1 338 ? -9.615 16.272 -10.555 1.00 96.38 338 VAL A O 1
ATOM 2692 N N . ASP A 1 339 ? -7.418 15.858 -10.829 1.00 96.69 339 ASP A N 1
ATOM 2693 C CA . ASP A 1 339 ? -7.375 16.133 -12.258 1.00 96.69 339 ASP A CA 1
ATOM 2694 C C . ASP A 1 339 ? -6.703 14.967 -12.993 1.00 96.69 339 ASP A C 1
ATOM 2696 O O . ASP A 1 339 ? -5.484 14.936 -13.155 1.00 96.69 339 ASP A O 1
ATOM 2700 N N . PRO A 1 340 ? -7.482 14.006 -13.513 1.00 96.38 340 PRO A N 1
ATOM 2701 C CA . PRO A 1 340 ? -6.918 12.854 -14.203 1.00 96.38 340 PRO A CA 1
ATOM 2702 C C . PRO A 1 340 ? -6.024 13.200 -15.400 1.00 96.38 340 PRO A C 1
ATOM 2704 O O . PRO A 1 340 ? -5.232 12.366 -15.827 1.00 96.38 340 PRO A O 1
ATOM 2707 N N . VAL A 1 341 ? -6.133 14.413 -15.955 1.00 96.44 341 VAL A N 1
ATOM 2708 C CA . VAL A 1 341 ? -5.314 14.876 -17.085 1.00 96.44 341 VAL A CA 1
ATOM 2709 C C . VAL A 1 341 ? -3.840 15.030 -16.712 1.00 96.44 341 VAL A C 1
ATOM 2711 O O . VAL A 1 341 ? -2.992 14.922 -17.596 1.00 96.44 341 VAL A O 1
ATOM 2714 N N . VAL A 1 342 ? -3.516 15.232 -15.430 1.00 94.06 342 VAL A N 1
ATOM 2715 C CA . VAL A 1 342 ? -2.122 15.332 -14.965 1.00 94.06 342 VAL A CA 1
ATOM 2716 C C . VAL A 1 342 ? -1.480 13.974 -14.664 1.00 94.06 342 VAL A C 1
ATOM 2718 O O . VAL A 1 342 ? -0.349 13.927 -14.182 1.00 94.06 342 VAL A O 1
ATOM 2721 N N . ALA A 1 343 ? -2.178 12.868 -14.939 1.00 95.06 343 ALA A N 1
ATOM 2722 C CA . ALA A 1 343 ? -1.636 11.527 -14.765 1.00 95.06 343 ALA A CA 1
ATOM 2723 C C . ALA A 1 343 ? -0.324 11.344 -15.542 1.00 95.06 343 ALA A C 1
ATOM 2725 O O . ALA A 1 343 ? -0.201 11.756 -16.697 1.00 95.06 343 ALA A O 1
ATOM 2726 N N . SER A 1 344 ? 0.648 10.676 -14.920 1.00 92.62 344 SER A N 1
ATOM 2727 C CA . SER A 1 344 ? 1.935 10.379 -15.554 1.00 92.62 344 SER A CA 1
ATOM 2728 C C . SER A 1 344 ? 1.841 9.212 -16.532 1.00 92.62 344 SER A C 1
ATOM 2730 O O . SER A 1 344 ? 2.655 9.115 -17.444 1.00 92.62 344 SER A O 1
ATOM 2732 N N . SER A 1 345 ? 0.852 8.332 -16.358 1.00 95.25 345 SER A N 1
ATOM 2733 C CA . SER A 1 345 ? 0.615 7.189 -17.232 1.00 95.25 345 SER A CA 1
ATOM 2734 C C . SER A 1 345 ? -0.844 6.739 -17.190 1.00 95.25 345 SER A C 1
ATOM 2736 O O . SER A 1 345 ? -1.614 7.122 -16.306 1.00 95.25 345 SER A O 1
ATOM 2738 N N . VAL A 1 346 ? -1.212 5.873 -18.132 1.00 97.19 346 VAL A N 1
ATOM 2739 C CA . VAL A 1 346 ? -2.454 5.099 -18.085 1.00 97.19 346 VAL A CA 1
ATOM 2740 C C . VAL A 1 346 ? -2.103 3.630 -18.214 1.00 97.19 346 VAL A C 1
ATOM 2742 O O . VAL A 1 346 ? -1.358 3.236 -19.109 1.00 97.19 346 VAL A O 1
ATOM 2745 N N . ILE A 1 347 ? -2.680 2.812 -17.346 1.00 97.62 347 ILE A N 1
ATOM 2746 C CA . ILE A 1 347 ? -2.558 1.357 -17.382 1.00 97.62 347 ILE A CA 1
ATOM 2747 C C . ILE A 1 347 ? -3.937 0.720 -17.497 1.00 97.62 347 ILE A C 1
ATOM 2749 O O . ILE A 1 347 ? -4.955 1.339 -17.188 1.00 97.62 347 ILE A O 1
ATOM 2753 N N . ARG A 1 348 ? -3.979 -0.529 -17.939 1.00 97.56 348 ARG A N 1
ATOM 2754 C CA . ARG A 1 348 ? -5.193 -1.333 -17.953 1.00 97.56 348 ARG A CA 1
ATOM 2755 C C . ARG A 1 348 ? -4.908 -2.767 -17.553 1.00 97.56 348 ARG A C 1
ATOM 2757 O O . ARG A 1 348 ? -3.785 -3.245 -17.711 1.00 97.56 348 ARG A O 1
ATOM 2764 N N . VAL A 1 349 ? -5.941 -3.439 -17.066 1.00 96.81 349 VAL A N 1
ATOM 2765 C CA . VAL A 1 349 ? -5.900 -4.860 -16.725 1.00 96.81 349 VAL A CA 1
ATOM 2766 C C . VAL A 1 349 ? -7.069 -5.593 -17.368 1.00 96.81 349 VAL A C 1
ATOM 2768 O O . VAL A 1 349 ? -8.200 -5.095 -17.364 1.00 96.81 349 VAL A O 1
ATOM 2771 N N . ASP A 1 350 ? -6.784 -6.753 -17.953 1.00 95.31 350 ASP A N 1
ATOM 2772 C CA . ASP A 1 350 ? -7.797 -7.656 -18.501 1.00 95.31 350 ASP A CA 1
ATOM 2773 C C . ASP A 1 350 ? -8.407 -8.565 -17.400 1.00 95.31 350 ASP A C 1
ATOM 2775 O O . ASP A 1 350 ? -7.905 -8.607 -16.271 1.00 95.31 350 ASP A O 1
ATOM 2779 N N . PRO A 1 351 ? -9.470 -9.341 -17.690 1.00 91.38 351 PRO A N 1
ATOM 2780 C CA . PRO A 1 351 ? -10.077 -10.254 -16.713 1.00 91.38 351 PRO A CA 1
ATOM 2781 C C . PRO A 1 351 ? -9.157 -11.399 -16.257 1.00 91.38 351 PRO A C 1
ATOM 2783 O O . PRO A 1 351 ? -9.464 -12.092 -15.288 1.00 91.38 351 PRO A O 1
ATOM 2786 N N . HIS A 1 352 ? -8.039 -11.627 -16.949 1.00 89.00 352 HIS A N 1
ATOM 2787 C CA . HIS A 1 352 ? -7.042 -12.647 -16.622 1.00 89.00 352 HIS A CA 1
ATOM 2788 C C . HIS A 1 352 ? -5.897 -12.100 -15.746 1.00 89.00 352 HIS A C 1
ATOM 2790 O O . HIS A 1 352 ? -5.050 -12.873 -15.270 1.00 89.00 352 HIS A O 1
ATOM 2796 N N . GLY A 1 353 ? -5.897 -10.788 -15.481 1.00 90.44 353 GLY A N 1
ATOM 2797 C CA . GLY A 1 353 ? -4.900 -10.092 -14.677 1.00 90.44 353 GLY A CA 1
ATOM 2798 C C . GLY A 1 353 ? -3.657 -9.666 -15.460 1.00 90.44 353 GLY A C 1
ATOM 2799 O O . GLY A 1 353 ? -2.622 -9.414 -14.840 1.00 90.44 353 GLY A O 1
ATOM 2800 N N . HIS A 1 354 ? -3.712 -9.617 -16.793 1.00 92.00 354 HIS A N 1
ATOM 2801 C CA . HIS A 1 354 ? -2.614 -9.101 -17.605 1.00 92.00 354 HIS A CA 1
ATOM 2802 C C . HIS A 1 354 ? -2.632 -7.578 -17.614 1.00 92.00 354 HIS A C 1
ATOM 2804 O O . HIS A 1 354 ? -3.641 -6.961 -17.951 1.00 92.00 354 HIS A O 1
ATOM 2810 N N . TRP A 1 355 ? -1.494 -6.991 -17.255 1.00 95.38 355 TRP A N 1
ATOM 2811 C CA . TRP A 1 355 ? -1.322 -5.551 -17.152 1.00 95.38 355 TRP A CA 1
ATOM 2812 C C . TRP A 1 355 ? -0.651 -4.988 -18.398 1.00 95.38 355 TRP A C 1
ATOM 2814 O O . TRP A 1 355 ? 0.384 -5.483 -18.856 1.00 95.38 355 TRP A O 1
ATOM 2824 N N . GLU A 1 356 ? -1.216 -3.901 -18.907 1.00 96.44 356 GLU A N 1
ATOM 2825 C CA . GLU A 1 356 ? -0.666 -3.147 -20.024 1.00 96.44 356 GLU A CA 1
ATOM 2826 C C . GLU A 1 356 ? -0.646 -1.648 -19.716 1.00 96.44 356 GLU A C 1
ATOM 2828 O O . GLU A 1 356 ? -1.460 -1.146 -18.949 1.00 96.44 356 GLU A O 1
ATOM 2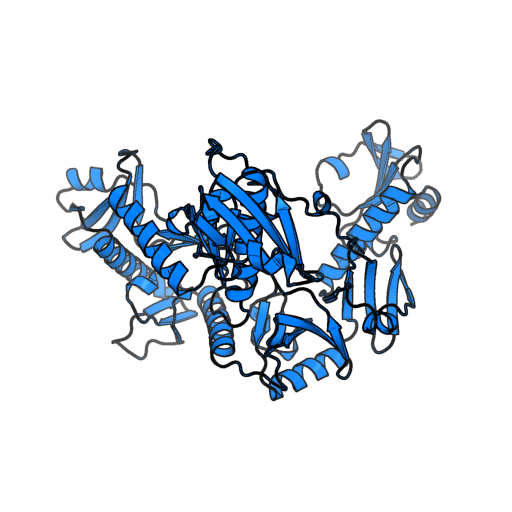833 N N . MET A 1 357 ? 0.280 -0.925 -20.331 1.00 96.50 357 MET A N 1
ATOM 2834 C CA . MET A 1 357 ? 0.484 0.512 -20.198 1.00 96.50 357 MET A CA 1
ATOM 2835 C C . MET A 1 357 ? 0.290 1.189 -21.552 1.00 96.50 357 MET A C 1
ATOM 2837 O O . MET A 1 357 ? 0.749 0.691 -22.584 1.00 96.50 357 MET A O 1
ATOM 2841 N N . TYR A 1 358 ? -0.380 2.334 -21.542 1.00 96.12 358 TYR A N 1
ATOM 2842 C CA . TYR A 1 358 ? -0.641 3.153 -22.712 1.00 96.12 358 TYR A CA 1
ATOM 2843 C C . TYR A 1 358 ? 0.646 3.804 -23.222 1.00 96.12 358 TYR A C 1
ATOM 2845 O O . TYR A 1 358 ? 1.266 4.620 -22.534 1.00 96.12 358 TYR A O 1
ATOM 2853 N N . LEU A 1 359 ? 1.026 3.492 -24.461 1.00 93.81 359 LEU A N 1
ATOM 2854 C CA . LEU A 1 359 ? 2.167 4.122 -25.112 1.00 93.81 359 LEU A CA 1
ATOM 2855 C C . LEU A 1 359 ? 1.749 5.353 -25.920 1.00 93.81 359 LEU A C 1
ATOM 2857 O O . LEU A 1 359 ? 2.245 6.437 -25.647 1.00 93.81 359 LEU A O 1
ATOM 2861 N N . ARG A 1 360 ? 0.903 5.185 -26.942 1.00 91.88 360 ARG A N 1
ATOM 2862 C CA . ARG A 1 360 ? 0.416 6.258 -27.837 1.00 91.88 360 ARG A CA 1
ATOM 2863 C C . ARG A 1 360 ? -0.630 5.721 -28.801 1.00 91.88 360 ARG A C 1
ATOM 2865 O O . ARG A 1 360 ? -0.510 4.566 -29.196 1.00 91.88 360 ARG A O 1
ATOM 2872 N N . GLY A 1 361 ? -1.569 6.541 -29.270 1.00 90.00 361 GLY A N 1
ATOM 2873 C CA . GLY A 1 361 ? -2.439 6.226 -30.415 1.00 90.00 361 GLY A CA 1
ATOM 2874 C C . GLY A 1 361 ? -3.066 4.821 -30.400 1.00 90.00 361 GLY A C 1
ATOM 2875 O O . GLY A 1 361 ? -3.071 4.141 -31.424 1.00 90.00 361 GLY A O 1
ATOM 2876 N N . GLY A 1 362 ? -3.525 4.355 -29.234 1.00 91.19 362 GLY A N 1
ATOM 2877 C CA . GLY A 1 362 ? -4.116 3.020 -29.056 1.00 91.19 362 GLY A CA 1
ATOM 2878 C C . GLY A 1 362 ? -3.122 1.856 -28.927 1.00 91.19 362 GLY A C 1
ATOM 2879 O O . GLY A 1 362 ? -3.546 0.707 -28.835 1.00 91.19 362 GLY A O 1
ATOM 2880 N N . VAL A 1 363 ? -1.818 2.126 -28.895 1.00 93.06 363 VAL A N 1
ATOM 2881 C CA . VAL A 1 363 ? -0.770 1.137 -28.620 1.00 93.06 363 VAL A CA 1
ATOM 2882 C C . VAL A 1 363 ? -0.631 0.935 -27.115 1.00 93.06 363 VAL A C 1
ATOM 2884 O O . VAL A 1 363 ? -0.388 1.890 -26.374 1.00 93.06 363 VAL A O 1
ATOM 2887 N N . TRP A 1 364 ? -0.710 -0.324 -26.695 1.00 95.00 364 TRP A N 1
ATOM 2888 C CA . TRP A 1 364 ? -0.527 -0.776 -25.320 1.00 95.00 364 TRP A CA 1
ATOM 2889 C C . TRP A 1 364 ? 0.662 -1.734 -25.250 1.00 95.00 364 TRP A C 1
ATOM 2891 O O . TRP A 1 364 ? 0.874 -2.526 -26.167 1.00 95.00 364 TRP A O 1
ATOM 2901 N N . LEU A 1 365 ? 1.459 -1.638 -24.190 1.00 94.56 365 LEU A N 1
ATOM 2902 C CA . LEU A 1 365 ? 2.627 -2.491 -23.957 1.00 94.56 365 LEU A CA 1
ATOM 2903 C C . LEU A 1 365 ? 2.510 -3.181 -22.601 1.00 94.56 365 LEU A C 1
ATOM 2905 O O . LEU A 1 365 ? 2.030 -2.574 -21.650 1.00 94.56 365 LEU A O 1
ATOM 2909 N N . ARG A 1 366 ? 2.996 -4.419 -22.476 1.00 94.31 366 ARG A N 1
ATOM 2910 C CA . ARG A 1 366 ? 2.990 -5.143 -21.194 1.00 94.31 366 ARG A CA 1
ATOM 2911 C C . ARG A 1 366 ? 3.731 -4.367 -20.108 1.00 94.31 366 ARG A C 1
ATOM 2913 O O . ARG A 1 366 ? 4.851 -3.907 -20.320 1.00 94.31 366 ARG A O 1
ATOM 2920 N N . THR A 1 367 ? 3.136 -4.277 -18.928 1.00 94.50 367 THR A N 1
ATOM 2921 C CA . THR A 1 367 ? 3.702 -3.584 -17.762 1.00 94.50 367 THR A CA 1
ATOM 2922 C C . THR A 1 367 ? 3.588 -4.482 -16.531 1.00 94.50 367 THR A C 1
ATOM 2924 O O . THR A 1 367 ? 2.694 -5.332 -16.492 1.00 94.50 367 THR A O 1
ATOM 2927 N N . PRO A 1 368 ? 4.486 -4.396 -15.531 1.00 91.94 368 PRO A N 1
ATOM 2928 C CA . PRO A 1 368 ? 4.229 -5.077 -14.271 1.00 91.94 368 PRO A CA 1
ATOM 2929 C C . PRO A 1 368 ? 3.005 -4.462 -13.582 1.00 91.94 368 PRO A C 1
ATOM 2931 O O . PRO A 1 368 ? 2.677 -3.293 -13.777 1.00 91.94 368 PRO A O 1
ATOM 2934 N N . LYS A 1 369 ? 2.365 -5.240 -12.712 1.00 90.88 369 LYS A N 1
ATOM 2935 C CA . LYS A 1 369 ? 1.311 -4.729 -11.837 1.00 90.88 369 LYS A CA 1
ATOM 2936 C C . LYS A 1 369 ? 1.813 -3.521 -11.021 1.00 90.88 369 LYS A C 1
ATOM 2938 O O . LYS A 1 369 ? 2.907 -3.607 -10.449 1.00 90.88 369 LYS A O 1
ATOM 2943 N N . PRO A 1 370 ? 1.032 -2.433 -10.904 1.00 88.12 370 PRO A N 1
ATOM 2944 C CA . PRO A 1 370 ? 1.388 -1.300 -10.054 1.00 88.12 370 PRO A CA 1
ATOM 2945 C C . PRO A 1 370 ? 1.355 -1.713 -8.573 1.00 88.12 370 PRO A C 1
ATOM 2947 O O . PRO A 1 370 ? 0.299 -1.956 -8.000 1.00 88.12 370 PRO A O 1
ATOM 2950 N N . SER A 1 371 ? 2.511 -1.812 -7.917 1.00 77.56 371 SER A N 1
ATOM 2951 C CA . SER A 1 371 ? 2.563 -2.198 -6.495 1.00 77.56 371 SER A CA 1
ATOM 2952 C C . SER A 1 371 ? 2.632 -1.009 -5.534 1.00 77.56 371 SER A C 1
ATOM 2954 O O . SER A 1 371 ? 2.193 -1.125 -4.393 1.00 77.56 371 SER A O 1
ATOM 2956 N N . ARG A 1 372 ? 3.182 0.129 -5.978 1.00 79.81 372 ARG A N 1
ATOM 2957 C CA . ARG A 1 372 ? 3.460 1.315 -5.139 1.00 79.81 372 ARG A CA 1
ATOM 2958 C C . ARG A 1 372 ? 2.970 2.634 -5.748 1.00 79.81 372 ARG A C 1
ATOM 2960 O O . ARG A 1 372 ? 3.331 3.698 -5.260 1.00 79.81 372 ARG A O 1
ATOM 2967 N N . LEU A 1 373 ? 2.218 2.563 -6.843 1.00 87.94 373 LEU A N 1
ATOM 2968 C CA . LEU A 1 373 ? 1.739 3.739 -7.566 1.00 87.94 373 LEU A CA 1
ATOM 2969 C C . LEU A 1 373 ? 0.315 4.073 -7.142 1.00 87.94 373 LEU A C 1
ATOM 2971 O O . LEU A 1 373 ? -0.438 3.169 -6.783 1.00 87.94 373 LEU A O 1
ATOM 2975 N N . ILE A 1 374 ? -0.032 5.357 -7.218 1.00 93.69 374 ILE A N 1
ATOM 2976 C CA . ILE A 1 374 ? -1.388 5.818 -6.941 1.00 93.69 374 ILE A CA 1
ATOM 2977 C C . ILE A 1 374 ? -2.225 5.617 -8.200 1.00 93.69 374 ILE A C 1
ATOM 2979 O O . ILE A 1 374 ? -1.828 6.078 -9.274 1.00 93.69 374 ILE A O 1
ATOM 2983 N N . THR A 1 375 ? -3.351 4.917 -8.085 1.00 95.75 375 THR A N 1
ATOM 2984 C CA . THR A 1 375 ? -4.198 4.543 -9.225 1.00 95.75 375 THR A CA 1
ATOM 2985 C C . THR A 1 375 ? -5.619 5.076 -9.067 1.00 95.75 375 THR A C 1
ATOM 2987 O O . THR A 1 375 ? -6.282 4.852 -8.055 1.00 95.75 375 THR A O 1
ATOM 2990 N N . LEU A 1 376 ? -6.115 5.760 -10.103 1.00 97.56 376 LEU A N 1
ATOM 2991 C CA . LEU A 1 376 ? -7.508 6.201 -10.193 1.00 97.56 376 LEU A CA 1
ATOM 2992 C C . LEU A 1 376 ? -8.199 5.489 -11.362 1.00 97.56 376 LEU A C 1
ATOM 2994 O O . LEU A 1 376 ? -7.791 5.693 -12.509 1.00 97.56 376 LEU A O 1
ATOM 2998 N N . PRO A 1 377 ? -9.240 4.681 -11.115 1.00 97.81 377 PRO A N 1
ATOM 2999 C CA . PRO A 1 377 ? -10.033 4.077 -12.178 1.00 97.81 377 PRO A CA 1
ATOM 3000 C C . PRO A 1 377 ? -10.636 5.123 -13.124 1.00 97.81 377 PRO A C 1
ATOM 3002 O O . PRO A 1 377 ? -11.114 6.172 -12.694 1.00 97.81 377 PRO A O 1
ATOM 3005 N N . LEU A 1 378 ? -10.638 4.827 -14.423 1.00 97.75 378 LEU A N 1
ATOM 3006 C CA . LEU A 1 378 ? -11.152 5.709 -15.468 1.00 97.75 378 LEU A CA 1
ATOM 3007 C C . LEU A 1 378 ? -12.384 5.105 -16.144 1.00 97.75 378 LEU A C 1
ATOM 3009 O O . LEU A 1 378 ? -12.332 4.004 -16.691 1.00 97.75 378 LEU A O 1
ATOM 3013 N N . ALA A 1 379 ? -13.463 5.885 -16.207 1.00 95.81 379 ALA A N 1
ATOM 3014 C CA . ALA A 1 379 ? -14.560 5.641 -17.141 1.00 95.81 379 ALA A CA 1
ATOM 3015 C C . ALA A 1 379 ? -14.138 5.993 -18.582 1.00 95.81 379 ALA A C 1
ATOM 3017 O O . ALA A 1 379 ? -13.171 6.729 -18.792 1.00 95.81 379 ALA A O 1
ATOM 3018 N N . GLY A 1 380 ? -14.894 5.539 -19.589 1.00 94.69 380 GLY A N 1
ATOM 3019 C CA . GLY A 1 380 ? -14.534 5.717 -21.007 1.00 94.69 380 GLY A CA 1
ATOM 3020 C C . GLY A 1 380 ? -14.254 7.171 -21.420 1.00 94.69 380 GLY A C 1
ATOM 3021 O O . GLY A 1 380 ? -13.256 7.448 -22.077 1.00 94.69 380 GLY A O 1
ATOM 3022 N N . SER A 1 381 ? -15.066 8.129 -20.961 1.00 94.00 381 SER A N 1
ATOM 3023 C CA . SER A 1 381 ? -14.849 9.558 -21.250 1.00 94.00 381 SER A CA 1
ATOM 3024 C C . SER A 1 381 ? -13.617 10.147 -20.548 1.00 94.00 381 SER A C 1
ATOM 3026 O O . SER A 1 381 ? -13.005 11.088 -21.062 1.00 94.00 381 SER A O 1
ATOM 3028 N N . GLY A 1 382 ? -13.254 9.604 -19.382 1.00 96.44 382 GLY A N 1
ATOM 3029 C CA . GLY A 1 382 ? -12.024 9.931 -18.666 1.00 96.44 382 GLY A CA 1
ATOM 3030 C C . GLY A 1 382 ? -10.805 9.387 -19.402 1.00 96.44 382 GLY A C 1
ATOM 3031 O O . GLY A 1 382 ? -9.882 10.148 -19.677 1.00 96.44 382 GLY A O 1
ATOM 3032 N N . LEU A 1 383 ? -10.852 8.116 -19.814 1.00 97.31 383 LEU A N 1
ATOM 3033 C CA . LEU A 1 383 ? -9.794 7.459 -20.582 1.00 97.31 383 LEU A CA 1
ATOM 3034 C C . LEU A 1 383 ? -9.409 8.268 -21.824 1.00 97.31 383 LEU A C 1
ATOM 3036 O O . LEU A 1 383 ? -8.240 8.611 -21.972 1.00 97.31 383 LEU A O 1
ATOM 3040 N N . ASP A 1 384 ? -10.381 8.646 -22.658 1.00 96.69 384 ASP A N 1
ATOM 3041 C CA . ASP A 1 384 ? -10.115 9.421 -23.876 1.00 96.69 384 ASP A CA 1
ATOM 3042 C C . ASP A 1 384 ? -9.467 10.779 -23.588 1.00 96.69 384 ASP A C 1
ATOM 3044 O O . ASP A 1 384 ? -8.715 11.299 -24.410 1.00 96.69 384 ASP A O 1
ATOM 3048 N N . ARG A 1 385 ? -9.809 11.407 -22.457 1.00 96.81 385 ARG A N 1
ATOM 3049 C CA . ARG A 1 385 ? -9.255 12.708 -22.072 1.00 96.81 385 ARG A CA 1
ATOM 3050 C C . ARG A 1 385 ? -7.795 12.570 -21.645 1.00 96.81 385 ARG A C 1
ATOM 3052 O O . ARG A 1 385 ? -6.971 13.364 -22.088 1.00 96.81 385 ARG A O 1
ATOM 3059 N N . VAL A 1 386 ? -7.493 11.568 -20.818 1.00 96.75 386 VAL A N 1
ATOM 3060 C CA . VAL A 1 386 ? -6.141 11.334 -20.296 1.00 96.75 386 VAL A CA 1
ATOM 3061 C C . VAL A 1 386 ? -5.199 10.849 -21.397 1.00 96.75 386 VAL A C 1
ATOM 3063 O O . VAL A 1 386 ? -4.092 11.363 -21.515 1.00 96.75 386 VAL A O 1
ATOM 3066 N N . THR A 1 387 ? -5.627 9.930 -22.267 1.00 96.19 387 THR A N 1
ATOM 3067 C CA . THR A 1 387 ? -4.779 9.449 -23.375 1.00 96.19 387 THR A CA 1
ATOM 3068 C C . THR A 1 387 ? -4.460 10.549 -24.384 1.00 96.19 387 THR A C 1
ATOM 3070 O O . THR A 1 387 ? -3.315 10.645 -24.817 1.00 96.19 387 THR A O 1
ATOM 3073 N N . ARG A 1 388 ? -5.420 11.436 -24.696 1.00 95.12 388 ARG A N 1
ATOM 3074 C CA . ARG A 1 388 ? -5.166 12.635 -25.517 1.00 95.12 388 ARG A CA 1
ATOM 3075 C C . ARG A 1 388 ? -4.131 13.559 -24.880 1.00 95.12 388 ARG A C 1
ATOM 3077 O O . ARG A 1 388 ? -3.216 14.000 -25.562 1.00 95.12 388 ARG A O 1
ATOM 3084 N N . ALA A 1 389 ? -4.239 13.805 -23.576 1.00 94.19 389 ALA A N 1
ATOM 3085 C CA . ALA A 1 389 ? -3.249 14.604 -22.862 1.00 94.19 389 ALA A CA 1
ATOM 3086 C C . ALA A 1 389 ? -1.854 13.954 -22.884 1.00 94.19 389 ALA A C 1
ATOM 3088 O O . ALA A 1 389 ? -0.865 14.636 -23.136 1.00 94.19 389 ALA A O 1
ATOM 3089 N N . LEU A 1 390 ? -1.774 12.630 -22.705 1.00 93.19 390 LEU A N 1
ATOM 3090 C CA . LEU A 1 390 ? -0.526 11.863 -22.802 1.00 93.19 390 LEU A CA 1
ATOM 3091 C C . LEU A 1 390 ? 0.089 11.856 -24.207 1.00 93.19 390 LEU A C 1
ATOM 3093 O O . LEU A 1 390 ? 1.312 11.777 -24.324 1.00 93.19 390 LEU A O 1
ATOM 3097 N N . ASP A 1 391 ? -0.720 11.937 -25.262 1.00 92.12 391 ASP A N 1
ATOM 3098 C CA . ASP A 1 391 ? -0.227 12.065 -26.638 1.00 92.12 391 ASP A CA 1
ATOM 3099 C C . ASP A 1 391 ? 0.327 13.475 -26.925 1.00 92.12 391 ASP A C 1
ATOM 3101 O O . ASP A 1 391 ? 1.272 13.622 -27.708 1.00 92.12 391 ASP A O 1
ATOM 3105 N N . ASP A 1 392 ? -0.220 14.500 -26.264 1.00 89.56 392 ASP A N 1
ATOM 3106 C CA . ASP A 1 392 ? 0.228 15.894 -26.374 1.00 89.56 392 ASP A CA 1
ATOM 3107 C C . ASP A 1 392 ? 1.441 16.213 -25.474 1.00 89.56 392 ASP A C 1
ATOM 3109 O O . ASP A 1 392 ? 2.187 17.165 -25.739 1.00 89.56 392 ASP A O 1
ATOM 3113 N N . LEU A 1 393 ? 1.674 15.411 -24.429 1.00 75.88 393 LEU A N 1
ATOM 3114 C CA . LEU A 1 393 ? 2.775 15.576 -23.479 1.00 75.88 393 LEU A CA 1
ATOM 3115 C C . LEU A 1 393 ? 4.154 15.406 -24.137 1.00 75.88 393 LEU A C 1
ATOM 3117 O O . LEU A 1 393 ? 4.397 14.520 -24.961 1.00 75.88 393 LEU A O 1
ATOM 3121 N N . ARG A 1 394 ? 5.112 16.254 -23.736 1.00 76.50 394 ARG A N 1
ATOM 3122 C CA . ARG A 1 394 ? 6.513 16.167 -24.178 1.00 76.50 394 ARG A CA 1
ATOM 3123 C C . ARG A 1 394 ? 7.491 16.528 -23.055 1.00 76.50 394 ARG A C 1
ATOM 3125 O O . ARG A 1 394 ? 7.331 17.611 -22.495 1.00 76.50 394 ARG A O 1
ATOM 3132 N N . PRO A 1 395 ? 8.583 15.756 -22.855 1.00 91.69 395 PRO A N 1
ATOM 3133 C CA . PRO A 1 395 ? 8.827 14.345 -23.219 1.00 91.69 395 PRO A CA 1
ATOM 3134 C C . PRO A 1 395 ? 8.267 13.342 -22.182 1.00 91.69 395 PRO A C 1
ATOM 3136 O O . PRO A 1 395 ? 8.072 13.699 -21.026 1.00 91.69 395 PRO A O 1
ATOM 3139 N N . ARG A 1 396 ? 8.072 12.076 -22.586 1.00 94.19 396 ARG A N 1
ATOM 3140 C CA . ARG A 1 396 ? 7.701 10.946 -21.704 1.00 94.19 396 ARG A CA 1
ATOM 3141 C C . ARG A 1 396 ? 8.876 9.992 -21.500 1.00 94.19 396 ARG A C 1
ATOM 3143 O O . ARG A 1 396 ? 9.722 9.861 -22.391 1.00 94.19 396 ARG A O 1
ATOM 3150 N N . TYR A 1 397 ? 8.942 9.326 -20.351 1.00 95.06 397 TYR A N 1
ATOM 3151 C CA . TYR A 1 397 ? 10.119 8.570 -19.924 1.00 95.06 397 TYR A CA 1
ATOM 3152 C C . TYR A 1 397 ? 9.761 7.151 -19.492 1.00 95.06 397 TYR A C 1
ATOM 3154 O O . TYR A 1 397 ? 8.821 6.947 -18.736 1.00 95.06 397 TYR A O 1
ATOM 3162 N N . PHE A 1 398 ? 10.538 6.160 -19.929 1.00 95.25 398 PHE A N 1
ATOM 3163 C CA . PHE A 1 398 ? 10.234 4.755 -19.656 1.00 95.25 398 PHE A CA 1
ATOM 3164 C C . PHE A 1 398 ? 11.460 3.957 -19.231 1.00 95.25 398 PHE A C 1
ATOM 3166 O O . PHE A 1 398 ? 12.569 4.179 -19.713 1.00 95.25 398 PHE A O 1
ATOM 3173 N N . GLU A 1 399 ? 11.252 2.962 -18.383 1.00 95.06 399 GLU A N 1
ATOM 3174 C CA . GLU A 1 399 ? 12.212 1.907 -18.104 1.00 95.06 399 GLU A CA 1
ATOM 3175 C C . GLU A 1 399 ? 11.781 0.613 -18.790 1.00 95.06 399 GLU A C 1
ATOM 3177 O O . GLU A 1 399 ? 10.650 0.149 -18.645 1.00 95.06 399 GLU A O 1
ATOM 3182 N N . ALA A 1 400 ? 12.729 0.011 -19.502 1.00 93.62 400 ALA A N 1
ATOM 3183 C CA . ALA A 1 400 ? 12.581 -1.286 -20.118 1.00 93.62 400 ALA A CA 1
ATOM 3184 C C . ALA A 1 400 ? 13.230 -2.391 -19.309 1.00 93.62 400 ALA A C 1
ATOM 3186 O O . ALA A 1 400 ? 14.414 -2.291 -18.982 1.00 93.62 400 ALA A O 1
ATOM 3187 N N . ARG A 1 401 ? 12.481 -3.463 -19.033 1.00 93.31 401 ARG A N 1
ATOM 3188 C CA . ARG A 1 401 ? 12.962 -4.637 -18.300 1.00 93.31 401 ARG A CA 1
ATOM 3189 C C . ARG A 1 401 ? 12.685 -5.925 -19.072 1.00 93.31 401 ARG A C 1
ATOM 3191 O O . ARG A 1 401 ? 11.651 -6.063 -19.720 1.00 93.31 401 ARG A O 1
ATOM 3198 N N . GLY A 1 402 ? 13.616 -6.865 -18.982 1.00 90.75 402 GLY A N 1
ATOM 3199 C CA . GLY A 1 402 ? 13.467 -8.246 -19.430 1.00 90.75 402 GLY A CA 1
ATOM 3200 C C . GLY A 1 402 ? 13.764 -9.225 -18.290 1.00 90.75 402 GLY A C 1
ATOM 3201 O O . GLY A 1 402 ? 13.983 -8.789 -17.156 1.00 90.75 402 GLY A O 1
ATOM 3202 N N . PRO A 1 403 ? 13.837 -10.536 -18.575 1.00 85.06 403 PRO A N 1
ATOM 3203 C CA . PRO A 1 403 ? 14.047 -11.567 -17.552 1.00 85.06 403 PRO A CA 1
ATOM 3204 C C . PRO A 1 403 ? 15.322 -11.379 -16.716 1.00 85.06 403 PRO A C 1
ATOM 3206 O O . PRO A 1 403 ? 15.364 -11.755 -15.552 1.00 85.06 403 PRO A O 1
ATOM 3209 N N . GLN A 1 404 ? 16.355 -10.767 -17.303 1.00 86.56 404 GLN A N 1
ATOM 3210 C CA . GLN A 1 404 ? 17.654 -10.515 -16.667 1.00 86.56 404 GLN A CA 1
ATOM 3211 C C . GLN A 1 404 ? 17.748 -9.130 -15.994 1.00 86.56 404 GLN A C 1
ATOM 3213 O O . GLN A 1 404 ? 18.823 -8.729 -15.557 1.00 86.56 404 GLN A O 1
ATOM 3218 N N . GLY A 1 405 ? 16.644 -8.377 -15.919 1.00 88.44 405 GLY A N 1
ATOM 3219 C CA . GLY A 1 405 ? 16.596 -7.045 -15.316 1.00 88.44 405 GLY A CA 1
ATOM 3220 C C . GLY A 1 405 ? 16.464 -5.912 -16.335 1.00 88.44 405 GLY A C 1
ATOM 3221 O O . GLY A 1 405 ? 15.827 -6.058 -17.381 1.00 88.44 405 GLY A O 1
ATOM 3222 N N . ARG A 1 406 ? 17.011 -4.737 -16.004 1.00 89.31 406 ARG A N 1
ATOM 3223 C CA . ARG A 1 406 ? 16.898 -3.521 -16.826 1.00 89.31 406 ARG A CA 1
ATOM 3224 C C . ARG A 1 406 ? 17.617 -3.693 -18.168 1.00 89.31 406 ARG A C 1
ATOM 3226 O O . ARG A 1 406 ? 18.808 -3.970 -18.210 1.00 89.31 406 ARG A O 1
ATOM 3233 N N . VAL A 1 407 ? 16.898 -3.428 -19.254 1.00 89.75 407 VAL A N 1
ATOM 3234 C CA . VAL A 1 407 ? 17.399 -3.424 -20.635 1.00 89.75 407 VAL A CA 1
ATOM 3235 C C . VAL A 1 407 ? 17.763 -2.008 -21.083 1.00 89.75 407 VAL A C 1
ATOM 3237 O O . VAL A 1 407 ? 18.825 -1.794 -21.663 1.00 89.75 407 VAL A O 1
ATOM 3240 N N . ALA A 1 408 ? 16.890 -1.027 -20.833 1.00 93.88 408 ALA A N 1
ATOM 3241 C CA . ALA A 1 408 ? 17.097 0.349 -21.282 1.00 93.88 408 ALA A CA 1
ATOM 3242 C C . ALA A 1 408 ? 16.313 1.367 -20.447 1.00 93.88 408 ALA A C 1
ATOM 3244 O O . ALA A 1 408 ? 15.325 1.036 -19.799 1.00 93.88 408 ALA A O 1
ATOM 3245 N N . LEU A 1 409 ? 16.748 2.623 -20.512 1.00 96.38 409 LEU A N 1
ATOM 3246 C CA . LEU A 1 409 ? 15.950 3.791 -20.142 1.00 96.38 409 LEU A CA 1
ATOM 3247 C C . LEU A 1 409 ? 15.652 4.543 -21.432 1.00 96.38 409 LEU A C 1
ATOM 3249 O O . LEU A 1 409 ? 16.564 4.734 -22.239 1.00 96.38 409 LEU A O 1
ATOM 3253 N N . LEU A 1 410 ? 14.401 4.924 -21.632 1.00 96.19 410 LEU A N 1
ATOM 3254 C CA . LEU A 1 410 ? 13.883 5.446 -22.885 1.00 96.19 410 LEU A CA 1
ATOM 3255 C C . LEU A 1 410 ? 13.261 6.823 -22.666 1.00 96.19 410 LEU A C 1
ATOM 3257 O O . LEU A 1 410 ? 12.668 7.091 -21.621 1.00 96.19 410 LEU A O 1
ATOM 3261 N N . ARG A 1 411 ? 13.376 7.673 -23.680 1.00 95.69 411 ARG A N 1
ATOM 3262 C CA . ARG A 1 411 ? 12.679 8.950 -23.797 1.00 95.69 411 ARG A CA 1
ATOM 3263 C C . ARG A 1 411 ? 11.875 8.936 -25.087 1.00 95.69 411 ARG A C 1
ATOM 3265 O O . ARG A 1 411 ? 12.421 8.641 -26.148 1.00 95.69 411 ARG A O 1
ATOM 3272 N N . LEU A 1 412 ? 10.593 9.264 -24.995 1.00 93.31 412 LEU A N 1
ATOM 3273 C CA . LEU A 1 412 ? 9.711 9.456 -26.139 1.00 93.31 412 LEU A CA 1
ATOM 3274 C C . LEU A 1 412 ? 9.374 10.944 -26.254 1.00 93.31 412 LEU A C 1
ATOM 3276 O O . LEU A 1 412 ? 8.696 11.515 -25.400 1.00 93.31 412 LEU A O 1
ATOM 3280 N N . ALA A 1 413 ? 9.867 11.581 -27.312 1.00 89.69 413 ALA A N 1
ATOM 3281 C CA . ALA A 1 413 ? 9.592 12.977 -27.633 1.00 89.69 413 ALA A CA 1
ATOM 3282 C C . ALA A 1 413 ? 8.757 13.040 -28.919 1.00 89.69 413 ALA A C 1
ATOM 3284 O O . ALA A 1 413 ? 9.286 13.061 -30.034 1.00 89.69 413 ALA A O 1
ATOM 3285 N N . GLY A 1 414 ? 7.429 13.024 -28.769 1.00 85.56 414 GLY A N 1
ATOM 3286 C CA . GLY A 1 414 ? 6.509 12.843 -29.893 1.00 85.56 414 GLY A CA 1
ATOM 3287 C C . GLY A 1 414 ? 6.667 11.450 -30.511 1.00 85.56 414 GLY A C 1
ATOM 3288 O O . GLY A 1 414 ? 6.462 10.438 -29.847 1.00 85.56 414 GLY A O 1
ATOM 3289 N N . SER A 1 415 ? 7.049 11.373 -31.786 1.00 85.69 415 SER A N 1
ATOM 3290 C CA . SER A 1 415 ? 7.303 10.091 -32.458 1.00 85.69 415 SER A CA 1
ATOM 3291 C C . SER A 1 415 ? 8.730 9.566 -32.278 1.00 85.69 415 SER A C 1
ATOM 3293 O O . SER A 1 415 ? 8.984 8.414 -32.629 1.00 85.69 415 SER A O 1
ATOM 3295 N N . THR A 1 416 ? 9.648 10.396 -31.776 1.00 91.12 416 THR A N 1
ATOM 3296 C CA . THR A 1 416 ? 11.073 10.072 -31.672 1.00 91.12 416 THR A CA 1
ATOM 3297 C C . THR A 1 416 ? 11.352 9.306 -30.390 1.00 91.12 416 THR A C 1
ATOM 3299 O O . THR A 1 416 ? 11.112 9.811 -29.295 1.00 91.12 416 THR A O 1
ATOM 3302 N N . GLU A 1 417 ? 11.881 8.096 -30.544 1.00 94.00 417 GLU A N 1
ATOM 3303 C CA . GLU A 1 417 ? 12.349 7.253 -29.451 1.00 94.00 417 GLU A CA 1
ATOM 3304 C C . GLU A 1 417 ? 13.864 7.408 -29.286 1.00 94.00 417 GLU A C 1
ATOM 3306 O O . GLU A 1 417 ? 14.630 7.272 -30.243 1.00 94.00 417 GLU A O 1
ATOM 3311 N N . GLU A 1 418 ? 14.305 7.647 -28.058 1.00 96.31 418 GLU A N 1
ATOM 3312 C CA . GLU A 1 418 ? 15.714 7.692 -27.691 1.00 96.31 418 GLU A CA 1
ATOM 3313 C C . GLU A 1 418 ? 15.980 6.776 -26.498 1.00 96.31 418 GLU A C 1
ATOM 3315 O O . GLU A 1 418 ? 15.134 6.608 -25.625 1.00 96.31 418 GLU A O 1
ATOM 3320 N N . SER A 1 419 ? 17.176 6.201 -26.437 1.00 95.88 419 SER A N 1
ATOM 3321 C CA . SER A 1 419 ? 17.658 5.423 -25.299 1.00 95.88 419 SER A CA 1
ATOM 3322 C C . SER A 1 419 ? 18.792 6.161 -24.601 1.00 95.88 419 SER A C 1
ATOM 3324 O O . SER A 1 419 ? 19.621 6.805 -25.248 1.00 95.88 419 SER A O 1
ATOM 3326 N N . ALA A 1 420 ? 18.828 6.087 -23.273 1.00 94.31 420 ALA A N 1
ATOM 3327 C CA . ALA A 1 420 ? 19.929 6.644 -22.508 1.00 94.31 420 ALA A CA 1
ATOM 3328 C C . ALA A 1 420 ? 21.181 5.781 -22.717 1.00 94.31 420 ALA A C 1
ATOM 3330 O O . ALA A 1 420 ? 21.149 4.572 -22.451 1.00 94.31 420 ALA A O 1
ATOM 3331 N N . ARG A 1 421 ? 22.271 6.419 -23.150 1.00 90.56 421 ARG A N 1
ATOM 3332 C CA . ARG A 1 421 ? 23.629 5.864 -23.170 1.00 90.56 421 ARG A CA 1
ATOM 3333 C C . ARG A 1 421 ? 24.553 6.824 -22.440 1.00 90.56 421 ARG A C 1
ATOM 3335 O O . ARG A 1 421 ? 24.698 7.974 -22.860 1.00 90.56 421 ARG A O 1
ATOM 3342 N N . ASP A 1 422 ? 25.155 6.365 -21.342 1.00 87.38 422 ASP A N 1
ATOM 3343 C CA . ASP A 1 422 ? 25.897 7.238 -20.428 1.00 87.38 422 ASP A CA 1
ATOM 3344 C C . ASP A 1 422 ? 25.038 8.471 -20.044 1.00 87.38 422 ASP A C 1
ATOM 3346 O O . ASP A 1 422 ? 23.906 8.324 -19.577 1.00 87.38 422 ASP A O 1
ATOM 3350 N N . LEU A 1 423 ? 25.524 9.692 -20.293 1.00 87.50 423 LEU A N 1
ATOM 3351 C CA . LEU A 1 423 ? 24.815 10.937 -19.972 1.00 87.50 423 LEU A CA 1
ATOM 3352 C C . LEU A 1 423 ? 23.924 11.468 -21.110 1.00 87.50 423 LEU A C 1
ATOM 3354 O O . LEU A 1 423 ? 23.265 12.498 -20.950 1.00 87.50 423 LEU A O 1
ATOM 3358 N N . ARG A 1 424 ? 23.858 10.789 -22.263 1.00 91.81 424 ARG A N 1
ATOM 3359 C CA . ARG A 1 424 ? 23.184 11.290 -23.475 1.00 91.81 424 ARG A CA 1
ATOM 3360 C C . ARG A 1 424 ? 21.959 10.464 -23.852 1.00 91.81 424 ARG A C 1
ATOM 3362 O O . ARG A 1 424 ? 21.802 9.319 -23.436 1.00 91.81 424 ARG A O 1
ATOM 3369 N N . TRP A 1 425 ? 21.099 11.080 -24.655 1.00 94.69 425 TRP A N 1
ATOM 3370 C CA . TRP A 1 425 ? 20.010 10.417 -25.361 1.00 94.69 425 TRP A CA 1
ATOM 3371 C C . TRP A 1 425 ? 20.458 10.140 -26.794 1.00 94.69 425 TRP A C 1
ATOM 3373 O O . TRP A 1 425 ? 20.968 11.037 -27.464 1.00 94.69 425 TRP A O 1
ATOM 3383 N N . GLU A 1 426 ? 20.298 8.900 -27.244 1.00 95.62 426 GLU A N 1
ATOM 3384 C CA . GLU A 1 426 ? 20.631 8.469 -28.603 1.00 95.62 426 GLU A CA 1
ATOM 3385 C C . GLU A 1 426 ? 19.405 7.834 -29.269 1.00 95.62 426 GLU A C 1
ATOM 3387 O O . GLU A 1 426 ? 18.660 7.139 -28.573 1.00 95.62 426 GLU A O 1
ATOM 3392 N N . PRO A 1 427 ? 19.190 8.007 -30.589 1.00 95.88 427 PRO A N 1
ATOM 3393 C CA . PRO A 1 427 ? 18.074 7.382 -31.297 1.00 95.88 427 PRO A CA 1
ATOM 3394 C C . PRO A 1 427 ? 17.964 5.876 -31.028 1.00 95.88 427 PRO A C 1
ATOM 3396 O O . PRO A 1 427 ? 18.962 5.153 -31.012 1.00 95.88 427 PRO A O 1
ATOM 3399 N N . SER A 1 428 ? 16.738 5.401 -30.827 1.00 93.94 428 SER A N 1
ATOM 3400 C CA . SER A 1 428 ? 16.430 4.010 -30.500 1.00 93.94 428 SER A CA 1
ATOM 3401 C C . SER A 1 428 ? 15.224 3.510 -31.301 1.00 93.94 428 SER A C 1
ATOM 3403 O O . SER A 1 428 ? 14.426 4.286 -31.815 1.00 93.94 428 SER A O 1
ATOM 3405 N N . ALA A 1 429 ? 15.120 2.188 -31.427 1.00 90.69 429 ALA A N 1
ATOM 3406 C CA . ALA A 1 429 ? 13.992 1.481 -32.039 1.00 90.69 429 ALA A CA 1
ATOM 3407 C C . ALA A 1 429 ? 13.603 0.259 -31.186 1.00 90.69 429 ALA A C 1
ATOM 3409 O O . ALA A 1 429 ? 13.304 -0.822 -31.697 1.00 90.69 429 ALA A O 1
ATOM 3410 N N . LEU A 1 430 ? 13.748 0.369 -29.866 1.00 89.94 430 LEU A N 1
ATOM 3411 C CA . LEU A 1 430 ? 13.408 -0.679 -28.911 1.00 89.94 430 LEU A CA 1
ATOM 3412 C C . LEU A 1 430 ? 11.894 -0.828 -28.795 1.00 89.94 430 LEU A C 1
ATOM 3414 O O . LEU A 1 430 ? 11.422 -1.947 -28.949 1.00 89.94 430 LEU A O 1
ATOM 3418 N N . LEU A 1 431 ? 11.128 0.256 -28.624 1.00 88.00 431 LEU A N 1
ATOM 3419 C CA . LEU A 1 431 ? 9.671 0.171 -28.429 1.00 88.00 431 LEU A CA 1
ATOM 3420 C C . LEU A 1 431 ? 8.965 -0.480 -29.622 1.00 88.00 431 LEU A C 1
ATOM 3422 O O . LEU A 1 431 ? 8.024 -1.243 -29.438 1.00 88.00 431 LEU A O 1
ATOM 3426 N N . SER A 1 432 ? 9.450 -0.218 -30.839 1.00 82.31 432 SER A N 1
ATOM 3427 C CA . SER A 1 432 ? 8.869 -0.793 -32.062 1.00 82.31 432 SER A CA 1
ATOM 3428 C C . SER A 1 432 ? 9.088 -2.306 -32.176 1.00 82.31 432 SER A C 1
ATOM 3430 O O . SER A 1 432 ? 8.234 -2.997 -32.709 1.00 82.31 432 SER A O 1
ATOM 3432 N N . ARG A 1 433 ? 10.213 -2.831 -31.672 1.00 83.56 433 ARG A N 1
ATOM 3433 C CA . ARG A 1 433 ? 10.511 -4.279 -31.678 1.00 83.56 433 ARG A CA 1
ATOM 3434 C C . ARG A 1 433 ? 9.803 -5.036 -30.557 1.00 83.56 433 ARG A C 1
ATOM 3436 O O . ARG A 1 433 ? 9.627 -6.242 -30.625 1.00 83.56 433 ARG A O 1
ATOM 3443 N N . TRP A 1 434 ? 9.437 -4.321 -29.505 1.00 82.69 434 TRP A N 1
ATOM 3444 C CA . TRP A 1 434 ? 9.022 -4.908 -28.242 1.00 82.69 434 TRP A CA 1
ATOM 3445 C C . TRP A 1 434 ? 7.572 -5.405 -28.241 1.00 82.69 434 TRP A C 1
ATOM 3447 O O . TRP A 1 434 ? 7.201 -6.235 -27.420 1.00 82.69 434 TRP A O 1
ATOM 3457 N N . GLN A 1 435 ? 6.750 -4.968 -29.192 1.00 76.88 435 GLN A N 1
ATOM 3458 C CA . GLN A 1 435 ? 5.397 -5.513 -29.350 1.00 76.88 435 GLN A CA 1
ATOM 3459 C C . GLN A 1 435 ? 5.398 -7.042 -29.542 1.00 76.88 435 GLN A C 1
ATOM 3461 O O . GLN A 1 435 ? 4.448 -7.702 -29.130 1.00 76.88 435 GLN A O 1
ATOM 3466 N N . ASP A 1 436 ? 6.496 -7.598 -30.064 1.00 81.06 436 ASP A N 1
ATOM 3467 C CA . ASP A 1 436 ? 6.648 -9.024 -30.351 1.00 81.06 436 ASP A CA 1
ATOM 3468 C C . ASP A 1 436 ? 7.415 -9.804 -29.257 1.00 81.06 436 ASP A C 1
ATOM 3470 O O . ASP A 1 436 ? 7.657 -11.001 -29.410 1.00 81.06 436 ASP A O 1
ATOM 3474 N N . GLU A 1 437 ? 7.814 -9.163 -28.147 1.00 85.19 437 GLU A N 1
ATOM 3475 C CA . GLU A 1 437 ? 8.629 -9.786 -27.090 1.00 85.19 437 GLU A CA 1
ATOM 3476 C C . GLU A 1 437 ? 7.837 -9.974 -25.775 1.00 85.19 437 GLU A C 1
ATOM 3478 O O . GLU A 1 437 ? 7.798 -9.062 -24.941 1.00 85.19 437 GLU A O 1
ATOM 3483 N N . PRO A 1 438 ? 7.222 -11.154 -25.537 1.00 77.50 438 PRO A N 1
ATOM 3484 C CA . PRO A 1 438 ? 6.239 -11.350 -24.464 1.00 77.50 438 PRO A CA 1
ATOM 3485 C C . PRO A 1 438 ? 6.814 -11.282 -23.041 1.00 77.50 438 PRO A C 1
ATOM 3487 O O . PRO A 1 438 ? 6.078 -10.949 -22.110 1.00 77.50 438 PRO A O 1
ATOM 3490 N N . ASP A 1 439 ? 8.103 -11.570 -22.857 1.00 84.69 439 ASP A N 1
ATOM 3491 C CA . ASP A 1 439 ? 8.738 -11.678 -21.531 1.00 84.69 439 ASP A CA 1
ATOM 3492 C C . ASP A 1 439 ? 9.294 -10.354 -21.000 1.00 84.69 439 ASP A C 1
ATOM 3494 O O . ASP A 1 439 ? 9.955 -10.299 -19.960 1.00 84.69 439 ASP A O 1
ATOM 3498 N N . ARG A 1 440 ? 9.075 -9.267 -21.734 1.00 88.88 440 ARG A N 1
ATOM 3499 C CA . ARG A 1 440 ? 9.618 -7.961 -21.398 1.00 88.88 440 ARG A CA 1
ATOM 3500 C C . ARG A 1 440 ? 8.503 -7.000 -21.010 1.00 88.88 440 ARG A C 1
ATOM 3502 O O . ARG A 1 440 ? 7.454 -6.966 -21.647 1.00 88.88 440 ARG A O 1
ATOM 3509 N N . VAL A 1 441 ? 8.767 -6.170 -20.007 1.00 93.00 441 VAL A N 1
ATOM 3510 C CA . VAL A 1 441 ? 7.789 -5.234 -19.439 1.00 93.00 441 VAL A CA 1
ATOM 3511 C C . VAL A 1 441 ? 8.319 -3.805 -19.387 1.00 93.00 441 VAL A C 1
ATOM 3513 O O . VAL A 1 441 ? 9.513 -3.580 -19.161 1.00 93.00 441 VAL A O 1
ATOM 3516 N N . ILE A 1 442 ? 7.428 -2.840 -19.591 1.00 93.44 442 ILE A N 1
ATOM 3517 C CA . ILE A 1 442 ? 7.738 -1.412 -19.562 1.00 93.44 442 ILE A CA 1
ATOM 3518 C C . ILE A 1 442 ? 7.092 -0.738 -18.353 1.00 93.44 442 ILE A C 1
ATOM 3520 O O . ILE A 1 442 ? 5.971 -1.071 -17.980 1.00 93.44 442 ILE A O 1
ATOM 3524 N N . THR A 1 443 ? 7.785 0.221 -17.750 1.00 93.00 443 THR A N 1
ATOM 3525 C CA . THR A 1 443 ? 7.231 1.091 -16.706 1.00 93.00 443 THR A CA 1
ATOM 3526 C C . THR A 1 443 ? 7.504 2.539 -17.079 1.00 93.00 443 THR A C 1
ATOM 3528 O O . THR A 1 443 ? 8.622 2.875 -17.460 1.00 93.00 443 THR A O 1
ATOM 3531 N N . GLU A 1 444 ? 6.495 3.394 -16.987 1.00 94.00 444 GLU A N 1
ATOM 3532 C CA . GLU A 1 444 ? 6.644 4.834 -17.184 1.00 94.00 444 GLU A CA 1
ATOM 3533 C C . GLU A 1 444 ? 7.103 5.511 -15.895 1.00 94.00 444 GLU A C 1
ATOM 3535 O O . GLU A 1 444 ? 6.635 5.179 -14.806 1.00 94.00 444 GLU A O 1
ATOM 3540 N N . TYR A 1 445 ? 8.046 6.437 -16.030 1.00 91.12 445 TYR A N 1
ATOM 3541 C CA . TYR A 1 445 ? 8.578 7.255 -14.948 1.00 91.12 445 TYR A CA 1
ATOM 3542 C C . TYR A 1 445 ? 8.195 8.712 -15.175 1.00 91.12 445 TYR A C 1
ATOM 3544 O O . TYR A 1 445 ? 8.178 9.190 -16.311 1.00 91.12 445 TYR A O 1
ATOM 3552 N N . ASP A 1 446 ? 7.976 9.440 -14.082 1.00 87.31 446 ASP A N 1
ATOM 3553 C CA . ASP A 1 446 ? 8.053 10.894 -14.136 1.00 87.31 446 ASP A CA 1
ATOM 3554 C C . ASP A 1 446 ? 9.510 11.360 -14.355 1.00 87.31 446 ASP A C 1
ATOM 3556 O O . ASP A 1 446 ? 10.468 10.575 -14.370 1.00 87.31 446 ASP A O 1
ATOM 3560 N N . GLU A 1 447 ? 9.687 12.659 -14.592 1.00 88.94 447 GLU A N 1
ATOM 3561 C CA . GLU A 1 447 ? 10.999 13.239 -14.891 1.00 88.94 447 GLU A CA 1
ATOM 3562 C C . GLU A 1 447 ? 11.995 13.100 -13.726 1.00 88.94 447 GLU A C 1
ATOM 3564 O O . GLU A 1 447 ? 13.193 12.889 -13.951 1.00 88.94 447 GLU A O 1
ATOM 3569 N N . GLU A 1 448 ? 11.511 13.170 -12.485 1.00 89.56 448 GLU A N 1
ATOM 3570 C CA . GLU A 1 448 ? 12.329 13.049 -11.279 1.00 89.56 448 GLU A CA 1
ATOM 3571 C C . GLU A 1 448 ? 12.855 11.613 -11.124 1.00 89.56 448 GLU A C 1
ATOM 3573 O O . GLU A 1 448 ? 14.070 11.391 -11.045 1.00 89.56 448 GLU A O 1
ATOM 3578 N N . ALA A 1 449 ? 11.964 10.621 -11.196 1.00 89.69 449 ALA A N 1
ATOM 3579 C CA . ALA A 1 449 ? 12.308 9.205 -11.152 1.00 89.69 449 ALA A CA 1
ATOM 3580 C C . ALA A 1 449 ? 13.228 8.806 -12.317 1.00 89.69 449 ALA A C 1
ATOM 3582 O O . ALA A 1 449 ? 14.198 8.064 -12.122 1.00 89.69 449 ALA A O 1
ATOM 3583 N N . MET A 1 450 ? 12.992 9.335 -13.524 1.00 93.94 450 MET A N 1
ATOM 3584 C CA . MET A 1 450 ? 13.881 9.105 -14.665 1.00 93.94 450 MET A CA 1
ATOM 3585 C C . MET A 1 450 ? 15.264 9.724 -14.459 1.00 93.94 450 MET A C 1
ATOM 3587 O O . MET A 1 450 ? 16.269 9.090 -14.789 1.00 93.94 450 MET A O 1
ATOM 3591 N N . THR A 1 451 ? 15.351 10.925 -13.891 1.00 93.94 451 THR A N 1
ATOM 3592 C CA . THR A 1 451 ? 16.633 11.570 -13.576 1.00 93.94 451 THR A CA 1
ATOM 3593 C C . THR A 1 451 ? 17.466 10.696 -12.642 1.00 93.94 451 THR A C 1
ATOM 3595 O O . THR A 1 451 ? 18.622 10.387 -12.949 1.00 93.94 451 THR A O 1
ATOM 3598 N N . LEU A 1 452 ? 16.856 10.212 -11.558 1.00 93.12 452 LEU A N 1
ATOM 3599 C CA . LEU A 1 452 ? 17.515 9.327 -10.602 1.00 93.12 452 LEU A CA 1
ATOM 3600 C C . LEU A 1 452 ? 17.932 7.994 -11.246 1.00 93.12 452 LEU A C 1
ATOM 3602 O O . LEU A 1 452 ? 19.069 7.540 -11.092 1.00 93.12 452 LEU A O 1
ATOM 3606 N N . ALA A 1 453 ? 17.047 7.379 -12.034 1.00 93.12 453 ALA A N 1
ATOM 3607 C CA . ALA A 1 453 ? 17.333 6.120 -12.713 1.00 93.12 453 ALA A CA 1
ATOM 3608 C C . ALA A 1 453 ? 18.484 6.236 -13.722 1.00 93.12 453 ALA A C 1
ATOM 3610 O O . ALA A 1 453 ? 19.323 5.328 -13.803 1.00 93.12 453 ALA A O 1
ATOM 3611 N N . ARG A 1 454 ? 18.547 7.349 -14.468 1.00 94.75 454 ARG A N 1
ATOM 3612 C CA . ARG A 1 454 ? 19.652 7.660 -15.387 1.00 94.75 454 ARG A CA 1
ATOM 3613 C C . ARG A 1 454 ? 20.954 7.865 -14.643 1.00 94.75 454 ARG A C 1
ATOM 3615 O O . ARG A 1 454 ? 21.956 7.293 -15.062 1.00 94.75 454 ARG A O 1
ATOM 3622 N N . TYR A 1 455 ? 20.933 8.627 -13.551 1.00 94.56 455 TYR A N 1
ATOM 3623 C CA . TYR A 1 455 ? 22.112 8.834 -12.718 1.00 94.56 455 TYR A CA 1
ATOM 3624 C C . TYR A 1 455 ? 22.682 7.498 -12.232 1.00 94.56 455 TYR A C 1
ATOM 3626 O O . TYR A 1 455 ? 23.854 7.219 -12.471 1.00 94.56 455 TYR A O 1
ATOM 3634 N N . HIS A 1 456 ? 21.857 6.631 -11.634 1.00 92.44 456 HIS A N 1
ATOM 3635 C CA . HIS A 1 456 ? 22.331 5.332 -11.148 1.00 92.44 456 HIS A CA 1
ATOM 3636 C C . HIS A 1 456 ? 22.875 4.455 -12.272 1.00 92.44 456 HIS A C 1
ATOM 3638 O O . HIS A 1 456 ? 23.920 3.832 -12.107 1.00 92.44 456 HIS A O 1
ATOM 3644 N N . ARG A 1 457 ? 22.216 4.445 -13.437 1.00 92.31 457 ARG A N 1
ATOM 3645 C CA . ARG A 1 457 ? 22.714 3.708 -14.602 1.00 92.31 457 ARG A CA 1
ATOM 3646 C C . ARG A 1 457 ? 24.082 4.225 -15.053 1.00 92.31 457 ARG A C 1
ATOM 3648 O O . ARG A 1 457 ? 24.999 3.426 -15.214 1.00 92.31 457 ARG A O 1
ATOM 3655 N N . ALA A 1 458 ? 24.222 5.538 -15.231 1.00 92.62 458 ALA A N 1
ATOM 3656 C CA . ALA A 1 458 ? 25.482 6.156 -15.633 1.00 92.62 458 ALA A CA 1
ATOM 3657 C C . ALA A 1 458 ? 26.582 5.916 -14.590 1.00 92.62 458 ALA A C 1
ATOM 3659 O O . ALA A 1 458 ? 27.710 5.598 -14.955 1.00 92.62 458 ALA A O 1
ATOM 3660 N N . SER A 1 459 ? 26.247 6.006 -13.300 1.00 92.56 459 SER A N 1
ATOM 3661 C CA . SER A 1 459 ? 27.157 5.724 -12.190 1.00 92.56 459 SER A CA 1
ATOM 3662 C C . SER A 1 459 ? 27.678 4.284 -12.245 1.00 92.56 459 SER A C 1
ATOM 3664 O O . SER A 1 459 ? 28.891 4.082 -12.249 1.00 92.56 459 SER A O 1
ATOM 3666 N N . SER A 1 460 ? 26.798 3.286 -12.402 1.00 89.50 460 SER A N 1
ATOM 3667 C CA . SER A 1 460 ? 27.197 1.876 -12.532 1.00 89.50 460 SER A CA 1
ATOM 3668 C C . SER A 1 460 ? 28.026 1.601 -13.791 1.00 89.50 460 SER A C 1
ATOM 3670 O O . SER A 1 460 ? 29.070 0.958 -13.703 1.00 89.50 460 SER A O 1
ATOM 3672 N N . GLU A 1 461 ? 27.605 2.106 -14.957 1.00 90.88 461 GLU A N 1
ATOM 3673 C CA . GLU A 1 461 ? 28.332 1.920 -16.224 1.00 90.88 461 GLU A CA 1
ATOM 3674 C C . GLU A 1 461 ? 29.731 2.557 -16.174 1.00 90.88 461 GLU A C 1
ATOM 3676 O O . GLU A 1 461 ? 30.701 1.979 -16.669 1.00 90.88 461 GLU A O 1
ATOM 3681 N N . ARG A 1 462 ? 29.858 3.736 -15.553 1.00 93.12 462 ARG A N 1
ATOM 3682 C CA . ARG A 1 462 ? 31.145 4.419 -15.365 1.00 93.12 462 ARG A CA 1
ATOM 3683 C C . ARG A 1 462 ? 32.019 3.721 -14.328 1.00 93.12 462 ARG A C 1
ATOM 3685 O O . ARG A 1 462 ? 33.206 3.558 -14.580 1.00 93.12 462 ARG A O 1
ATOM 3692 N N . ALA A 1 463 ? 31.457 3.275 -13.206 1.00 90.38 463 ALA A N 1
ATOM 3693 C CA . ALA A 1 463 ? 32.202 2.534 -12.189 1.00 90.38 463 ALA A CA 1
ATOM 3694 C C . ALA A 1 463 ? 32.798 1.231 -12.748 1.00 90.38 463 ALA A C 1
ATOM 3696 O O . ALA A 1 463 ? 33.927 0.887 -12.415 1.00 90.38 463 ALA A O 1
ATOM 3697 N N . GLU A 1 464 ? 32.069 0.529 -13.622 1.00 89.81 464 GLU A N 1
ATOM 3698 C CA . GLU A 1 464 ? 32.586 -0.637 -14.345 1.00 89.81 464 GLU A CA 1
ATOM 3699 C C . GLU A 1 464 ? 33.688 -0.245 -15.338 1.00 89.81 464 GLU A C 1
ATOM 3701 O O . GLU A 1 464 ? 34.760 -0.841 -15.338 1.00 89.81 464 GLU A O 1
ATOM 3706 N N . ARG A 1 465 ? 33.454 0.787 -16.162 1.00 92.19 465 ARG A N 1
ATOM 3707 C CA . ARG A 1 465 ? 34.411 1.253 -17.182 1.00 92.19 465 ARG A CA 1
ATOM 3708 C C . ARG A 1 465 ? 35.752 1.688 -16.589 1.00 92.19 465 ARG A C 1
ATOM 3710 O O . ARG A 1 465 ? 36.782 1.452 -17.207 1.00 92.19 465 ARG A O 1
ATOM 3717 N N . HIS A 1 466 ? 35.712 2.323 -15.422 1.00 90.62 466 HIS A N 1
ATOM 3718 C CA . HIS A 1 466 ? 36.877 2.831 -14.696 1.00 90.62 466 HIS A CA 1
ATOM 3719 C C . HIS A 1 466 ? 37.357 1.861 -13.605 1.00 90.62 466 HIS A C 1
ATOM 3721 O O . HIS A 1 466 ? 38.171 2.218 -12.750 1.00 90.62 466 HIS A O 1
ATOM 3727 N N . ARG A 1 467 ? 36.858 0.616 -13.603 1.00 88.19 467 ARG A N 1
ATOM 3728 C CA . ARG A 1 467 ? 37.326 -0.414 -12.678 1.00 88.19 467 ARG A CA 1
ATOM 3729 C C . ARG A 1 467 ? 38.767 -0.782 -13.032 1.00 88.19 467 ARG A C 1
ATOM 3731 O O . ARG A 1 467 ? 39.021 -1.401 -14.058 1.00 88.19 467 ARG A O 1
ATOM 3738 N N . GLY A 1 468 ? 39.693 -0.452 -12.136 1.00 84.00 468 GLY A N 1
ATOM 3739 C CA . GLY A 1 468 ? 41.118 -0.751 -12.295 1.00 84.00 468 GLY A CA 1
ATOM 3740 C C . GLY A 1 468 ? 41.974 0.438 -12.732 1.00 84.00 468 GLY A C 1
ATOM 3741 O O . GLY A 1 468 ? 43.188 0.276 -12.849 1.00 84.00 468 GLY A O 1
ATOM 3742 N N . ASP A 1 469 ? 41.384 1.623 -12.916 1.00 86.38 469 ASP A N 1
ATOM 3743 C CA . ASP A 1 469 ? 42.160 2.849 -13.098 1.00 86.38 469 ASP A CA 1
ATOM 3744 C C . ASP A 1 469 ? 43.011 3.113 -11.842 1.00 86.38 469 ASP A C 1
ATOM 3746 O O . ASP A 1 469 ? 42.536 3.003 -10.709 1.00 86.38 469 ASP A O 1
ATOM 3750 N N . ALA A 1 470 ? 44.291 3.453 -12.037 1.00 74.19 470 ALA A N 1
ATOM 3751 C CA . ALA A 1 470 ? 45.277 3.571 -10.954 1.00 74.19 470 ALA A CA 1
ATOM 3752 C C . ALA A 1 470 ? 44.933 4.655 -9.913 1.00 74.19 470 ALA A C 1
ATOM 3754 O O . ALA A 1 470 ? 45.437 4.628 -8.791 1.00 74.19 470 ALA A O 1
ATOM 3755 N N . CYS A 1 471 ? 44.093 5.620 -10.286 1.00 72.81 471 CYS A N 1
ATOM 3756 C CA . CYS A 1 471 ? 43.497 6.615 -9.405 1.00 72.81 471 CYS A CA 1
ATOM 3757 C C . CYS A 1 471 ? 42.009 6.714 -9.757 1.00 72.81 471 CYS A C 1
ATOM 3759 O O . CYS A 1 471 ? 41.666 7.065 -10.884 1.00 72.81 471 CYS A O 1
ATOM 3761 N N . GLY A 1 472 ? 41.120 6.408 -8.808 1.00 89.69 472 GLY A N 1
ATOM 3762 C CA . GLY A 1 472 ? 39.682 6.577 -9.017 1.00 89.69 472 GLY A CA 1
ATOM 3763 C C . GLY A 1 472 ? 39.326 8.059 -8.942 1.00 89.69 472 GLY A C 1
ATOM 3764 O O . GLY A 1 472 ? 39.381 8.634 -7.856 1.00 89.69 472 GLY A O 1
ATOM 3765 N N . TYR A 1 473 ? 38.994 8.691 -10.067 1.00 94.62 473 TYR A N 1
ATOM 3766 C CA . TYR A 1 473 ? 38.518 10.076 -10.095 1.00 94.62 473 TYR A CA 1
ATOM 3767 C C . TYR A 1 473 ? 36.991 10.122 -10.115 1.00 94.62 473 TYR A C 1
ATOM 3769 O O . TYR A 1 473 ? 36.342 9.342 -10.812 1.00 94.62 473 TYR A O 1
ATOM 3777 N N . PHE A 1 474 ? 36.423 11.080 -9.388 1.00 95.88 474 PHE A N 1
ATOM 3778 C CA . PHE A 1 474 ? 34.989 11.270 -9.231 1.00 95.88 474 PHE A CA 1
ATOM 3779 C C . PHE A 1 474 ? 34.624 12.747 -9.392 1.00 95.88 474 PHE A C 1
ATOM 3781 O O . PHE A 1 474 ? 35.098 13.593 -8.634 1.00 95.88 474 PHE A O 1
ATOM 3788 N N . ALA A 1 475 ? 33.765 13.068 -10.357 1.00 96.44 475 ALA A N 1
ATOM 3789 C CA . ALA A 1 475 ? 33.130 14.381 -10.430 1.00 96.44 475 ALA A CA 1
ATOM 3790 C C . ALA A 1 475 ? 31.962 14.426 -9.442 1.00 96.44 475 ALA A C 1
ATOM 3792 O O . ALA A 1 475 ? 31.170 13.485 -9.400 1.00 96.44 475 ALA A O 1
ATOM 3793 N N . VAL A 1 476 ? 31.865 15.502 -8.663 1.00 96.44 476 VAL A N 1
ATOM 3794 C CA . VAL A 1 476 ? 30.840 15.695 -7.631 1.00 96.44 476 VAL A CA 1
ATOM 3795 C C . VAL A 1 476 ? 29.876 16.798 -8.051 1.00 96.44 476 VAL A C 1
ATOM 3797 O O . VAL A 1 476 ? 30.305 17.817 -8.593 1.00 96.44 476 VAL A O 1
ATOM 3800 N N . PHE A 1 477 ? 28.583 16.595 -7.804 1.00 96.56 477 PHE A N 1
ATOM 3801 C CA . PHE A 1 477 ? 27.508 17.461 -8.282 1.00 96.56 477 PHE A CA 1
ATOM 3802 C C . PHE A 1 477 ? 26.593 17.914 -7.140 1.00 96.56 477 PHE A C 1
ATOM 3804 O O . PHE A 1 477 ? 26.452 17.218 -6.138 1.00 96.56 477 PHE A O 1
ATOM 3811 N N . ALA A 1 478 ? 25.925 19.054 -7.339 1.00 95.50 478 ALA A N 1
ATOM 3812 C CA . ALA A 1 478 ? 24.957 19.606 -6.388 1.00 95.50 478 ALA A CA 1
ATOM 3813 C C . ALA A 1 478 ? 23.731 18.695 -6.187 1.00 95.50 478 ALA A C 1
ATOM 3815 O O . ALA A 1 478 ? 23.206 18.567 -5.084 1.00 95.50 478 ALA A O 1
ATOM 3816 N N . ASP A 1 479 ? 23.259 18.087 -7.280 1.00 95.50 479 ASP A N 1
ATOM 3817 C CA . ASP A 1 479 ? 22.050 17.269 -7.341 1.00 95.50 479 ASP A CA 1
ATOM 3818 C C . ASP A 1 479 ? 22.127 16.242 -8.496 1.00 95.50 479 ASP A C 1
ATOM 3820 O O . ASP A 1 479 ? 23.045 16.262 -9.327 1.00 95.50 479 ASP A O 1
ATOM 3824 N N . PHE A 1 480 ? 21.176 15.302 -8.539 1.00 94.69 480 PHE A N 1
ATOM 3825 C CA . PHE A 1 480 ? 21.152 14.236 -9.549 1.00 94.69 480 PHE A CA 1
ATOM 3826 C C . PHE A 1 480 ? 20.918 14.754 -10.974 1.00 94.69 480 PHE A C 1
ATOM 3828 O O . PHE A 1 480 ? 21.397 14.139 -11.925 1.00 94.69 480 PHE A O 1
ATOM 3835 N N . ALA A 1 481 ? 20.218 15.879 -11.147 1.00 94.50 481 ALA A N 1
ATOM 3836 C CA . ALA A 1 481 ? 19.994 16.472 -12.463 1.00 94.50 481 ALA A CA 1
ATOM 3837 C C . ALA A 1 481 ? 21.279 17.122 -13.001 1.00 94.50 481 ALA A C 1
ATOM 3839 O O . ALA A 1 481 ? 21.603 16.978 -14.181 1.00 94.50 481 ALA A O 1
ATOM 3840 N N . ALA A 1 482 ? 22.052 17.785 -12.136 1.00 94.94 482 ALA A N 1
ATOM 3841 C CA . ALA A 1 482 ? 23.364 18.335 -12.445 1.00 94.94 482 ALA A CA 1
ATOM 3842 C C . ALA A 1 482 ? 24.352 17.234 -12.847 1.00 94.94 482 ALA A C 1
ATOM 3844 O O . ALA A 1 482 ? 25.118 17.434 -13.784 1.00 94.94 482 ALA A O 1
ATOM 3845 N N . ALA A 1 483 ? 24.273 16.048 -12.234 1.00 94.38 483 ALA A N 1
ATOM 3846 C CA . ALA A 1 483 ? 25.096 14.899 -12.615 1.00 94.38 483 ALA A CA 1
ATOM 3847 C C . ALA A 1 483 ? 24.874 14.420 -14.064 1.00 94.38 483 ALA A C 1
ATOM 3849 O O . ALA A 1 483 ? 25.744 13.767 -14.639 1.00 94.38 483 ALA A O 1
ATOM 3850 N N . LEU A 1 484 ? 23.742 14.766 -14.689 1.00 93.12 484 LEU A N 1
ATOM 3851 C CA . LEU A 1 484 ? 23.459 14.439 -16.090 1.00 93.12 484 LEU A CA 1
ATOM 3852 C C . LEU A 1 484 ? 24.047 15.451 -17.091 1.00 93.12 484 LEU A C 1
ATOM 3854 O O . LEU A 1 484 ? 24.046 15.177 -18.292 1.00 93.12 484 LEU A O 1
ATOM 3858 N N . ASP A 1 485 ? 24.587 16.583 -16.624 1.00 93.12 485 ASP A N 1
ATOM 3859 C CA . ASP A 1 485 ? 25.412 17.499 -17.418 1.00 93.12 485 ASP A CA 1
ATOM 3860 C C . ASP A 1 485 ? 26.771 17.669 -16.748 1.00 93.12 485 ASP A C 1
ATOM 3862 O O . ASP A 1 485 ? 26.952 18.453 -15.821 1.00 93.12 485 ASP A O 1
ATOM 3866 N N . PHE A 1 486 ? 27.759 16.960 -17.279 1.00 88.94 486 PHE A N 1
ATOM 3867 C CA . PHE A 1 486 ? 29.106 16.904 -16.729 1.00 88.94 486 PHE A CA 1
ATOM 3868 C C . PHE A 1 486 ? 29.765 18.279 -16.516 1.00 88.94 486 PHE A C 1
ATOM 3870 O O . PHE A 1 486 ? 30.607 18.432 -15.639 1.00 88.94 486 PHE A O 1
ATOM 3877 N N . ARG A 1 487 ? 29.354 19.308 -17.271 1.00 90.88 487 ARG A N 1
ATOM 3878 C CA . ARG A 1 487 ? 29.852 20.688 -17.118 1.00 90.88 487 ARG A CA 1
ATOM 3879 C C . ARG A 1 487 ? 29.396 21.357 -15.819 1.00 90.88 487 ARG A C 1
ATOM 3881 O O . ARG A 1 487 ? 29.914 22.411 -15.476 1.00 90.88 487 ARG A O 1
ATOM 3888 N N . ARG A 1 488 ? 28.418 2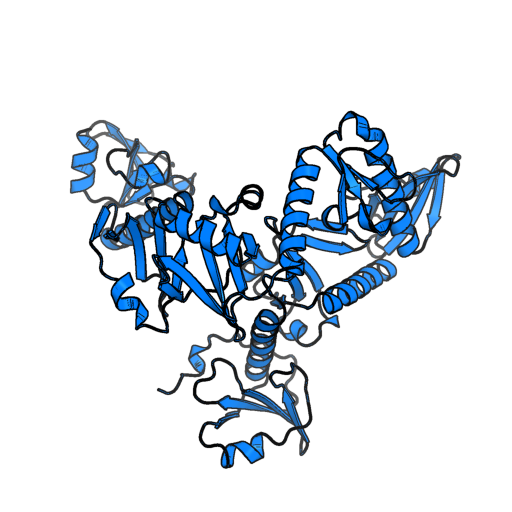0.772 -15.126 1.00 94.69 488 ARG A N 1
ATOM 3889 C CA . ARG A 1 488 ? 27.880 21.237 -13.842 1.00 94.69 488 ARG A CA 1
ATOM 3890 C C . ARG A 1 488 ? 28.547 20.566 -12.638 1.00 94.69 488 ARG A C 1
ATOM 3892 O O . ARG A 1 488 ? 28.021 20.678 -11.534 1.00 94.69 488 ARG A O 1
ATOM 3899 N N . ALA A 1 489 ? 29.657 19.850 -12.834 1.00 95.69 489 ALA A N 1
ATOM 3900 C CA . ALA A 1 489 ? 30.446 19.331 -11.723 1.00 95.69 489 ALA A CA 1
ATOM 3901 C C . ALA A 1 489 ? 30.947 20.496 -10.854 1.00 95.69 489 ALA A C 1
ATOM 3903 O O . ALA A 1 489 ? 31.543 21.442 -11.362 1.00 95.69 489 ALA A O 1
ATOM 3904 N N . GLU A 1 490 ? 30.706 20.425 -9.548 1.00 95.19 490 GLU A N 1
ATOM 3905 C CA . GLU A 1 490 ? 31.145 21.447 -8.593 1.00 95.19 490 GLU A CA 1
ATOM 3906 C C . GLU A 1 490 ? 32.621 21.280 -8.235 1.00 95.19 490 GLU A C 1
ATOM 3908 O O . GLU A 1 490 ? 33.338 22.247 -7.981 1.00 95.19 490 GLU A O 1
ATOM 3913 N N . THR A 1 491 ? 33.083 20.032 -8.175 1.00 95.19 491 THR A N 1
ATOM 3914 C CA . THR A 1 491 ? 34.466 19.701 -7.849 1.00 95.19 491 THR A CA 1
ATOM 3915 C C . THR A 1 491 ? 34.819 18.298 -8.338 1.00 95.19 491 THR A C 1
ATOM 3917 O O . THR A 1 491 ? 33.951 17.524 -8.749 1.00 95.19 491 THR A O 1
ATOM 3920 N N . VAL A 1 492 ? 36.106 17.960 -8.276 1.00 96.06 492 VAL A N 1
ATOM 3921 C CA . VAL A 1 492 ? 36.601 16.605 -8.518 1.00 96.06 492 VAL A CA 1
ATOM 3922 C C . VAL A 1 492 ? 37.261 16.090 -7.254 1.00 96.06 492 VAL A C 1
ATOM 3924 O O . VAL A 1 492 ? 38.081 16.776 -6.641 1.00 96.06 492 VAL A O 1
ATOM 3927 N N . VAL A 1 493 ? 36.931 14.857 -6.898 1.00 95.69 493 VAL A N 1
ATOM 3928 C CA . VAL A 1 493 ? 37.605 14.081 -5.865 1.00 95.69 493 VAL A CA 1
ATOM 3929 C C . VAL A 1 493 ? 38.409 12.975 -6.536 1.00 95.69 493 VAL A C 1
ATOM 3931 O O . VAL A 1 493 ? 37.943 12.360 -7.490 1.00 95.69 493 VAL A O 1
ATOM 3934 N N . ARG A 1 494 ? 39.618 12.705 -6.057 1.00 95.19 494 ARG A N 1
ATOM 3935 C CA . ARG A 1 494 ? 40.361 11.490 -6.401 1.00 95.19 494 ARG A CA 1
ATOM 3936 C C . ARG A 1 494 ? 40.508 10.625 -5.160 1.00 95.19 494 ARG A C 1
ATOM 3938 O O . ARG A 1 494 ? 40.714 11.161 -4.074 1.00 95.19 494 ARG A O 1
ATOM 3945 N N . ARG A 1 495 ? 40.429 9.311 -5.332 1.00 92.69 495 ARG A N 1
ATOM 3946 C CA . ARG A 1 495 ? 40.690 8.327 -4.283 1.00 92.69 495 ARG A CA 1
ATOM 3947 C C . ARG A 1 495 ? 42.025 7.650 -4.539 1.00 92.69 495 ARG A C 1
ATOM 3949 O O . ARG A 1 495 ? 42.220 7.045 -5.595 1.00 92.69 495 ARG A O 1
ATOM 3956 N N . ARG A 1 496 ? 42.928 7.752 -3.567 1.00 90.00 496 ARG A N 1
ATOM 3957 C CA . ARG A 1 496 ? 44.250 7.122 -3.585 1.00 90.00 496 ARG A CA 1
ATOM 3958 C C . ARG A 1 496 ? 44.533 6.525 -2.214 1.00 90.00 496 ARG A C 1
ATOM 3960 O O . ARG A 1 496 ? 44.466 7.250 -1.230 1.00 90.00 496 ARG A O 1
ATOM 3967 N N . ASP A 1 497 ? 44.856 5.233 -2.167 1.00 88.81 497 ASP A N 1
ATOM 3968 C CA . ASP A 1 497 ? 45.193 4.525 -0.922 1.00 88.81 497 ASP A CA 1
ATOM 3969 C C . ASP A 1 497 ? 44.135 4.753 0.189 1.00 88.81 497 ASP A C 1
ATOM 3971 O O . ASP A 1 497 ? 44.468 5.073 1.326 1.00 88.81 497 ASP A O 1
ATOM 3975 N N . ASP A 1 498 ? 42.847 4.666 -0.179 1.00 86.88 498 ASP A N 1
ATOM 3976 C CA . ASP A 1 498 ? 41.667 4.931 0.672 1.00 86.88 498 ASP A CA 1
ATOM 3977 C C . ASP A 1 498 ? 41.530 6.361 1.231 1.00 86.88 498 ASP A C 1
ATOM 3979 O O . ASP A 1 498 ? 40.672 6.632 2.074 1.00 86.88 498 ASP A O 1
ATOM 3983 N N . VAL A 1 499 ? 42.316 7.309 0.719 1.00 91.44 499 VAL A N 1
ATOM 3984 C CA . VAL A 1 499 ? 42.188 8.736 1.026 1.00 91.44 499 VAL A CA 1
ATOM 3985 C C . VAL A 1 499 ? 41.478 9.450 -0.119 1.00 91.44 499 VAL A C 1
ATOM 3987 O O . VAL A 1 499 ? 41.912 9.400 -1.272 1.00 91.44 499 VAL A O 1
ATOM 3990 N N . ASP A 1 500 ? 40.391 10.145 0.215 1.00 94.94 500 ASP A N 1
ATOM 3991 C CA . ASP A 1 500 ? 39.703 11.050 -0.699 1.00 94.94 500 ASP A CA 1
ATOM 3992 C C . ASP A 1 500 ? 40.392 12.423 -0.675 1.00 94.94 500 ASP A C 1
ATOM 3994 O O . ASP A 1 500 ? 40.578 13.038 0.378 1.00 94.94 500 ASP A O 1
ATOM 3998 N N . GLU A 1 501 ? 40.763 12.936 -1.845 1.00 95.69 501 GLU A N 1
ATOM 3999 C CA . GLU A 1 501 ? 41.351 14.264 -2.004 1.00 95.69 501 GLU A CA 1
ATOM 4000 C C . GLU A 1 501 ? 40.533 15.086 -3.003 1.00 95.69 501 GLU A C 1
ATOM 4002 O O . GLU A 1 501 ? 40.272 14.644 -4.118 1.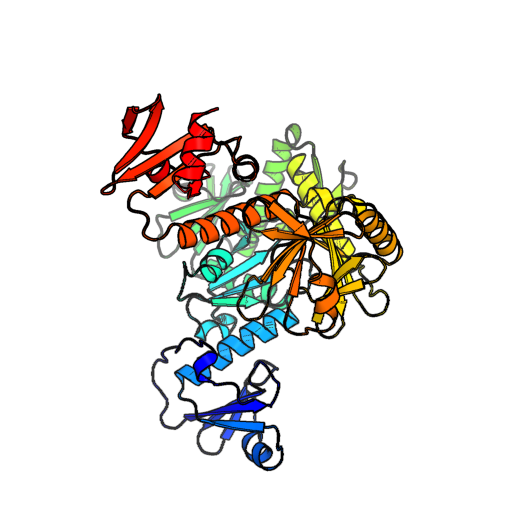00 95.69 501 GLU A O 1
ATOM 4007 N N . ARG A 1 502 ? 40.146 16.305 -2.628 1.00 95.75 502 ARG A N 1
ATOM 4008 C CA . ARG A 1 502 ? 39.415 17.259 -3.466 1.00 95.75 502 ARG A CA 1
ATOM 4009 C C . ARG A 1 502 ? 40.375 18.176 -4.218 1.00 95.75 502 ARG A C 1
ATOM 4011 O O . ARG A 1 502 ? 41.296 18.739 -3.620 1.00 95.75 502 ARG A O 1
ATOM 4018 N N . HIS A 1 503 ? 40.122 18.386 -5.503 1.00 93.69 503 HIS A N 1
ATOM 4019 C CA . HIS A 1 503 ? 40.823 19.371 -6.320 1.00 93.69 503 HIS A CA 1
ATOM 4020 C C . HIS A 1 503 ? 40.457 20.797 -5.877 1.00 93.69 503 HIS A C 1
ATOM 4022 O O . HIS A 1 503 ? 39.276 21.131 -5.782 1.00 93.69 503 HIS A O 1
ATOM 4028 N N . VAL A 1 504 ? 41.458 21.641 -5.606 1.00 91.25 504 VAL A N 1
ATOM 4029 C CA . VAL A 1 504 ? 41.248 23.048 -5.195 1.00 91.25 504 VAL A CA 1
ATOM 4030 C C . VAL A 1 504 ? 41.706 24.018 -6.274 1.00 91.25 504 VAL A C 1
ATOM 4032 O O . VAL A 1 504 ? 41.021 24.986 -6.574 1.00 91.25 504 VAL A O 1
ATOM 4035 N N . GLU A 1 505 ? 42.869 23.756 -6.856 1.00 87.69 505 GLU A N 1
ATOM 4036 C CA . GLU A 1 505 ? 43.472 24.543 -7.928 1.00 87.69 505 GLU A CA 1
ATOM 4037 C C . GLU A 1 505 ? 44.475 23.658 -8.671 1.00 87.69 505 GLU A C 1
ATOM 4039 O O . GLU A 1 505 ? 44.832 22.575 -8.199 1.00 87.69 505 GLU A O 1
ATOM 4044 N N . ARG A 1 506 ? 44.943 24.105 -9.839 1.00 84.94 506 ARG A N 1
ATOM 4045 C CA . ARG A 1 506 ? 45.789 23.296 -10.723 1.00 84.94 506 ARG A CA 1
ATOM 4046 C C . ARG A 1 506 ? 47.011 22.733 -9.985 1.00 84.94 506 ARG A C 1
ATOM 4048 O O . ARG A 1 506 ? 47.894 23.473 -9.564 1.00 84.94 506 ARG A O 1
ATOM 4055 N N . GLY A 1 507 ? 47.074 21.406 -9.882 1.00 85.56 507 GLY A N 1
ATOM 4056 C CA . GLY A 1 507 ? 48.166 20.684 -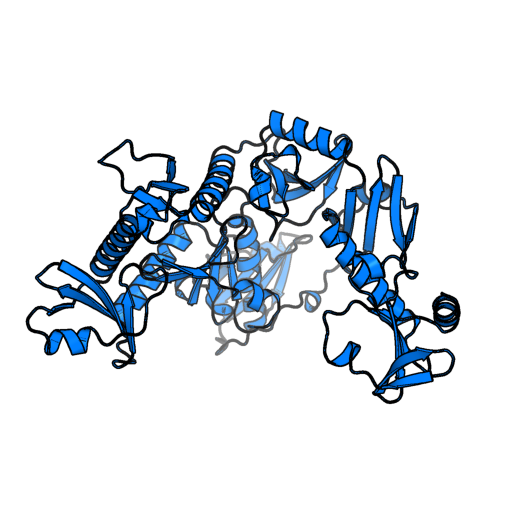9.219 1.00 85.56 507 GLY A CA 1
ATOM 4057 C C . GLY A 1 507 ? 48.043 20.584 -7.694 1.00 85.56 507 GLY A C 1
ATOM 4058 O O . GLY A 1 507 ? 48.883 19.939 -7.070 1.00 85.56 507 GLY A O 1
ATOM 4059 N N . ARG A 1 508 ? 46.993 21.155 -7.090 1.00 93.00 508 ARG A N 1
ATOM 4060 C CA . ARG A 1 508 ? 46.747 21.126 -5.648 1.00 93.00 508 ARG A CA 1
ATOM 4061 C C . ARG A 1 508 ? 45.490 20.334 -5.306 1.00 93.00 508 ARG A C 1
ATOM 4063 O O . ARG A 1 508 ? 44.375 20.661 -5.715 1.00 93.00 508 ARG A O 1
ATOM 4070 N N . TRP A 1 509 ? 45.699 19.338 -4.459 1.00 95.44 509 TRP A N 1
ATOM 4071 C CA . TRP A 1 509 ? 44.673 18.468 -3.906 1.00 95.44 509 TRP A CA 1
ATOM 4072 C C . TRP A 1 509 ? 44.708 18.578 -2.384 1.00 95.44 509 TRP A C 1
ATOM 4074 O O . TRP A 1 509 ? 45.785 18.694 -1.798 1.00 95.44 509 TRP A O 1
ATOM 4084 N N . VAL A 1 510 ? 43.541 18.603 -1.749 1.00 96.19 510 VAL A N 1
ATOM 4085 C CA . VAL A 1 510 ? 43.416 18.640 -0.286 1.00 96.19 510 VAL A CA 1
ATOM 4086 C C . VAL A 1 510 ? 42.570 17.471 0.174 1.00 96.19 510 VAL A C 1
ATOM 4088 O O . VAL A 1 510 ? 41.573 17.154 -0.468 1.00 96.19 510 VAL A O 1
ATOM 4091 N N . GLN A 1 511 ? 42.938 16.847 1.287 1.00 96.31 511 GLN A N 1
ATOM 4092 C CA . GLN A 1 511 ? 42.147 15.766 1.864 1.00 96.31 511 GLN A CA 1
ATOM 4093 C C . GLN A 1 511 ? 40.696 16.218 2.100 1.00 96.31 511 GLN A C 1
ATOM 4095 O O . GLN A 1 511 ? 40.439 17.344 2.536 1.00 96.31 511 GLN A O 1
ATOM 4100 N N . THR A 1 512 ? 39.749 15.341 1.792 1.00 96.00 512 THR A N 1
ATOM 4101 C CA . THR A 1 512 ? 38.317 15.557 1.976 1.00 96.00 512 THR A CA 1
ATOM 4102 C C . THR A 1 512 ? 37.659 14.275 2.470 1.00 96.00 512 THR A C 1
ATOM 4104 O O . THR A 1 512 ? 38.222 13.192 2.394 1.00 96.00 512 THR A O 1
ATOM 4107 N N . ASP A 1 513 ? 36.450 14.404 2.985 1.00 93.25 513 ASP A N 1
ATOM 4108 C CA . ASP A 1 513 ? 35.581 13.318 3.420 1.00 93.25 513 ASP A CA 1
ATOM 4109 C C . ASP A 1 513 ? 34.238 13.343 2.668 1.00 93.25 513 ASP A C 1
ATOM 4111 O O . ASP A 1 513 ? 33.278 12.691 3.068 1.00 93.25 513 ASP A O 1
ATOM 4115 N N . LEU A 1 514 ? 34.165 14.098 1.566 1.00 91.44 514 LEU A N 1
ATOM 4116 C CA . LEU A 1 514 ? 32.928 14.393 0.842 1.00 91.44 514 LEU A CA 1
ATOM 4117 C C . LEU A 1 514 ? 32.192 13.132 0.368 1.00 91.44 514 LEU A C 1
ATOM 4119 O O . LEU A 1 514 ? 30.972 13.064 0.484 1.00 91.44 514 LEU A O 1
ATOM 4123 N N . LEU A 1 515 ? 32.929 12.129 -0.123 1.00 89.19 515 LEU A N 1
ATOM 4124 C CA . LEU A 1 515 ? 32.348 10.871 -0.605 1.00 89.19 515 LEU A CA 1
ATOM 4125 C C . LEU A 1 515 ? 32.091 9.862 0.523 1.00 89.19 515 LEU A C 1
ATOM 4127 O O . LEU A 1 515 ? 31.235 8.993 0.378 1.00 89.19 515 LEU A O 1
ATOM 4131 N N . SER A 1 516 ? 32.833 9.944 1.631 1.00 87.12 516 SER A N 1
ATOM 4132 C CA . SER A 1 516 ? 32.760 8.975 2.732 1.00 87.12 516 SER A CA 1
ATOM 4133 C C . SER A 1 516 ? 31.766 9.369 3.825 1.00 87.12 516 SER A C 1
ATOM 4135 O O . SER A 1 516 ? 31.144 8.492 4.421 1.00 87.12 516 SER A O 1
ATOM 4137 N N . ARG A 1 517 ? 31.568 10.669 4.084 1.00 87.44 517 ARG A N 1
ATOM 4138 C CA . ARG A 1 517 ? 30.602 11.160 5.082 1.00 87.44 517 ARG A CA 1
ATOM 4139 C C . ARG A 1 517 ? 29.193 11.341 4.551 1.00 87.44 517 ARG A C 1
ATOM 4141 O O . ARG A 1 517 ? 28.264 11.341 5.356 1.00 87.44 517 ARG A O 1
ATOM 4148 N N . ASN A 1 518 ? 29.024 11.533 3.244 1.00 85.31 518 ASN A N 1
ATOM 4149 C CA . ASN A 1 518 ? 27.721 11.852 2.683 1.00 85.31 518 ASN A CA 1
ATOM 4150 C C . ASN A 1 518 ? 27.354 10.942 1.497 1.00 85.31 518 ASN A C 1
ATOM 4152 O O . ASN A 1 518 ? 27.607 11.298 0.344 1.00 85.31 518 ASN A O 1
ATOM 4156 N N . PRO A 1 519 ? 26.714 9.785 1.756 1.00 81.94 519 PRO A N 1
ATOM 4157 C CA . PRO A 1 519 ? 26.322 8.853 0.702 1.00 81.94 519 PRO A CA 1
ATOM 4158 C C . PRO A 1 519 ? 25.243 9.416 -0.237 1.00 81.94 519 PRO A C 1
ATOM 4160 O O . PRO A 1 519 ? 24.988 8.816 -1.279 1.00 81.94 519 PRO A O 1
ATOM 4163 N N . SER A 1 520 ? 24.608 10.547 0.100 1.00 87.69 520 SER A N 1
ATOM 4164 C CA . SER A 1 520 ? 23.601 11.182 -0.753 1.00 87.69 520 SER A CA 1
ATOM 4165 C C . SER A 1 520 ? 24.180 12.191 -1.744 1.00 87.69 520 SER A C 1
ATOM 4167 O O . SER A 1 520 ? 23.421 12.728 -2.547 1.00 87.69 520 SER A O 1
ATOM 4169 N N . VAL A 1 521 ? 25.484 12.490 -1.690 1.00 93.12 521 VAL A N 1
ATOM 4170 C CA . VAL A 1 521 ? 26.124 13.392 -2.657 1.00 93.12 521 VAL A CA 1
ATOM 4171 C C . VAL A 1 521 ? 26.205 12.686 -4.011 1.00 93.12 521 VAL A C 1
ATOM 4173 O O . VAL A 1 521 ? 26.818 11.621 -4.097 1.00 93.12 521 VAL A O 1
ATOM 4176 N N . PRO A 1 522 ? 25.627 13.248 -5.085 1.00 95.06 522 PRO A N 1
ATOM 4177 C CA . PRO A 1 522 ? 25.745 12.662 -6.410 1.00 95.06 522 PRO A CA 1
ATOM 4178 C C . PRO A 1 522 ? 27.177 12.793 -6.932 1.00 95.06 522 PRO A C 1
ATOM 4180 O O . PRO A 1 522 ? 27.740 13.889 -6.986 1.00 95.06 522 PRO A O 1
ATOM 4183 N N . TYR A 1 523 ? 27.763 11.679 -7.360 1.00 95.69 523 TYR A N 1
ATOM 4184 C CA . TYR A 1 523 ? 29.073 11.650 -7.993 1.00 95.69 523 TYR A CA 1
ATOM 4185 C C . TYR A 1 523 ? 29.146 10.592 -9.096 1.00 95.69 523 TYR A C 1
ATOM 4187 O O . TYR A 1 523 ? 28.447 9.578 -9.079 1.00 95.69 523 TYR A O 1
ATOM 4195 N N . LEU A 1 524 ? 30.013 10.823 -10.077 1.00 95.94 524 LEU A N 1
ATOM 4196 C CA . LEU A 1 524 ? 30.244 9.906 -11.193 1.00 95.94 524 LEU A CA 1
ATOM 4197 C C . LEU A 1 524 ? 31.734 9.634 -11.337 1.00 95.94 524 LEU A C 1
ATOM 4199 O O . LEU A 1 524 ? 32.525 10.563 -11.208 1.00 95.94 524 LEU A O 1
ATOM 4203 N N . ALA A 1 525 ? 32.108 8.387 -11.635 1.00 95.38 525 ALA A N 1
ATOM 4204 C CA . ALA A 1 525 ? 33.485 8.043 -11.986 1.00 95.38 525 ALA A CA 1
ATOM 4205 C C . ALA A 1 525 ? 33.875 8.663 -13.340 1.00 95.38 525 ALA A C 1
ATOM 4207 O O . ALA A 1 525 ? 33.050 8.727 -14.265 1.00 95.38 525 ALA A O 1
ATOM 4208 N N . VAL A 1 526 ? 35.114 9.146 -13.441 1.00 94.75 526 VAL A N 1
ATOM 4209 C CA . VAL A 1 526 ? 35.603 9.908 -14.599 1.00 94.75 526 VAL A CA 1
ATOM 4210 C C . VAL A 1 526 ? 37.013 9.487 -14.979 1.00 94.75 526 VAL A C 1
ATOM 4212 O O . VAL A 1 526 ? 37.829 9.183 -14.113 1.00 94.75 526 VAL A O 1
ATOM 4215 N N . GLY A 1 527 ? 37.314 9.504 -16.275 1.00 91.88 527 GLY A N 1
ATOM 4216 C CA . GLY A 1 527 ? 38.675 9.266 -16.765 1.00 91.88 527 GLY A CA 1
ATOM 4217 C C . GLY A 1 527 ? 39.555 10.521 -16.718 1.00 91.88 527 GLY A C 1
ATOM 4218 O O . GLY A 1 527 ? 39.058 11.644 -16.616 1.00 91.88 527 GLY A O 1
ATOM 4219 N N . GLU A 1 528 ? 40.867 10.362 -16.901 1.00 89.19 528 GLU A N 1
ATOM 4220 C CA . GLU A 1 528 ? 41.817 11.492 -16.945 1.00 89.19 528 GLU A CA 1
ATOM 4221 C C . GLU A 1 528 ? 41.471 12.523 -18.036 1.00 89.19 528 GLU A C 1
ATOM 4223 O O . GLU A 1 528 ? 41.470 13.725 -17.787 1.00 89.19 528 GLU A O 1
ATOM 4228 N N . ALA A 1 529 ? 41.061 12.078 -19.229 1.00 88.94 529 ALA A N 1
ATOM 4229 C CA . ALA A 1 529 ? 40.649 12.981 -20.311 1.00 88.94 529 ALA A CA 1
ATOM 4230 C C . ALA A 1 529 ? 39.340 13.746 -20.009 1.00 88.94 529 ALA A C 1
ATOM 4232 O O . ALA A 1 529 ? 39.042 14.782 -20.609 1.00 88.94 529 ALA A O 1
ATOM 4233 N N . GLU A 1 530 ? 38.492 13.221 -19.123 1.00 90.62 530 GLU A N 1
ATOM 4234 C CA . GLU A 1 530 ? 37.321 13.940 -18.612 1.00 90.62 530 GLU A CA 1
ATOM 4235 C C . GLU A 1 530 ? 37.728 14.947 -17.535 1.00 90.62 530 GLU A C 1
ATOM 4237 O O . GLU A 1 530 ? 37.262 16.085 -17.567 1.00 90.62 530 GLU A O 1
ATOM 4242 N N . LEU A 1 531 ? 38.655 14.567 -16.654 1.00 89.31 531 LEU A N 1
ATOM 4243 C CA . LEU A 1 531 ? 39.244 15.448 -15.649 1.00 89.31 531 LEU A CA 1
ATOM 4244 C C . LEU A 1 531 ? 39.914 16.679 -16.271 1.00 89.31 531 LEU A C 1
ATOM 4246 O O . LEU A 1 531 ? 39.678 17.798 -15.820 1.00 89.31 531 LEU A O 1
ATOM 4250 N N . GLU A 1 532 ? 40.708 16.499 -17.328 1.00 87.44 532 GLU A N 1
ATOM 4251 C CA . GLU A 1 532 ? 41.361 17.612 -18.028 1.00 87.44 532 GLU A CA 1
ATOM 4252 C C . GLU A 1 532 ? 40.353 18.620 -18.587 1.00 87.44 532 GLU A C 1
ATOM 4254 O O . GLU A 1 532 ? 40.602 19.824 -18.557 1.00 87.44 532 GLU A O 1
ATOM 4259 N N . ARG A 1 533 ? 39.194 18.141 -19.058 1.00 88.12 533 ARG A N 1
ATOM 4260 C CA . ARG A 1 533 ? 38.107 19.002 -19.542 1.00 88.12 533 ARG A CA 1
ATOM 4261 C C . ARG A 1 533 ? 37.404 19.743 -18.409 1.00 88.12 533 ARG A C 1
ATOM 4263 O O . ARG A 1 533 ? 36.971 20.870 -18.620 1.00 88.12 533 ARG A O 1
ATOM 4270 N N . LEU A 1 534 ? 37.294 19.135 -17.228 1.00 86.88 534 LEU A N 1
ATOM 4271 C CA . LEU A 1 534 ? 36.730 19.793 -16.047 1.00 86.88 534 LEU A CA 1
ATOM 4272 C C . LEU A 1 534 ? 37.657 20.873 -15.492 1.00 86.88 534 LEU A C 1
ATOM 4274 O O . LEU A 1 534 ? 37.173 21.929 -15.122 1.00 86.88 534 LEU A O 1
ATOM 4278 N N . GLY A 1 535 ? 38.973 20.646 -15.483 1.00 75.44 535 GLY A N 1
ATOM 4279 C CA . GLY A 1 535 ? 39.951 21.610 -14.961 1.00 75.44 535 GLY A CA 1
ATOM 4280 C C . GLY A 1 535 ? 40.201 22.842 -15.844 1.00 75.44 535 GLY A C 1
ATOM 4281 O O . GLY A 1 535 ? 41.009 23.691 -15.469 1.00 75.44 535 GLY A O 1
ATOM 4282 N N . GLN A 1 536 ? 39.575 22.919 -17.024 1.00 68.38 536 GLN A N 1
ATOM 4283 C CA . GLN A 1 536 ? 39.620 24.082 -17.922 1.00 68.38 536 GLN A CA 1
ATOM 4284 C C . GLN A 1 536 ? 38.463 25.067 -17.699 1.00 68.38 536 GLN A C 1
ATOM 4286 O O . GLN A 1 536 ? 38.546 26.193 -18.192 1.00 68.38 536 GLN A O 1
ATOM 4291 N N . ASN A 1 537 ? 37.413 24.643 -16.988 1.00 59.84 537 ASN A N 1
ATOM 4292 C CA . ASN A 1 537 ? 36.293 25.483 -16.561 1.00 59.84 537 ASN A CA 1
ATOM 4293 C C . ASN A 1 537 ? 36.513 25.938 -15.119 1.00 59.84 537 ASN A C 1
ATOM 4295 O O . ASN A 1 537 ? 36.053 27.059 -14.807 1.00 59.84 537 ASN A O 1
#

Foldseek 3Di:
DDDDPVPPPQDQQDDDDDPPQKWWKFKCFPPDPATQWIWIDRPPWIWTCGLVLDTDGDDVVVCQVVHVRIDIDTDDPSVSLSRSLVSQAVSQCVVQVDLLDLKWKKFKAQASSLSSDLLRGPWIWIDFFQDAIWTPPALLAIHHDCVVVCCVVCVSVRMDMHTDHPVSSVVVNVSNNVVQQVQWWWKFKDFQNHGQWIWIAGPVHRQFIWIQRLDLGTDGDDRCVVQVVDPRMHIDTDGSVVSSLSSLVSVQVVLVVVLVQLQLAKFWAPDSSCSSPLLRGQDGDNYDPDPPTRIGGHHNVSSLVSHLSNQQNVQSVPADADPQKWKKFWDPGSNCLVPSLPGLWMWIAHPVGFIWTDDADPDIAGAPDDPPIRIHTDDPVSVVNNRVSVLVDPKWWKWKAAPVGTDFIWIRGNPFIWTDDQLDTHGDDCVVVRVPPPRMHMDTDDPVVSLVVSLVVNQVVQCVVCPPPQKWKKFWAPASNLSSPLLRGPWMWIADPNWIWIDDAVPDTHTDCVVPPDVRTRMHTDDPVSVVVNNVD

Organism: NCBI:txid641025

pLDDT: mean 91.81, std 8.83, range [33.12, 98.62]

Sequence (537 aa):
MGVDVDSWGLRDHYAAEEDPNVRYVIILVEGQRLPHAVVRLAGTVEEAFGHELRWEPSDLLSRVESEPSWTARDANVGYANGFLVEMIRVLRARRHESELADYKYYASFKHALGVLDLGNADRLIRRPEGSVEEEYAGHGTWERSDKLHRVDFGHDPDDEYVAISESEALRLKELIDDRWDRGCSHHVVLVDGNPVAVVVKVRASPDDELACTGEAEPQPSRLLDQATREPRMNAVEVTMRKAVEVMAVLTQRRRLRDQATLTGGFALFDSLTDVLDPDAATEVVPAREDRQRIFAPLSPREAEQVSLRLHVREARRTAEPVGGHHHFAVFSRLQDVVDPVVASSVIRVDPHGHWEMYLRGGVWLRTPKPSRLITLPLAGSGLDRVTRALDDLRPRYFEARGPQGRVALLRLAGSTEESARDLRWEPSALLSRWQDEPDRVITEYDEEAMTLARYHRASSERAERHRGDACGYFAVFADFAAALDFRRAETVVRRRDDVDERHVERGRWVQTDLLSRNPSVPYLAVGEAELERLGQN

Secondary structure (DSSP, 8-state):
-PPPGGGG-------S---TTEEEEEEEETT-SS-SEEEEEETTEEEEE-TTSSEEE--HHHHHTT-TTEEEEEE-HHHHHHHHHHHHHHHHHHHH--TTSSSEEEEEESSGGGGG-GGG-SEEEEE-TTS-EEEEEETTEEEEE-HHHHHHTTSSTT-EEEEE-HHHHHHHHHHHHHHHHHHEEEEEEEETTEEEEEEEEETT-TT-EEEESS-SS-EE--HHHHHHH-TTEEEEEE-HHHHHHHHHHHHHHHHHHGGGT--S-EEEESSSGGGG-GGG-SEEESS---SSSEEEE--HHHHHHHHHHHHHHHHHHT---BTTBEEEEEESSGGGGG-GGG-SEEEEE-TT--EEEEEETTEEEE----SSSEEEEE-HHHHHHHHHHHHH-S-EEEEEEETTEEEEEEEEETTEEEEEETTEEEE--HHHHHTT-TT-EEEEE-HHHHHHHHHHHHHHHHHHHTTT-SSEEEEE-SSTTGGGSGGG--EEEEEETTEEEEEEETTEEEE--HHHH-TTS-EEEE-HHHHHHHTT-